Protein AF-A0A5C7HM00-F1 (afdb_monomer)

InterPro domains:
  IPR036890 Histidine kinase/HSP90-like ATPase superfamily [G3DSA:3.30.565.10] (21-217)
  IPR036890 Histidine kinase/HSP90-like ATPase superfamily [SSF55874] (28-200)
  IPR052957 Auxin-regulated embryogenesis mediator [PTHR32387] (2-543)
  IPR058210 Sacsin/Nov domain [PF25794] (41-149)

Foldseek 3Di:
DDALVSLLVVCCCVVQVFPHDADPCLVVLLVLQVVLVVLLVVELDPLVVLVVLVQLPAAADPPDQWEKEKEKECDDQFPPPFRIKIKIATQGQWDDSVNLSLQLDSFDDPCDPVCVVVRPDHTSCSNVNLCVWAQKKWKAAPNATWIFGQAQDPRRGHGRRRIDGDDPGNDPVVVCVSVPVPDDGRRMMMMGRGDHVCPVVVVVSLLQDFLCLCVLRDRNFKYKYWYDYPPNVPIWIKIKGFPDKAWDDQDPVFRKTWIKTWMWIDTDPDIDIKIKIKIKGKDADDPQQDDPSCVVDGIKIKMKIAIDDDGPDRDDADAQEDLSGGALDHFLFNIHMYINFDADSNSNGGPLVHSNVLRVLVCVLVSVLVSLCCVQPVVPPDDNLVNQVSLVRQSLDHGPDVSSVVSSVSNLVVQQQDQRFWFDAPDPDTGGHHLVQEAEEDPLVVVLVVQLVVLPKDQRCLSVQRHTYGHPSNNDPVCPSSSVSNVHYHDALQSVLVSPQVICSQPSHDPVSLVSVVVVCVVCVVPHNVPYCSVVRPSDDDDPPDPDPDDD

pLDDT: mean 84.34, std 12.81, range [39.41, 97.94]

Nearest PDB structures (foldseek):
  5ofb-assembly1_B  TM=5.525E-01  e=9.650E-05  Homo sapiens
  5of9-assembly1_A  TM=4.354E-01  e=2.749E-05  Homo sapiens

Sequence (552 aa):
MATPKEHIEEIRSKKFSIGGEVNPLSEEFHLTVEMLSAELYAKDVHFLMELIQNAEDNEYPSGVNPSLEFVITSRDITGTGAEATLLMFNNEKGFSPSNINSICSVAKSTKKGNRKRGYIGEKGIGFKSVFLITSRPYIFSNGYQIRFDEDPCPHCNLGYVVPEWVEENPKLSEIQQIYGSGSTLPTTTLILPLKADKVNAVKQQLSSVQPEVLLFLTKIKRLSVREHNENPKLNTVSAIAITSETNFVKSNNIDAESSTLHLVAQGDKFDKECSYYMWKQKFPVNEKNKVERRMEVDEWVITLAFPYGELLQRGTTSPGIYAFLPIEMVTSFPFIMQADFLLSSSRETIIFDDKWNKGILDCVPDAFVNALTSLVILTGDAPVSSLPPMFSFLPVTSSHFPELNAVREKINAKLVEEDIIPSESYSKQKFFHKPCEVGRLMPAFWNILEKAKDQGVNLDDLSNHGIYVLSSSFDKPVYDQVLNFLGVGQVSSDWYGRCIQCSDLIMGVSEDVYLELLLFLADNWSSKFSCTDIKNIPLIKYTLMGRWPCAA

Organism: NCBI:txid1000413

Mean predicted aligned error: 10.02 Å

Radius of gyration: 32.54 Å; Cα contacts (8 Å, |Δi|>4): 936; chains: 1; bounding box: 112×44×94 Å

Secondary structure (DSSP, 8-state):
---HHHHHHHHHHHHH-TTSSPPTTHHHHHHHHHHHHHHHHTS---HHHHHHHHHHHS---TT---EEEEEEES--SSSS--S-EEEEEE-SS---HHHHHHHT-SS--TTTT-GGGT----SS-TGGGGGGT-SS-EEEETTEEEE--SSPPTTT---SS--EE-SSSS-HHHHHHHH-TTSPPPSEEEEEEPPGGGHHHHHHHHHT--GGGGGG-SS--EEEEEEE-SSGGG--EEEEEEEEEEEEEEETTTTEEEEEEEEEEE-SS--EEEEEEEEEEEEEPPGGG--GGGTT--EEEEEEEEEESS----SS----EEESEE-S-----SSEEE--PPBPTTSSSB-TT-HHHHHHHHHHHHHHHHHHHHHHHS-TTS-GGGSGGGGGGS--SPPSSHHHHHHHHHHHHHHTTSS-EEBP-SSSS--EE-GGGEEBPPHHHHHHHHHHHHTT---TTTTTTSSEEBPTTT-SGGGHHHHHHTT--BPPHHHHHHHHHHSSTTTSS-HHHHHHHHHHHHHTIIIIITTSGGGGS---------------

Structure (mmCIF, N/CA/C/O backbone):
data_AF-A0A5C7HM00-F1
#
_entry.id   AF-A0A5C7HM00-F1
#
loop_
_atom_site.group_PDB
_atom_site.id
_atom_site.type_symbol
_atom_site.label_atom_id
_atom_site.label_alt_id
_atom_site.label_comp_id
_atom_site.label_asym_id
_atom_site.label_entity_id
_atom_site.label_seq_id
_atom_site.pdbx_PDB_ins_code
_atom_site.Cartn_x
_atom_site.Cartn_y
_atom_site.Cartn_z
_atom_site.occupancy
_atom_site.B_iso_or_equiv
_atom_site.auth_seq_id
_atom_site.auth_comp_id
_atom_site.auth_asym_id
_atom_site.auth_atom_id
_atom_site.pdbx_PDB_model_num
ATOM 1 N N . MET A 1 1 ? -15.488 18.661 36.962 1.00 60.31 1 MET A N 1
ATOM 2 C CA . MET A 1 1 ? -15.891 17.802 35.827 1.00 60.31 1 MET A CA 1
ATOM 3 C C . MET A 1 1 ? -16.296 16.461 36.405 1.00 60.31 1 MET A C 1
ATOM 5 O O . MET A 1 1 ? -15.672 16.075 37.386 1.00 60.31 1 MET A O 1
ATOM 9 N N . ALA A 1 2 ? -17.315 15.802 35.847 1.00 79.19 2 ALA A N 1
ATOM 10 C CA . ALA A 1 2 ? -17.652 14.433 36.235 1.00 79.19 2 ALA A CA 1
ATOM 11 C C . ALA A 1 2 ? -16.434 13.522 36.017 1.00 79.19 2 ALA A C 1
ATOM 13 O O . ALA A 1 2 ? -15.713 13.668 35.024 1.00 79.19 2 ALA A O 1
ATOM 14 N N . THR A 1 3 ? -16.184 12.622 36.958 1.00 94.62 3 THR A N 1
ATOM 15 C CA . THR A 1 3 ? -15.177 11.571 36.813 1.00 94.62 3 THR A CA 1
ATOM 16 C C . THR A 1 3 ? -15.568 10.620 35.672 1.00 94.62 3 THR A C 1
ATOM 18 O O . THR A 1 3 ? -16.751 10.516 35.335 1.00 94.62 3 THR A O 1
ATOM 21 N N . PRO A 1 4 ? -14.612 9.880 35.076 1.00 95.81 4 PRO A N 1
ATOM 22 C CA . PRO A 1 4 ? -14.929 8.874 34.064 1.00 95.81 4 PRO A CA 1
ATOM 23 C C . PRO A 1 4 ? -16.010 7.880 34.515 1.00 95.81 4 PRO A C 1
ATOM 25 O O . PRO A 1 4 ? -16.902 7.567 33.735 1.00 95.81 4 PRO A O 1
ATOM 28 N N . LYS A 1 5 ? -15.989 7.449 35.785 1.00 96.38 5 LYS A N 1
ATOM 29 C CA . LYS A 1 5 ? -16.996 6.542 36.356 1.00 96.38 5 LYS A CA 1
ATOM 30 C C . LYS A 1 5 ? -18.383 7.177 36.428 1.00 96.38 5 LYS A C 1
ATOM 32 O O . LYS A 1 5 ? -19.345 6.581 35.958 1.00 96.38 5 LYS A O 1
ATOM 37 N N . GLU A 1 6 ? -18.481 8.401 36.946 1.00 96.31 6 GLU A N 1
ATOM 38 C CA . GLU A 1 6 ? -19.748 9.147 36.992 1.00 96.31 6 GLU A CA 1
ATOM 39 C C . GLU A 1 6 ? -20.334 9.359 35.593 1.00 96.31 6 GLU A C 1
ATOM 41 O O . GLU A 1 6 ? -21.541 9.244 35.409 1.00 96.31 6 GLU A O 1
ATOM 46 N N . HIS A 1 7 ? -19.488 9.605 34.590 1.00 96.38 7 HIS A N 1
ATOM 47 C CA . HIS A 1 7 ? -19.935 9.725 33.205 1.00 96.38 7 HIS A CA 1
ATOM 48 C C . HIS A 1 7 ? -20.485 8.399 32.646 1.00 96.38 7 HIS A C 1
ATOM 50 O O . HIS A 1 7 ? -21.474 8.408 31.915 1.00 96.38 7 HIS A O 1
ATOM 56 N N . ILE A 1 8 ? -19.900 7.249 33.001 1.00 96.44 8 ILE A N 1
ATOM 57 C CA . ILE A 1 8 ? -20.449 5.937 32.616 1.00 96.44 8 ILE A CA 1
ATOM 58 C C . ILE A 1 8 ? -21.799 5.681 33.287 1.00 96.44 8 ILE A C 1
ATOM 60 O O . ILE A 1 8 ? -22.735 5.259 32.608 1.00 96.44 8 ILE A O 1
ATOM 64 N N . GLU A 1 9 ? -21.940 5.995 34.573 1.00 94.75 9 GLU A N 1
ATOM 65 C CA . GLU A 1 9 ? -23.229 5.889 35.270 1.00 94.75 9 GLU A CA 1
ATOM 66 C C . GLU A 1 9 ? -24.282 6.849 34.695 1.00 94.75 9 GLU A C 1
ATOM 68 O O . GLU A 1 9 ? -25.457 6.496 34.559 1.00 94.75 9 GLU A O 1
ATOM 73 N N . GLU A 1 10 ? -23.873 8.041 34.258 1.00 94.19 10 GLU A N 1
ATOM 74 C CA . GLU A 1 10 ? -24.742 8.968 33.534 1.00 94.19 10 GLU A CA 1
ATOM 75 C C . GLU A 1 10 ? -25.218 8.373 32.200 1.00 94.19 10 GLU A C 1
ATOM 77 O O . GLU A 1 10 ? -26.404 8.453 31.885 1.00 94.19 10 GLU A O 1
ATOM 82 N N . ILE A 1 11 ? -24.336 7.734 31.425 1.00 92.75 11 ILE A N 1
ATOM 83 C CA . ILE A 1 11 ? -24.726 7.055 30.179 1.00 92.75 11 ILE A CA 1
ATOM 84 C C . ILE A 1 11 ? -25.705 5.914 30.477 1.00 92.75 11 ILE A C 1
ATOM 86 O O . ILE A 1 11 ? -26.744 5.811 29.824 1.00 92.75 11 ILE A O 1
ATOM 90 N N . ARG A 1 12 ? -25.402 5.068 31.465 1.00 92.81 12 ARG A N 1
ATOM 91 C CA . ARG A 1 12 ? -26.243 3.922 31.849 1.00 92.81 12 ARG A CA 1
ATOM 92 C C . ARG A 1 12 ? -27.640 4.364 32.281 1.00 92.81 12 ARG A C 1
ATOM 94 O O . ARG A 1 12 ? -28.627 3.806 31.804 1.00 92.81 12 ARG A O 1
ATOM 101 N N . SER A 1 13 ? -27.727 5.403 33.105 1.00 91.44 13 SER A N 1
ATOM 102 C CA . SER A 1 13 ? -29.002 5.945 33.583 1.00 91.44 13 SER A CA 1
ATOM 103 C C . SER A 1 13 ? -29.761 6.724 32.506 1.00 91.44 13 SER A C 1
ATOM 105 O O . SER A 1 13 ? -30.925 6.434 32.254 1.00 91.44 13 SER A O 1
ATOM 107 N N . LYS A 1 14 ? -29.134 7.690 31.823 1.00 89.31 14 LYS A N 1
ATOM 108 C CA . LYS A 1 14 ? -29.840 8.587 30.889 1.00 89.31 14 LYS A CA 1
ATOM 109 C C . LYS A 1 14 ? -30.113 7.969 29.523 1.00 89.31 14 LYS A C 1
ATOM 111 O O . LYS A 1 14 ? -31.125 8.291 28.910 1.00 89.31 14 LYS A O 1
ATOM 116 N N . LYS A 1 15 ? -29.200 7.142 29.005 1.00 86.81 15 LYS A N 1
ATOM 117 C CA . LYS A 1 15 ? -29.313 6.577 27.649 1.00 86.81 15 LYS A CA 1
ATOM 118 C C . LYS A 1 15 ? -30.015 5.226 27.641 1.00 86.81 15 LYS A C 1
ATOM 120 O O . LYS A 1 15 ? -30.790 4.954 26.730 1.00 86.81 15 LYS A O 1
ATOM 125 N N . PHE A 1 16 ? -29.722 4.393 28.636 1.00 87.94 16 PHE A N 1
ATOM 126 C CA . PHE A 1 16 ? -30.216 3.018 28.711 1.00 87.94 16 PHE A CA 1
ATOM 127 C C . PHE A 1 16 ? -31.273 2.811 29.803 1.00 87.94 16 PHE A C 1
ATOM 129 O O . PHE A 1 16 ? -31.735 1.688 29.983 1.00 87.94 16 PHE A O 1
ATOM 136 N N . SER A 1 17 ? -31.666 3.875 30.514 1.00 88.19 17 SER A N 1
ATOM 137 C CA . SER A 1 17 ? -32.671 3.843 31.587 1.00 88.19 17 SER A CA 1
ATOM 138 C C . SER A 1 17 ? -32.377 2.831 32.702 1.00 88.19 17 SER A C 1
ATOM 140 O O . SER A 1 17 ? -33.283 2.364 33.389 1.00 88.19 17 SER A O 1
ATOM 142 N N . ILE A 1 18 ? -31.105 2.481 32.914 1.00 86.31 18 ILE A N 1
ATOM 143 C CA . ILE A 1 18 ? -30.713 1.521 33.949 1.00 86.31 18 ILE A CA 1
ATOM 144 C C . ILE A 1 18 ? -30.862 2.191 35.320 1.00 86.31 18 ILE A C 1
ATOM 146 O O . ILE A 1 18 ? -30.267 3.239 35.571 1.00 86.31 18 ILE A O 1
ATOM 150 N N . GLY A 1 19 ? -31.657 1.581 36.203 1.00 82.06 19 GLY A N 1
ATOM 151 C CA . GLY A 1 19 ? -31.981 2.128 37.528 1.00 82.06 19 GLY A CA 1
ATOM 152 C C . GLY A 1 19 ? -33.137 3.140 37.541 1.00 82.06 19 GLY A C 1
ATOM 153 O O . GLY A 1 19 ? -33.418 3.707 38.593 1.00 82.06 19 GLY A O 1
ATOM 154 N N . GLY A 1 20 ? -33.802 3.361 36.400 1.00 80.81 20 GLY A N 1
ATOM 155 C CA . GLY A 1 20 ? -34.994 4.205 36.266 1.00 80.81 20 GLY A CA 1
ATOM 156 C C . GLY A 1 20 ? -36.198 3.448 35.693 1.00 80.81 20 GLY A C 1
ATOM 157 O O . GLY A 1 20 ? -36.226 2.219 35.685 1.00 80.81 20 GLY A O 1
ATOM 158 N N . GLU A 1 21 ? -37.203 4.185 35.212 1.00 75.38 21 GLU A N 1
ATOM 159 C CA . GLU A 1 21 ? -38.346 3.600 34.497 1.00 75.38 21 GLU A CA 1
ATOM 160 C C . GLU A 1 21 ? -37.921 3.021 33.141 1.00 75.38 21 GLU A C 1
ATOM 162 O O . GLU A 1 21 ? -37.049 3.567 32.460 1.00 75.38 21 GLU A O 1
ATOM 167 N N . VAL A 1 22 ? -38.558 1.917 32.736 1.00 70.81 22 VAL A N 1
ATOM 168 C CA . VAL A 1 22 ? -38.258 1.222 31.476 1.00 70.81 22 VAL A CA 1
ATOM 169 C C . VAL A 1 22 ? -38.437 2.177 30.297 1.00 70.81 22 VAL A C 1
ATOM 171 O O . VAL A 1 22 ? -39.475 2.821 30.155 1.00 70.81 22 VAL A O 1
ATOM 174 N N . ASN A 1 23 ? -37.424 2.257 29.430 1.00 71.62 23 ASN A N 1
ATOM 175 C CA . ASN A 1 23 ? -37.486 3.102 28.244 1.00 71.62 23 ASN A CA 1
ATOM 176 C C . ASN A 1 23 ? -38.593 2.596 27.293 1.00 71.62 23 ASN A C 1
ATOM 178 O O . ASN A 1 23 ? -38.503 1.449 26.841 1.00 71.62 23 ASN A O 1
ATOM 182 N N . PRO A 1 24 ? -39.591 3.423 26.927 1.00 69.69 24 PRO A N 1
ATOM 183 C CA . PRO A 1 24 ? -40.648 3.020 25.997 1.00 69.69 24 PRO A CA 1
ATOM 184 C C . PRO A 1 24 ? -40.133 2.681 24.587 1.00 69.69 24 PRO A C 1
ATOM 186 O O . PRO A 1 24 ? -40.823 1.993 23.849 1.00 69.69 24 PRO A O 1
ATOM 189 N N . LEU A 1 25 ? -38.919 3.111 24.219 1.00 71.25 25 LEU A N 1
ATOM 190 C CA . LEU A 1 25 ? -38.264 2.784 22.942 1.00 71.25 25 LEU A CA 1
ATOM 191 C C . LEU A 1 25 ? -37.343 1.552 23.024 1.00 71.25 25 LEU A C 1
ATOM 193 O O . LEU A 1 25 ? -36.590 1.279 22.090 1.00 71.25 25 LEU A O 1
ATOM 197 N N . SER A 1 26 ? -37.339 0.825 24.144 1.00 71.50 26 SER A N 1
ATOM 198 C CA . SER A 1 26 ? -36.439 -0.319 24.366 1.00 71.50 26 SER A CA 1
ATOM 199 C C . SER A 1 26 ? -36.564 -1.411 23.297 1.00 71.50 26 SER A C 1
ATOM 201 O O . SER A 1 26 ? -35.540 -1.934 22.863 1.00 71.50 26 SER A O 1
ATOM 203 N N . GLU A 1 27 ? -37.776 -1.695 22.809 1.00 70.00 27 GLU A N 1
ATOM 204 C CA . GLU A 1 27 ? -38.007 -2.657 21.720 1.00 70.00 27 GLU A CA 1
ATOM 205 C C . GLU A 1 27 ? -37.373 -2.209 20.392 1.00 70.00 27 GLU A C 1
ATOM 207 O O . GLU A 1 27 ? -36.704 -2.999 19.728 1.00 70.00 27 GLU A O 1
ATOM 212 N N . GLU A 1 28 ? -37.493 -0.930 20.022 1.00 70.12 28 GLU A N 1
ATOM 213 C CA . GLU A 1 28 ? -36.859 -0.393 18.807 1.00 70.12 28 GLU A CA 1
ATOM 214 C C . GLU A 1 28 ? -35.326 -0.428 18.904 1.00 70.12 28 GLU A C 1
ATOM 216 O O . GLU A 1 28 ? -34.632 -0.755 17.933 1.00 70.12 28 GLU A O 1
ATOM 221 N N . PHE A 1 29 ? -34.776 -0.134 20.087 1.00 75.12 29 PHE A N 1
ATOM 222 C CA . PHE A 1 29 ? -33.342 -0.279 20.336 1.00 75.12 29 PHE A CA 1
ATOM 223 C C . PHE A 1 29 ? -32.892 -1.734 20.222 1.00 75.12 29 PHE A C 1
ATOM 225 O O . PHE A 1 29 ? -31.837 -1.985 19.637 1.00 75.12 29 PHE A O 1
ATOM 232 N N . HIS A 1 30 ? -33.685 -2.676 20.733 1.00 75.31 30 HIS A N 1
ATOM 233 C CA . HIS A 1 30 ? -33.389 -4.102 20.653 1.00 75.31 30 HIS A CA 1
ATOM 234 C C . HIS A 1 30 ? -33.327 -4.573 19.197 1.00 75.31 30 HIS A C 1
ATOM 236 O O . HIS A 1 30 ? -32.300 -5.107 18.782 1.00 75.31 30 HIS A O 1
ATOM 242 N N . LEU A 1 31 ? -34.339 -4.243 18.387 1.00 73.31 31 LEU A N 1
ATOM 243 C CA . LEU A 1 31 ? -34.354 -4.544 16.950 1.00 73.31 31 LEU A CA 1
ATOM 244 C C . LEU A 1 31 ? -33.138 -3.950 16.222 1.00 73.31 31 LEU A C 1
ATOM 246 O O . LEU A 1 31 ? -32.520 -4.603 15.383 1.00 73.31 31 LEU A O 1
ATOM 250 N N . THR A 1 32 ? -32.742 -2.721 16.567 1.00 75.50 32 THR A N 1
ATOM 251 C CA . THR A 1 32 ? -31.564 -2.079 15.957 1.00 75.50 32 THR A CA 1
ATOM 252 C C . THR A 1 32 ? -30.268 -2.823 16.311 1.00 75.50 32 THR A C 1
ATOM 254 O O . THR A 1 32 ? -29.367 -2.945 15.479 1.00 75.50 32 THR A O 1
ATOM 257 N N . VAL A 1 33 ? -30.153 -3.325 17.543 1.00 77.56 33 VAL A N 1
ATOM 258 C CA . VAL A 1 33 ? -29.001 -4.117 17.996 1.00 77.56 33 VAL A CA 1
ATOM 259 C C . VAL A 1 33 ? -28.990 -5.514 17.360 1.00 77.56 33 VAL A C 1
ATOM 261 O O . VAL A 1 33 ? -27.921 -5.982 16.970 1.00 77.56 33 VAL A O 1
ATOM 264 N N . GLU A 1 34 ? -30.147 -6.151 17.170 1.00 74.69 34 GLU A N 1
ATOM 265 C CA . GLU A 1 34 ? -30.249 -7.418 16.428 1.00 74.69 34 GLU A CA 1
ATOM 266 C C . GLU A 1 34 ? -29.810 -7.256 14.968 1.00 74.69 34 GLU A C 1
ATOM 268 O O . GLU A 1 34 ? -29.017 -8.053 14.462 1.00 74.69 34 GLU A O 1
ATOM 273 N N . MET A 1 35 ? -30.244 -6.181 14.301 1.00 73.12 35 MET A N 1
ATOM 274 C CA . MET A 1 35 ? -29.795 -5.858 12.943 1.00 73.12 35 MET A CA 1
ATOM 275 C C . MET A 1 35 ? -28.280 -5.630 12.875 1.00 73.12 35 MET A C 1
ATOM 277 O O . MET A 1 35 ? -27.638 -6.068 11.920 1.00 73.12 35 MET A O 1
ATOM 281 N N . LEU A 1 36 ? -27.695 -4.973 13.886 1.00 74.38 36 LEU A N 1
ATOM 282 C CA . LEU A 1 36 ? -26.244 -4.812 13.995 1.00 74.38 36 LEU A CA 1
ATOM 283 C C . LEU A 1 36 ? -25.546 -6.173 14.106 1.00 74.38 36 LEU A C 1
ATOM 285 O O . LEU A 1 36 ? -24.570 -6.402 13.396 1.00 74.38 36 LEU A O 1
ATOM 289 N N . SER A 1 37 ? -26.035 -7.065 14.972 1.00 73.69 37 SER A N 1
ATOM 290 C CA . SER A 1 37 ? -25.479 -8.414 15.126 1.00 73.69 37 SER A CA 1
ATOM 291 C C . SER A 1 37 ? -25.519 -9.178 13.797 1.00 73.69 37 SER A C 1
ATOM 293 O O . SER A 1 37 ? -24.490 -9.675 13.336 1.00 73.69 37 SER A O 1
ATOM 295 N N . ALA A 1 38 ? -26.660 -9.158 13.101 1.00 69.38 38 ALA A N 1
ATOM 296 C CA . ALA A 1 38 ? -26.794 -9.769 11.782 1.00 69.38 38 ALA A CA 1
ATOM 297 C C . ALA A 1 38 ? -25.813 -9.175 10.748 1.00 69.38 38 ALA A C 1
ATOM 299 O O . ALA A 1 38 ? -25.196 -9.925 9.995 1.00 69.38 38 ALA A O 1
ATOM 300 N N . GLU A 1 39 ? -25.610 -7.848 10.722 1.00 67.56 39 GLU A N 1
ATOM 301 C CA . GLU A 1 39 ? -24.648 -7.206 9.808 1.00 67.56 39 GLU A CA 1
ATOM 302 C C . GLU A 1 39 ? -23.185 -7.543 10.153 1.00 67.56 39 GLU A C 1
ATOM 304 O O . GLU A 1 39 ? -22.354 -7.623 9.245 1.00 67.56 39 GLU A O 1
ATOM 309 N N . LEU A 1 40 ? -22.855 -7.733 11.437 1.00 67.62 40 LEU A N 1
ATOM 310 C CA . LEU A 1 40 ? -21.519 -8.150 11.870 1.00 67.62 40 LEU A CA 1
ATOM 311 C C . LEU A 1 40 ? -21.212 -9.569 11.389 1.00 67.62 40 LEU A C 1
ATOM 313 O O . LEU A 1 40 ? -20.177 -9.779 10.764 1.00 67.62 40 LEU A O 1
ATOM 317 N N . TYR A 1 41 ? -22.120 -10.517 11.634 1.00 64.62 41 TYR A N 1
ATOM 318 C CA . TYR A 1 41 ? -21.921 -11.932 11.306 1.00 64.62 41 TYR A CA 1
ATOM 319 C C . TYR A 1 41 ? -22.095 -12.267 9.818 1.00 64.62 41 TYR A C 1
ATOM 321 O O . TYR A 1 41 ? -21.602 -13.296 9.367 1.00 64.62 41 TYR A O 1
ATOM 329 N N . ALA A 1 42 ? -22.761 -11.408 9.040 1.00 53.81 42 ALA A N 1
ATOM 330 C CA . ALA A 1 42 ? -22.909 -11.582 7.594 1.00 53.81 42 ALA A CA 1
ATOM 331 C C . ALA A 1 42 ? -21.684 -11.127 6.778 1.00 53.81 42 ALA A C 1
ATOM 333 O O . ALA A 1 42 ? -21.657 -11.326 5.564 1.00 53.81 42 ALA A O 1
ATOM 334 N N . LYS A 1 43 ? -20.701 -10.471 7.403 1.00 54.94 43 LYS A N 1
ATOM 335 C CA . LYS A 1 43 ? -19.514 -9.958 6.715 1.00 54.94 43 LYS A CA 1
ATOM 336 C C . LYS A 1 43 ? -18.271 -10.741 7.106 1.00 54.94 43 LYS A C 1
ATOM 338 O O . LYS A 1 43 ? -17.988 -10.908 8.290 1.00 54.94 43 LYS A O 1
ATOM 343 N N . ASP A 1 44 ? -17.452 -11.051 6.109 1.00 54.31 44 ASP A N 1
ATOM 344 C CA . ASP A 1 44 ? -16.031 -11.323 6.309 1.00 54.31 44 ASP A CA 1
ATOM 345 C C . ASP A 1 44 ? -15.339 -10.012 6.708 1.00 54.31 44 ASP A C 1
ATOM 347 O O . ASP A 1 44 ? -14.812 -9.263 5.886 1.00 54.31 44 ASP A O 1
ATOM 351 N N . VAL A 1 45 ? -15.441 -9.639 7.987 1.00 56.62 45 VAL A N 1
ATOM 352 C CA . VAL A 1 45 ? -14.796 -8.421 8.488 1.00 56.62 45 VAL A CA 1
ATOM 353 C C . VAL A 1 45 ? -13.386 -8.755 8.948 1.00 56.62 45 VAL A C 1
ATOM 355 O O . VAL A 1 45 ? -13.174 -9.480 9.922 1.00 56.62 45 VAL A O 1
ATOM 358 N N . HIS A 1 46 ? -12.406 -8.128 8.307 1.00 71.94 46 HIS A N 1
ATOM 359 C CA . HIS A 1 46 ? -11.037 -8.065 8.802 1.00 71.94 46 HIS A CA 1
ATOM 360 C C . HIS A 1 46 ? -10.973 -7.174 10.057 1.00 71.94 46 HIS A C 1
ATOM 362 O O . HIS A 1 46 ? -10.643 -5.991 9.968 1.00 71.94 46 HIS A O 1
ATOM 368 N N . PHE A 1 47 ? -11.289 -7.721 11.238 1.00 80.94 47 PHE A N 1
ATOM 369 C CA . PHE A 1 47 ? -11.269 -6.977 12.512 1.00 80.94 47 PHE A CA 1
ATOM 370 C C . PHE A 1 47 ? -9.951 -6.206 12.707 1.00 80.94 47 PHE A C 1
ATOM 372 O O . PHE A 1 47 ? -9.943 -5.076 13.190 1.00 80.94 47 PHE A O 1
ATOM 379 N N . LEU A 1 48 ? -8.829 -6.802 12.287 1.00 85.00 48 LEU A N 1
ATOM 380 C CA . LEU A 1 48 ? -7.497 -6.226 12.422 1.00 85.00 48 LEU A CA 1
ATOM 381 C C . LEU A 1 48 ? -7.360 -4.917 11.640 1.00 85.00 48 LEU A C 1
ATOM 383 O O . LEU A 1 48 ? -6.821 -3.934 12.143 1.00 85.00 48 LEU A O 1
ATOM 387 N N . MET A 1 49 ? -7.908 -4.896 10.430 1.00 81.81 49 MET A N 1
ATOM 388 C CA . MET A 1 49 ? -7.915 -3.736 9.548 1.00 81.81 49 MET A CA 1
ATOM 389 C C . MET A 1 49 ? -8.776 -2.603 10.126 1.00 81.81 49 MET A C 1
ATOM 391 O O . MET A 1 49 ? -8.347 -1.450 10.145 1.00 81.81 49 MET A O 1
ATOM 395 N N . GLU A 1 50 ? -9.937 -2.924 10.701 1.00 82.94 50 GLU A N 1
ATOM 396 C CA . GLU A 1 50 ? -10.777 -1.948 11.415 1.00 82.94 50 GLU A CA 1
ATOM 397 C C . GLU A 1 50 ? -10.064 -1.367 12.651 1.00 82.94 50 GLU A C 1
ATOM 399 O O . GLU A 1 50 ? -10.147 -0.167 12.919 1.00 82.94 50 GLU A O 1
ATOM 404 N N . LEU A 1 51 ? -9.316 -2.184 13.401 1.00 89.12 51 LEU A N 1
ATOM 405 C CA . LEU A 1 51 ? -8.525 -1.715 14.545 1.00 89.12 51 LEU A CA 1
ATOM 406 C C . LEU A 1 51 ? -7.369 -0.796 14.125 1.00 89.12 51 LEU A C 1
ATOM 408 O O . LEU A 1 51 ? -7.153 0.233 14.768 1.00 89.12 51 LEU A O 1
ATOM 412 N N . ILE A 1 52 ? -6.670 -1.121 13.033 1.00 89.00 52 ILE A N 1
ATOM 413 C CA . ILE A 1 52 ? -5.623 -0.263 12.457 1.00 89.00 52 ILE A CA 1
ATOM 414 C C . ILE A 1 52 ? -6.220 1.076 12.006 1.00 89.00 52 ILE A C 1
ATOM 416 O O . ILE A 1 52 ? -5.677 2.125 12.346 1.00 89.00 52 ILE A O 1
ATOM 420 N N . GLN A 1 53 ? -7.366 1.064 11.317 1.00 84.38 53 GLN A N 1
ATOM 421 C CA . GLN A 1 53 ? -8.090 2.286 10.938 1.00 84.38 53 GLN A CA 1
ATOM 422 C C . GLN A 1 53 ? -8.516 3.119 12.147 1.00 84.38 53 GLN A C 1
ATOM 424 O O . GLN A 1 53 ? -8.387 4.341 12.131 1.00 84.38 53 GLN A O 1
ATOM 429 N N . ASN A 1 54 ? -9.008 2.479 13.210 1.00 87.00 54 ASN A N 1
ATOM 430 C CA . ASN A 1 54 ? -9.381 3.194 14.427 1.00 87.00 54 ASN A CA 1
ATOM 431 C C . ASN A 1 54 ? -8.175 3.909 15.046 1.00 87.00 54 ASN A C 1
ATOM 433 O O . ASN A 1 54 ? -8.317 5.061 15.447 1.00 87.00 54 ASN A O 1
ATOM 437 N N . ALA A 1 55 ? -7.007 3.262 15.073 1.00 90.81 55 ALA A N 1
ATOM 438 C CA . ALA A 1 55 ? -5.771 3.894 15.522 1.00 90.81 55 ALA A CA 1
ATOM 439 C C . ALA A 1 55 ? -5.345 5.040 14.586 1.00 90.81 55 ALA A C 1
ATOM 441 O O . ALA A 1 55 ? -5.079 6.142 15.048 1.00 90.81 55 ALA A O 1
ATOM 442 N N . GLU A 1 56 ? -5.363 4.835 13.269 1.00 87.94 56 GLU A N 1
ATOM 443 C CA . GLU A 1 56 ? -5.039 5.880 12.286 1.00 87.94 56 GLU A CA 1
ATOM 444 C C . GLU A 1 56 ? -5.941 7.122 12.413 1.00 87.94 56 GLU A C 1
ATOM 446 O O . GLU A 1 56 ? -5.497 8.266 12.288 1.00 87.94 56 GLU A O 1
ATOM 451 N N . ASP A 1 57 ? -7.215 6.926 12.742 1.00 85.88 57 ASP A N 1
ATOM 452 C CA . ASP A 1 57 ? -8.167 8.012 12.943 1.00 85.88 57 ASP A CA 1
ATOM 453 C C . ASP A 1 57 ? -7.949 8.787 14.260 1.00 85.88 57 ASP A C 1
ATOM 455 O O . ASP A 1 57 ? -8.470 9.901 14.392 1.00 85.88 57 ASP A O 1
ATOM 459 N N . ASN A 1 58 ? -7.186 8.251 15.219 1.00 90.00 58 ASN A N 1
ATOM 460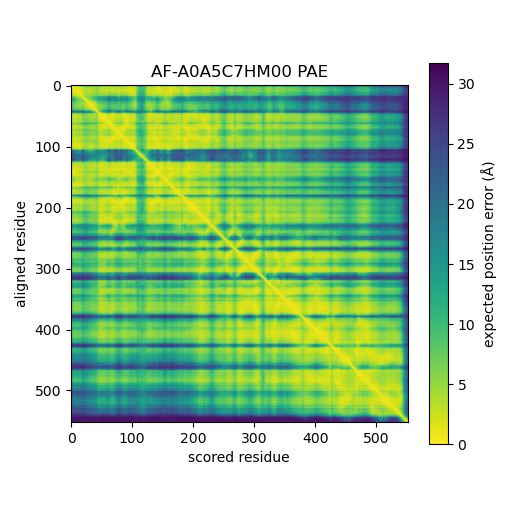 C CA . ASN A 1 58 ? -6.960 8.885 16.519 1.00 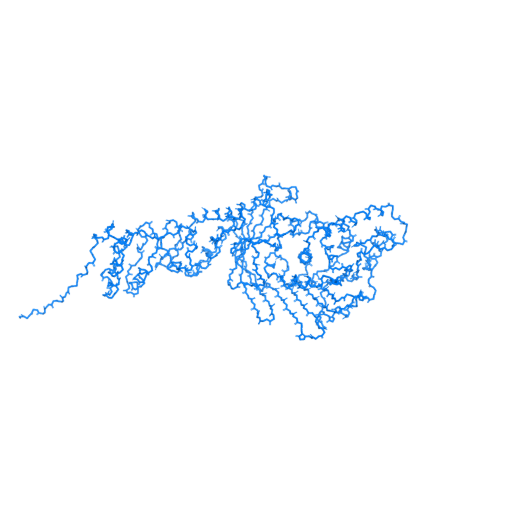90.00 58 ASN A CA 1
ATOM 461 C C . ASN A 1 58 ? -6.114 10.163 16.423 1.00 90.00 58 ASN A C 1
ATOM 463 O O . ASN A 1 58 ? -5.493 10.486 15.403 1.00 90.00 58 ASN A O 1
ATOM 467 N N . GLU A 1 59 ? -6.102 10.926 17.513 1.00 91.69 59 GLU A N 1
ATOM 468 C CA . GLU A 1 59 ? -5.213 12.072 17.672 1.00 91.69 59 GLU A CA 1
ATOM 469 C C . GLU A 1 59 ? -4.003 11.698 18.518 1.00 91.69 59 GLU A C 1
ATOM 471 O O . GLU A 1 59 ? -4.136 11.088 19.574 1.00 91.69 59 GLU A O 1
ATOM 476 N N . TYR A 1 60 ? -2.826 12.154 18.104 1.00 93.94 60 TYR A N 1
ATOM 477 C CA . TYR A 1 60 ? -1.579 11.903 18.818 1.00 93.94 60 TYR A CA 1
ATOM 478 C C . TYR A 1 60 ? -1.048 13.197 19.449 1.00 93.94 60 TYR A C 1
ATOM 480 O O . TYR A 1 60 ? -1.262 14.284 18.898 1.00 93.94 60 TYR A O 1
ATOM 488 N N . PRO A 1 61 ? -0.403 13.126 20.627 1.00 93.50 61 PRO A N 1
ATOM 489 C CA . PRO A 1 61 ? 0.332 14.256 21.188 1.00 93.50 61 PRO A CA 1
ATOM 490 C C . PRO A 1 61 ? 1.417 14.782 20.232 1.00 93.50 61 PRO A C 1
ATOM 492 O O . PRO A 1 61 ? 1.908 14.063 19.367 1.00 93.50 61 PRO A O 1
ATOM 495 N N . SER A 1 62 ? 1.823 16.042 20.394 1.00 92.12 62 SER A N 1
ATOM 496 C CA . SER A 1 62 ? 2.949 16.580 19.618 1.00 92.12 62 SER A CA 1
ATOM 497 C C . SER A 1 62 ? 4.267 15.947 20.077 1.00 92.12 62 SER A C 1
ATOM 499 O O . SER A 1 62 ? 4.482 15.781 21.277 1.00 92.12 62 SER A O 1
ATOM 501 N N . GLY A 1 63 ? 5.151 15.615 19.134 1.00 88.88 63 GLY A N 1
ATOM 502 C CA . GLY A 1 63 ? 6.488 15.085 19.422 1.00 88.88 63 GLY A CA 1
ATOM 503 C C . GLY A 1 63 ? 6.555 13.594 19.772 1.00 88.88 63 GLY A C 1
ATOM 504 O O . GLY A 1 63 ? 7.636 13.118 20.112 1.00 88.88 63 GLY A O 1
ATOM 505 N N . VAL A 1 64 ? 5.448 12.845 19.683 1.00 90.44 64 VAL A N 1
ATOM 506 C CA . VAL A 1 64 ? 5.478 11.374 19.775 1.00 90.44 64 VAL A CA 1
ATOM 507 C C . VAL A 1 64 ? 5.485 10.748 18.384 1.00 90.44 64 VAL A C 1
ATOM 509 O O . VAL A 1 64 ? 4.934 11.319 17.447 1.00 90.44 64 VAL A O 1
ATOM 512 N N . ASN A 1 65 ? 6.050 9.546 18.268 1.00 89.94 65 ASN A N 1
ATOM 513 C CA . ASN A 1 65 ? 5.899 8.708 17.079 1.00 89.94 65 ASN A CA 1
ATOM 514 C C . ASN A 1 65 ? 4.641 7.843 17.243 1.00 89.94 65 ASN A C 1
ATOM 516 O O . ASN A 1 65 ? 4.645 6.965 18.112 1.00 89.94 65 ASN A O 1
ATOM 520 N N . PRO A 1 66 ? 3.565 8.065 16.465 1.00 94.69 66 PRO A N 1
ATOM 521 C CA . PRO A 1 66 ? 2.339 7.286 16.596 1.00 94.69 66 PRO A CA 1
ATOM 522 C C . PRO A 1 66 ? 2.589 5.802 16.318 1.00 94.69 66 PRO A C 1
ATOM 524 O O . PRO A 1 66 ? 3.138 5.432 15.273 1.00 94.69 66 PRO A O 1
ATOM 527 N N . SER A 1 67 ? 2.192 4.953 17.262 1.00 94.12 67 SER A N 1
ATOM 528 C CA . SER A 1 67 ? 2.476 3.522 17.228 1.00 94.12 67 SER A CA 1
ATOM 529 C C . SER A 1 67 ? 1.291 2.684 17.678 1.00 94.12 67 SER A C 1
ATOM 531 O O . SER A 1 67 ? 0.579 3.037 18.624 1.00 94.12 67 SER A O 1
ATOM 533 N N . LEU A 1 68 ? 1.136 1.533 17.037 1.00 95.31 68 LEU A N 1
ATOM 534 C CA . LEU A 1 68 ? 0.140 0.528 17.365 1.00 95.31 68 LEU A CA 1
ATOM 535 C C . LEU A 1 68 ? 0.833 -0.805 17.665 1.00 95.31 68 LEU A C 1
ATOM 537 O O . LEU A 1 68 ? 1.575 -1.316 16.830 1.00 95.31 68 LEU A O 1
ATOM 541 N N . GLU A 1 69 ? 0.596 -1.371 18.846 1.00 95.12 69 GLU A N 1
ATOM 542 C CA . GLU A 1 69 ? 1.126 -2.682 19.232 1.00 95.12 69 GLU A CA 1
ATOM 543 C C . GLU A 1 69 ? -0.014 -3.657 19.527 1.00 95.12 69 GLU A C 1
ATOM 545 O O . GLU A 1 69 ? -0.910 -3.359 20.313 1.00 95.12 69 GLU A O 1
ATOM 550 N N . PHE A 1 70 ? 0.052 -4.840 18.928 1.00 95.38 70 PHE A N 1
ATOM 551 C CA . PHE A 1 70 ? -0.780 -5.989 19.246 1.00 95.38 70 PHE A CA 1
ATOM 552 C C . PHE A 1 70 ? 0.036 -6.989 20.061 1.00 95.38 70 PHE A C 1
ATOM 554 O O . PHE A 1 70 ? 1.124 -7.387 19.648 1.00 95.38 70 PHE A O 1
ATOM 561 N N . VAL A 1 71 ? -0.495 -7.426 21.198 1.00 95.00 71 VAL A N 1
ATOM 562 C CA . VAL A 1 71 ? 0.114 -8.458 22.040 1.00 95.00 71 VAL A CA 1
ATOM 563 C C . VAL A 1 71 ? -0.890 -9.574 22.258 1.00 95.00 71 VAL A C 1
ATOM 565 O O . VAL A 1 71 ? -1.945 -9.343 22.837 1.00 95.00 71 VAL A O 1
ATOM 568 N N . ILE A 1 72 ? -0.566 -10.788 21.826 1.00 93.94 72 ILE A N 1
ATOM 569 C CA . ILE A 1 72 ? -1.372 -11.974 22.120 1.00 93.94 72 ILE A CA 1
ATOM 570 C C . ILE A 1 72 ? -0.719 -12.780 23.241 1.00 93.94 72 ILE A C 1
ATOM 572 O O . ILE A 1 72 ? 0.485 -13.015 23.217 1.00 93.94 72 ILE A O 1
ATOM 576 N N . THR A 1 73 ? -1.501 -13.179 24.240 1.00 93.50 73 THR A N 1
ATOM 577 C CA . THR A 1 73 ? -1.038 -13.951 25.402 1.00 93.50 73 THR A CA 1
ATOM 578 C C . THR A 1 73 ? -1.983 -15.106 25.692 1.00 93.50 73 THR A C 1
ATOM 580 O O . THR A 1 73 ? -3.186 -14.981 25.480 1.00 93.50 73 THR A O 1
ATOM 583 N N . SER A 1 74 ? -1.462 -16.218 26.210 1.00 92.00 74 SER A N 1
ATOM 584 C CA . SER A 1 74 ? -2.276 -17.326 26.734 1.00 92.00 74 SER A CA 1
ATOM 585 C C . SER A 1 74 ? -2.814 -17.069 28.148 1.00 92.00 74 SER A C 1
ATOM 587 O O . SER A 1 74 ? -3.555 -17.883 28.689 1.00 92.00 74 SER A O 1
ATOM 589 N N . ARG A 1 75 ? -2.439 -15.949 28.781 1.00 90.50 75 ARG A N 1
ATOM 590 C CA . ARG A 1 75 ? -2.960 -15.572 30.101 1.00 90.50 75 ARG A CA 1
ATOM 591 C C . ARG A 1 75 ? -4.368 -14.998 29.980 1.00 90.50 75 ARG A C 1
ATOM 593 O O . ARG A 1 75 ? -4.583 -14.028 29.249 1.00 90.50 75 ARG A O 1
ATOM 600 N N . ASP A 1 76 ? -5.292 -15.524 30.774 1.00 91.75 76 ASP A N 1
ATOM 601 C CA . ASP A 1 76 ? -6.596 -14.902 30.988 1.00 91.75 76 ASP A CA 1
ATOM 602 C C . ASP A 1 76 ? -6.519 -13.877 32.123 1.00 91.75 76 ASP A C 1
ATOM 604 O O . ASP A 1 76 ? -6.731 -14.186 33.293 1.00 91.75 76 ASP A O 1
ATOM 608 N N . ILE A 1 77 ? -6.221 -12.632 31.763 1.00 92.12 77 ILE A N 1
ATOM 609 C CA . ILE A 1 77 ? -6.228 -11.510 32.712 1.00 92.12 77 ILE A CA 1
ATOM 610 C C . ILE A 1 77 ? -7.638 -10.985 33.003 1.00 92.12 77 ILE A C 1
ATOM 612 O O . ILE A 1 77 ? -7.819 -10.125 33.855 1.00 92.12 77 ILE A O 1
ATOM 616 N N . THR A 1 78 ? -8.648 -11.454 32.270 1.00 93.38 78 THR A N 1
ATOM 617 C CA . THR A 1 78 ? -10.028 -10.968 32.393 1.00 93.38 78 THR A CA 1
ATOM 618 C C . THR A 1 78 ? -10.880 -11.835 33.318 1.00 93.38 78 THR A C 1
ATOM 620 O O . THR A 1 78 ? -11.935 -11.385 33.764 1.00 93.38 78 THR A O 1
ATOM 623 N N . GLY A 1 79 ? -10.432 -13.060 33.616 1.00 91.62 79 GLY A N 1
ATOM 624 C CA . GLY A 1 79 ? -11.181 -14.049 34.392 1.00 91.62 79 GLY A CA 1
ATOM 625 C C . GLY A 1 79 ? -12.424 -14.565 33.662 1.00 91.62 79 GLY A C 1
ATOM 626 O O . GLY A 1 79 ? -13.404 -14.937 34.305 1.00 91.62 79 GLY A O 1
ATOM 627 N N . THR A 1 80 ? -12.422 -14.531 32.327 1.00 91.31 80 THR A N 1
ATOM 628 C CA . THR A 1 80 ? -13.556 -14.953 31.487 1.00 91.31 80 THR A CA 1
ATOM 629 C C . THR A 1 80 ? -13.485 -16.420 31.057 1.00 91.31 80 THR A C 1
ATOM 631 O O . THR A 1 80 ? -14.451 -16.926 30.492 1.00 91.31 80 THR A O 1
ATOM 634 N N . GLY A 1 81 ? -12.379 -17.113 31.340 1.00 92.81 81 GLY A N 1
ATOM 635 C CA . GLY A 1 81 ? -12.095 -18.471 30.878 1.00 92.81 81 GLY A CA 1
ATOM 636 C C . GLY A 1 81 ? -11.502 -18.532 29.467 1.00 92.81 81 GLY A C 1
ATOM 637 O O . GLY A 1 81 ? -11.514 -19.597 28.856 1.00 92.81 81 GLY A O 1
ATOM 638 N N . ALA A 1 82 ? -11.017 -17.411 28.926 1.00 93.31 82 ALA A N 1
ATOM 639 C CA . ALA A 1 82 ? -10.476 -17.353 27.571 1.00 93.31 82 ALA A CA 1
ATOM 640 C C . ALA A 1 82 ? -9.115 -18.063 27.460 1.00 93.31 82 ALA A C 1
ATOM 642 O O . ALA A 1 82 ? -8.209 -17.819 28.251 1.00 93.31 82 ALA A O 1
ATOM 643 N N . GLU A 1 83 ? -8.938 -18.890 26.427 1.00 93.06 83 GLU A N 1
ATOM 644 C CA . GLU A 1 83 ? -7.667 -19.590 26.159 1.00 93.06 83 GLU A CA 1
ATOM 645 C C . GLU A 1 83 ? -6.539 -18.639 25.729 1.00 93.06 83 GLU A C 1
ATOM 647 O O . GLU A 1 83 ? -5.354 -18.942 25.880 1.00 93.06 83 GLU A O 1
ATOM 652 N N . ALA A 1 84 ? -6.906 -17.488 25.164 1.00 94.38 84 ALA A N 1
ATOM 653 C CA . ALA A 1 84 ? -5.979 -16.437 24.791 1.00 94.38 84 ALA A CA 1
ATOM 654 C C . ALA A 1 84 ? -6.638 -15.059 24.897 1.00 94.38 84 ALA A C 1
ATOM 656 O O . ALA A 1 84 ? -7.827 -14.889 24.625 1.00 94.38 84 ALA A O 1
ATOM 657 N N . THR A 1 85 ? -5.830 -14.057 25.224 1.00 96.38 85 THR A N 1
ATOM 658 C CA . THR A 1 85 ? -6.226 -12.650 25.266 1.00 96.38 85 THR A CA 1
ATOM 659 C C . THR A 1 85 ? -5.402 -11.866 24.252 1.00 96.38 85 THR A C 1
ATOM 661 O O . THR A 1 85 ? -4.172 -11.947 24.249 1.00 96.38 85 THR A O 1
ATOM 664 N N . LEU A 1 86 ? -6.070 -11.085 23.403 1.00 96.69 86 LEU A N 1
ATOM 665 C CA . LEU A 1 86 ? -5.432 -10.099 22.533 1.00 96.69 86 LEU A CA 1
ATOM 666 C C . LEU A 1 86 ? -5.501 -8.720 23.194 1.00 96.69 86 LEU A C 1
ATOM 668 O O . LEU A 1 86 ? -6.579 -8.236 23.530 1.00 96.69 86 LEU A O 1
ATOM 672 N N . LEU A 1 87 ? -4.354 -8.075 23.356 1.00 97.31 87 LEU A N 1
ATOM 673 C CA . LEU A 1 87 ? -4.232 -6.701 23.818 1.00 97.31 87 LEU A CA 1
ATOM 674 C C . LEU A 1 87 ? -3.796 -5.815 22.652 1.00 97.31 87 LEU A C 1
ATOM 676 O O . LEU A 1 87 ? -2.924 -6.190 21.871 1.00 97.31 87 LEU A O 1
ATOM 680 N N . MET A 1 88 ? -4.386 -4.632 22.550 1.00 96.56 88 MET A N 1
ATOM 681 C CA . MET A 1 88 ? -4.005 -3.601 21.590 1.00 96.56 88 MET A CA 1
ATOM 682 C C . MET A 1 88 ? -3.620 -2.345 22.357 1.00 96.56 88 MET A C 1
ATOM 684 O O . MET A 1 88 ? -4.440 -1.791 23.087 1.00 96.56 88 MET A O 1
ATOM 688 N N . PHE A 1 89 ? -2.397 -1.874 22.156 1.00 96.88 89 PHE A N 1
ATOM 689 C CA . PHE A 1 89 ? -1.865 -0.677 22.786 1.00 96.88 89 PHE A CA 1
ATOM 690 C C . PHE A 1 89 ? -1.679 0.429 21.751 1.00 96.88 89 PHE A C 1
ATOM 692 O O . PHE A 1 89 ? -1.044 0.226 20.714 1.00 96.88 89 PHE A O 1
ATOM 699 N N . ASN A 1 90 ? -2.204 1.620 22.040 1.00 96.38 90 ASN A N 1
ATOM 700 C CA . ASN A 1 90 ? -2.042 2.790 21.185 1.00 96.38 90 ASN A CA 1
ATOM 701 C C . ASN A 1 90 ? -1.662 4.024 22.014 1.00 96.38 90 ASN A C 1
ATOM 703 O O . ASN A 1 90 ? -2.303 4.347 23.014 1.00 96.38 90 ASN A O 1
ATOM 707 N N . ASN A 1 91 ? -0.607 4.724 21.592 1.00 96.06 91 ASN A N 1
ATOM 708 C CA . ASN A 1 91 ? -0.041 5.886 22.292 1.00 96.06 91 ASN A CA 1
ATOM 709 C C . ASN A 1 91 ? -0.716 7.217 21.911 1.00 96.06 91 ASN A C 1
ATOM 711 O O . ASN A 1 91 ? -0.084 8.274 21.909 1.00 96.06 91 ASN A O 1
ATOM 715 N N . GLU A 1 92 ? -1.995 7.156 21.551 1.00 95.19 92 GLU A N 1
ATOM 716 C CA . GLU A 1 92 ? -2.808 8.324 21.227 1.00 95.19 92 GLU A CA 1
ATOM 717 C C . GLU A 1 92 ? -3.093 9.207 22.460 1.00 95.19 92 GLU A C 1
ATOM 719 O O . GLU A 1 92 ? -2.676 8.914 23.584 1.00 95.19 92 GLU A O 1
ATOM 724 N N . LYS A 1 93 ? -3.830 10.306 22.266 1.00 94.94 93 LYS A N 1
ATOM 725 C CA . LYS A 1 93 ? -4.303 11.175 23.358 1.00 94.94 93 LYS A CA 1
ATOM 726 C C . LYS A 1 93 ? -5.340 10.500 24.259 1.00 94.94 93 LYS A C 1
ATOM 728 O O . LYS A 1 93 ? -5.564 10.976 25.371 1.00 94.94 93 LYS A O 1
ATOM 733 N N . GLY A 1 94 ? -5.973 9.430 23.787 1.00 93.88 94 GLY A N 1
ATOM 734 C CA . GLY A 1 94 ? -6.954 8.654 24.529 1.00 93.88 94 GLY A CA 1
ATOM 735 C C . GLY A 1 94 ? -8.386 9.150 24.367 1.00 93.88 94 GLY A C 1
ATOM 736 O O . GLY A 1 94 ? -8.663 10.213 23.807 1.00 93.88 94 GLY A O 1
ATOM 737 N N . PHE A 1 95 ? -9.324 8.370 24.896 1.00 93.19 95 PHE A N 1
ATOM 738 C CA . PHE A 1 95 ? -10.747 8.568 24.670 1.00 93.19 95 PHE A CA 1
ATOM 739 C C . PHE A 1 95 ? -11.256 9.800 25.419 1.00 93.19 95 PHE A C 1
ATOM 741 O O . PHE A 1 95 ? -11.086 9.951 26.630 1.00 93.19 95 PHE A O 1
ATOM 748 N N . SER A 1 96 ? -11.942 10.671 24.684 1.00 92.69 96 SER A N 1
ATOM 749 C CA . SER A 1 96 ? -12.738 11.758 25.249 1.00 92.69 96 SER A CA 1
ATOM 750 C C . SER A 1 96 ? -14.138 11.267 25.655 1.00 92.69 96 SER A C 1
ATOM 752 O O . SER A 1 96 ? -14.610 10.242 25.145 1.00 92.69 96 SER A O 1
ATOM 754 N N . PRO A 1 97 ? -14.884 12.029 26.481 1.00 93.00 97 PRO A N 1
ATOM 755 C CA . PRO A 1 97 ? -16.298 11.752 26.739 1.00 93.00 97 PRO A CA 1
ATOM 756 C C . PRO A 1 97 ? -17.129 11.603 25.454 1.00 93.00 97 PRO A C 1
ATOM 758 O O . PRO A 1 97 ? -18.021 10.762 25.381 1.00 93.00 97 PRO A O 1
ATOM 761 N N . SER A 1 98 ? -16.813 12.366 24.402 1.00 89.69 98 SER A N 1
ATOM 762 C CA . SER A 1 98 ? -17.487 12.252 23.103 1.00 89.69 98 SER A CA 1
ATOM 763 C C . SER A 1 98 ? -17.217 10.900 22.427 1.00 89.69 98 SER A C 1
ATOM 765 O O . SER A 1 98 ? -18.141 10.280 21.894 1.00 89.69 98 SER A O 1
ATOM 767 N N . ASN A 1 99 ? -15.983 10.383 22.507 1.00 89.75 99 ASN A N 1
ATOM 768 C CA . ASN A 1 99 ? -15.650 9.053 21.982 1.00 89.75 99 ASN A CA 1
ATOM 769 C C . ASN A 1 99 ? -16.446 7.959 22.706 1.00 89.75 99 ASN A C 1
ATOM 771 O O . ASN A 1 99 ? -17.043 7.109 22.046 1.00 89.75 99 ASN A O 1
ATOM 775 N N . ILE A 1 100 ? -16.532 8.038 24.038 1.00 92.62 100 ILE A N 1
ATOM 776 C CA . ILE A 1 100 ? -17.300 7.099 24.872 1.00 92.62 100 ILE A CA 1
ATOM 777 C C . ILE A 1 100 ? -18.800 7.142 24.529 1.00 92.62 100 ILE A C 1
ATOM 779 O O . ILE A 1 100 ? -19.438 6.109 24.335 1.00 92.62 100 ILE A O 1
ATOM 783 N N . ASN A 1 101 ? -19.377 8.330 24.348 1.00 89.88 101 ASN A N 1
ATOM 784 C CA . ASN A 1 101 ? -20.775 8.453 23.925 1.00 89.88 101 ASN A CA 1
ATOM 785 C C . ASN A 1 101 ? -21.030 7.858 22.527 1.00 89.88 101 ASN A C 1
ATOM 787 O O . ASN A 1 101 ? -22.082 7.258 22.271 1.00 89.88 101 ASN A O 1
ATOM 791 N N . SER A 1 102 ? -20.054 8.004 21.629 1.00 85.94 102 SER A N 1
ATOM 792 C CA . SER A 1 102 ? -20.127 7.506 20.252 1.00 85.94 102 SER A CA 1
ATOM 793 C C . SER A 1 102 ? -20.083 5.983 20.197 1.00 85.94 102 SER A C 1
ATOM 795 O O . SER A 1 102 ? -20.943 5.376 19.567 1.00 85.94 102 SER A O 1
ATOM 797 N N . ILE A 1 103 ? -19.144 5.352 20.909 1.00 87.69 103 ILE A N 1
ATOM 798 C CA . ILE A 1 103 ? -18.992 3.887 20.930 1.00 87.69 103 ILE A CA 1
ATOM 799 C C . ILE A 1 103 ? -20.180 3.177 21.599 1.00 87.69 103 ILE A C 1
ATOM 801 O O . ILE A 1 103 ? -20.490 2.035 21.260 1.00 87.69 103 ILE A O 1
ATOM 805 N N . CYS A 1 104 ? -20.895 3.865 22.495 1.00 88.00 104 CYS A N 1
ATOM 806 C CA . CYS A 1 104 ? -22.134 3.377 23.106 1.00 88.00 104 CYS A CA 1
ATOM 807 C C . CYS A 1 104 ? -23.370 3.588 22.211 1.00 88.00 104 CYS A C 1
ATOM 809 O O . CYS A 1 104 ? -24.500 3.493 22.684 1.00 88.00 104 CYS A O 1
ATOM 811 N N . SER A 1 105 ? -23.212 4.000 20.951 1.00 81.44 105 SER A N 1
ATOM 812 C CA . SER A 1 105 ? -24.315 4.212 20.003 1.00 81.44 105 SER A CA 1
ATOM 813 C C . SER A 1 105 ? -24.342 3.109 18.944 1.00 81.44 105 SER A C 1
ATOM 815 O O . SER A 1 105 ? -23.291 2.641 18.524 1.00 81.44 105 SER A O 1
ATOM 817 N N . VAL A 1 106 ? -25.536 2.721 18.481 1.00 67.38 106 VAL A N 1
ATOM 818 C CA . VAL A 1 106 ? -25.704 1.640 17.487 1.00 67.38 106 VAL A CA 1
ATOM 819 C C . VAL A 1 106 ? -25.388 2.112 16.054 1.00 67.38 106 VAL A C 1
ATOM 821 O O . VAL A 1 106 ? -24.839 1.351 15.269 1.00 67.38 106 VAL A O 1
ATOM 824 N N . ALA A 1 107 ? -25.675 3.381 15.714 1.00 56.81 107 ALA A N 1
ATOM 825 C CA . ALA A 1 107 ? -25.538 3.900 14.338 1.00 56.81 107 ALA A CA 1
ATOM 826 C C . ALA A 1 107 ? -25.088 5.378 14.218 1.00 56.81 107 ALA A C 1
ATOM 828 O O . ALA A 1 107 ? -25.182 5.984 13.148 1.00 56.81 107 ALA A O 1
ATOM 829 N N . LYS A 1 108 ? -24.597 6.003 15.301 1.00 49.91 108 LYS A N 1
ATOM 830 C CA . LYS A 1 108 ? -24.053 7.377 15.266 1.00 49.91 108 LYS A CA 1
ATOM 831 C C . LYS A 1 108 ? -22.524 7.345 15.285 1.00 49.91 108 LYS A C 1
ATOM 833 O O . LYS A 1 108 ? -21.919 7.237 16.344 1.00 49.91 108 LYS A O 1
ATOM 838 N N . SER A 1 109 ? -21.911 7.476 14.108 1.00 50.69 109 SER A N 1
ATOM 839 C CA . SER A 1 109 ? -20.479 7.776 13.985 1.00 50.69 109 SER A CA 1
ATOM 840 C C . SER A 1 109 ? -20.241 9.279 14.126 1.00 50.69 109 SER A C 1
ATOM 842 O O . SER A 1 109 ? -20.845 10.062 13.394 1.00 50.69 109 SER A O 1
ATOM 844 N N . THR A 1 110 ? -19.308 9.691 14.985 1.00 49.47 110 THR A N 1
ATOM 845 C CA . THR A 1 110 ? -18.784 11.073 15.026 1.00 49.47 110 THR A CA 1
ATOM 846 C C . THR A 1 110 ? -17.974 11.455 13.787 1.00 49.47 110 THR A C 1
ATOM 848 O O . THR A 1 110 ? -17.661 12.627 13.596 1.00 49.47 110 THR A O 1
ATOM 851 N N . LYS A 1 111 ? -17.650 10.479 12.929 1.00 52.19 111 LYS A N 1
ATOM 852 C CA . LYS A 1 111 ? -16.819 10.651 11.729 1.00 52.19 111 LYS A CA 1
ATOM 853 C C . LYS A 1 111 ? -17.638 10.810 10.437 1.00 52.19 111 LYS A C 1
ATOM 855 O O . LYS A 1 111 ? -17.070 11.098 9.384 1.00 52.19 111 LYS A O 1
ATOM 860 N N . LYS A 1 112 ? -18.973 10.666 10.494 1.00 48.19 112 LYS A N 1
ATOM 861 C CA . LYS A 1 112 ? -19.863 10.794 9.324 1.00 48.19 112 LYS A CA 1
ATOM 862 C C . LYS A 1 112 ? -19.754 12.206 8.724 1.00 48.19 112 LYS A C 1
ATOM 864 O O . LYS A 1 112 ? -20.031 13.184 9.409 1.00 48.19 112 LYS A O 1
ATOM 869 N N . GLY A 1 113 ? -19.351 12.301 7.453 1.00 47.78 113 GLY A N 1
ATOM 870 C CA . GLY A 1 113 ? -19.224 13.568 6.713 1.00 47.78 113 GLY A CA 1
ATOM 871 C C . GLY A 1 113 ? -17.861 14.274 6.808 1.00 47.78 113 GLY A C 1
ATOM 872 O O . GLY A 1 113 ? -17.686 15.310 6.177 1.00 47.78 113 GLY A O 1
ATOM 873 N N . ASN A 1 114 ? -16.875 13.722 7.531 1.00 51.41 114 ASN A N 1
ATOM 874 C CA . ASN A 1 114 ? -15.550 14.342 7.706 1.00 51.41 114 ASN A CA 1
ATOM 875 C C . ASN A 1 114 ? -14.431 13.696 6.860 1.00 51.41 114 ASN A C 1
ATOM 877 O O . ASN A 1 114 ? -13.262 13.755 7.239 1.00 51.41 114 ASN A O 1
ATOM 881 N N . ARG A 1 115 ? -14.737 13.122 5.685 1.00 52.47 115 ARG A N 1
ATOM 882 C CA . ARG A 1 115 ? -13.708 12.493 4.823 1.00 52.47 115 ARG A CA 1
ATOM 883 C C . ARG A 1 115 ? -12.608 13.451 4.364 1.00 52.47 115 ARG A C 1
ATOM 885 O O . ARG A 1 115 ? -11.470 13.029 4.205 1.00 52.47 115 ARG A O 1
ATOM 892 N N . LYS A 1 116 ? -12.897 14.757 4.268 1.00 46.62 116 LYS A N 1
ATOM 893 C CA . LYS A 1 116 ? -11.889 15.798 3.973 1.00 46.62 116 LYS A CA 1
ATOM 894 C C . LYS A 1 116 ? -10.746 15.862 5.004 1.00 46.62 116 LYS A C 1
ATOM 896 O O . LYS A 1 116 ? -9.709 16.441 4.709 1.00 46.62 116 LYS A O 1
ATOM 901 N N . ARG A 1 117 ? -10.915 15.275 6.199 1.00 46.22 117 ARG A N 1
ATOM 902 C CA . ARG A 1 117 ? -9.871 15.148 7.236 1.00 46.22 117 ARG A CA 1
ATOM 903 C C . ARG A 1 117 ? -9.164 13.783 7.243 1.00 46.22 117 ARG A C 1
ATOM 905 O O . ARG A 1 117 ? -8.407 13.518 8.167 1.00 46.22 117 ARG A O 1
ATOM 912 N N . GLY A 1 118 ? -9.419 12.928 6.249 1.00 45.28 118 GLY A N 1
ATOM 913 C CA . GLY A 1 118 ? -8.800 11.605 6.135 1.00 45.28 118 GLY A CA 1
ATOM 914 C C . GLY A 1 118 ? -9.455 10.506 6.977 1.00 45.28 118 GLY A C 1
ATOM 915 O O . GLY A 1 118 ? -8.872 9.439 7.101 1.00 45.28 118 GLY A O 1
ATOM 916 N N . TYR A 1 119 ? -10.646 10.734 7.549 1.00 46.22 119 TYR A N 1
ATOM 917 C CA . TYR A 1 119 ? -11.353 9.698 8.312 1.00 46.22 119 TYR A CA 1
ATOM 918 C C . TYR A 1 119 ? -11.884 8.589 7.400 1.00 46.22 119 TYR A C 1
ATOM 920 O O . TYR A 1 119 ? -12.662 8.862 6.480 1.00 46.22 119 TYR A O 1
ATOM 928 N N . ILE A 1 120 ? -11.523 7.341 7.705 1.00 50.56 120 ILE A N 1
ATOM 929 C CA . ILE A 1 120 ? -11.860 6.168 6.878 1.00 50.56 120 ILE A CA 1
ATOM 930 C C . ILE A 1 120 ? -13.182 5.510 7.341 1.00 50.56 120 ILE A C 1
ATOM 932 O O . ILE A 1 120 ? -13.922 4.934 6.540 1.00 50.56 120 ILE A O 1
ATOM 936 N N . GLY A 1 121 ? -13.552 5.649 8.621 1.00 51.25 121 GLY A N 1
ATOM 937 C CA . GLY A 1 121 ? -14.734 5.000 9.207 1.00 51.25 121 GLY A CA 1
ATOM 938 C C . GLY A 1 121 ? -16.092 5.638 8.850 1.00 51.25 121 GLY A C 1
ATOM 939 O O . GLY A 1 121 ? -16.506 6.629 9.454 1.00 51.25 121 GLY A O 1
ATOM 940 N N . GLU A 1 122 ? -16.856 5.018 7.940 1.00 47.28 122 GLU A N 1
ATOM 941 C CA . GLU A 1 122 ? -18.143 5.555 7.441 1.00 47.28 122 GLU A CA 1
ATOM 942 C C . GLU A 1 122 ? -19.375 5.235 8.306 1.00 47.28 122 GLU A C 1
ATOM 944 O O . GLU A 1 122 ? -20.328 6.015 8.337 1.00 47.28 122 GLU A O 1
ATOM 949 N N . LYS A 1 123 ? -19.396 4.073 8.975 1.00 52.12 123 LYS A N 1
ATOM 950 C CA . LYS A 1 123 ? -20.652 3.449 9.441 1.00 52.12 123 LYS A CA 1
ATOM 951 C C . LYS A 1 123 ? -20.888 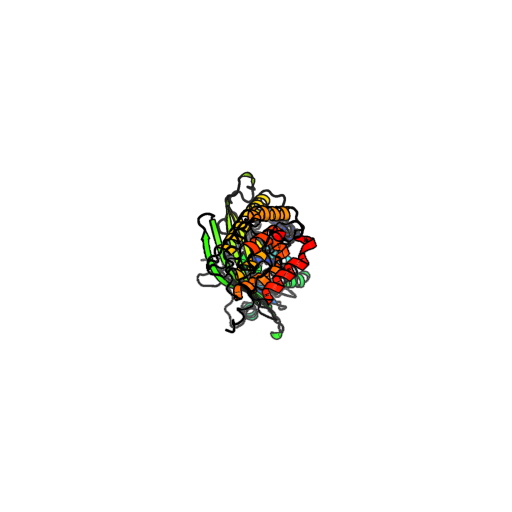3.465 10.955 1.00 52.12 123 LYS A C 1
ATOM 953 O O . LYS A 1 123 ? -21.989 3.167 11.392 1.00 52.12 123 LYS A O 1
ATOM 958 N N . GLY A 1 124 ? -19.884 3.796 11.771 1.00 53.25 124 GLY A N 1
ATOM 959 C CA . GLY A 1 124 ? -20.016 3.751 13.241 1.00 53.25 124 GLY A CA 1
ATOM 960 C C . GLY A 1 124 ? -20.060 2.338 13.839 1.00 53.25 124 GLY A C 1
ATOM 961 O O . GLY A 1 124 ? -20.180 2.199 15.049 1.00 53.25 124 GLY A O 1
ATOM 962 N N . ILE A 1 125 ? -19.898 1.308 13.004 1.00 62.28 125 ILE A N 1
ATOM 963 C CA . ILE A 1 125 ? -19.835 -0.111 13.388 1.00 62.28 125 ILE A CA 1
ATOM 964 C C . ILE A 1 125 ? -18.396 -0.634 13.526 1.00 62.28 125 ILE A C 1
ATOM 966 O O . ILE A 1 125 ? -18.209 -1.764 13.954 1.00 62.28 125 ILE A O 1
ATOM 970 N N . GLY A 1 126 ? -17.379 0.167 13.178 1.00 70.19 126 GLY A N 1
ATOM 971 C CA . GLY A 1 126 ? -15.989 -0.301 13.054 1.00 70.19 126 GLY A CA 1
ATOM 972 C C . GLY A 1 126 ? -15.445 -0.927 14.337 1.00 70.19 126 GLY A C 1
ATOM 973 O O . GLY A 1 126 ? -14.931 -2.040 14.311 1.00 70.19 126 GLY A O 1
ATOM 974 N N . PHE A 1 127 ? -15.670 -0.292 15.495 1.00 81.38 127 PHE A N 1
ATOM 975 C CA . PHE A 1 127 ? -15.327 -0.904 16.785 1.00 81.38 127 PHE A CA 1
ATOM 976 C C . PHE A 1 127 ? -16.105 -2.200 17.046 1.00 81.38 127 PHE A C 1
ATOM 978 O O . PHE A 1 127 ? -15.561 -3.127 17.626 1.00 81.38 127 PHE A O 1
ATOM 985 N N . LYS A 1 128 ? -17.366 -2.300 16.611 1.00 84.88 128 LYS A N 1
ATOM 986 C CA . LYS A 1 128 ? -18.205 -3.478 16.873 1.00 84.88 128 LYS A CA 1
ATOM 987 C C . LYS A 1 128 ? -17.705 -4.734 16.150 1.00 84.88 128 LYS A C 1
ATOM 989 O O . LYS A 1 128 ? -18.051 -5.831 16.566 1.00 84.88 128 LYS A O 1
ATOM 994 N N . SER A 1 129 ? -16.823 -4.598 15.157 1.00 84.56 129 SER A N 1
ATOM 995 C CA . SER A 1 129 ? -16.136 -5.738 14.530 1.00 84.56 129 SER A CA 1
ATOM 996 C C . SER A 1 129 ? -15.328 -6.591 15.516 1.00 84.56 129 SER A C 1
ATOM 998 O O . SER A 1 129 ? -15.158 -7.783 15.274 1.00 84.56 129 SER A O 1
ATOM 1000 N N . VAL A 1 130 ? -14.895 -6.040 16.661 1.00 90.12 130 VAL A N 1
ATOM 1001 C CA . VAL A 1 130 ? -14.194 -6.827 17.692 1.00 90.12 130 VAL A CA 1
ATOM 1002 C C . VAL A 1 130 ? -15.063 -7.953 18.250 1.00 90.12 130 VAL A C 1
ATOM 1004 O O . VAL A 1 130 ? -14.528 -8.972 18.682 1.00 90.12 130 VAL A O 1
ATOM 1007 N N . PHE A 1 131 ? -16.394 -7.826 18.183 1.00 90.88 131 PHE A N 1
ATOM 1008 C CA . PHE A 1 131 ? -17.304 -8.862 18.669 1.00 90.88 131 PHE A CA 1
ATOM 1009 C C . PHE A 1 131 ? -17.261 -10.164 17.853 1.00 90.88 131 PHE A C 1
ATOM 1011 O O . PHE A 1 131 ? -17.695 -11.218 18.317 1.00 90.88 131 PHE A O 1
ATOM 1018 N N . LEU A 1 132 ? -16.658 -10.132 16.661 1.00 88.25 132 LEU A N 1
ATOM 1019 C CA . LEU A 1 132 ? -16.395 -11.335 15.871 1.00 88.25 132 LEU A CA 1
ATOM 1020 C C . LEU A 1 132 ? -15.343 -12.244 16.509 1.00 88.25 132 LEU A C 1
ATOM 1022 O O . LEU A 1 132 ? -15.337 -13.446 16.244 1.00 88.25 132 LEU A O 1
ATOM 1026 N N . ILE A 1 133 ? -14.467 -11.681 17.347 1.00 91.50 133 ILE A N 1
ATOM 1027 C CA . ILE A 1 133 ? -13.358 -12.406 17.976 1.00 91.50 133 ILE A CA 1
ATOM 1028 C C . ILE A 1 133 ? -13.444 -12.456 19.501 1.00 91.50 133 ILE A C 1
ATOM 1030 O O . ILE A 1 133 ? -12.778 -13.291 20.101 1.00 91.50 133 ILE A O 1
ATOM 1034 N N . THR A 1 134 ? -14.259 -11.614 20.136 1.00 94.62 134 THR A N 1
ATOM 1035 C CA . THR A 1 134 ? -14.479 -11.608 21.589 1.00 94.62 134 THR A CA 1
ATOM 1036 C C . THR A 1 134 ? -15.949 -11.373 21.915 1.00 94.62 134 THR A C 1
ATOM 1038 O O . THR A 1 134 ? -16.613 -10.626 21.213 1.00 94.62 134 THR A O 1
ATOM 1041 N N . SER A 1 135 ? -16.476 -11.963 22.984 1.00 94.69 135 SER A N 1
ATOM 1042 C CA . SER A 1 135 ? -17.810 -11.588 23.489 1.00 94.69 135 SER A CA 1
ATOM 1043 C C . SER A 1 135 ? -17.753 -10.425 24.480 1.00 94.69 135 SER A C 1
ATOM 1045 O O . SER A 1 135 ? -18.773 -9.809 24.759 1.00 94.69 135 SER A O 1
ATOM 1047 N N . ARG A 1 136 ? -16.569 -10.092 25.015 1.00 95.44 136 ARG A N 1
ATOM 1048 C CA . ARG A 1 136 ? -16.414 -9.112 26.100 1.00 95.44 136 ARG A CA 1
ATOM 1049 C C . ARG A 1 136 ? -15.203 -8.206 25.881 1.00 95.44 136 ARG A C 1
ATOM 1051 O O . ARG A 1 136 ? -14.172 -8.423 26.510 1.00 95.44 136 ARG A O 1
ATOM 1058 N N . PRO A 1 137 ? -15.272 -7.206 24.988 1.00 96.25 137 PRO A N 1
ATOM 1059 C CA . PRO A 1 137 ? -14.174 -6.268 24.794 1.00 96.25 137 PRO A CA 1
ATOM 1060 C C . PRO A 1 137 ? -14.080 -5.266 25.953 1.00 96.25 137 PRO A C 1
ATOM 1062 O O . PRO A 1 137 ? -15.083 -4.695 26.387 1.00 96.25 137 PRO A O 1
ATOM 1065 N N . TYR A 1 138 ? -12.855 -4.990 26.397 1.00 97.81 138 TYR A N 1
ATOM 1066 C CA . TYR A 1 138 ? -12.542 -4.004 27.430 1.00 97.81 138 TYR A CA 1
ATOM 1067 C C . TYR A 1 138 ? -11.771 -2.823 26.831 1.00 97.81 138 TYR A C 1
ATOM 1069 O O . TYR A 1 138 ? -10.968 -2.993 25.911 1.00 97.81 138 TYR A O 1
ATOM 1077 N N . ILE A 1 139 ? -11.988 -1.630 27.383 1.00 96.94 139 ILE A N 1
ATOM 1078 C CA . ILE A 1 139 ? -11.337 -0.376 27.002 1.00 96.94 139 ILE A CA 1
ATOM 1079 C C . ILE A 1 139 ? -10.811 0.307 28.260 1.00 96.94 139 ILE A C 1
ATOM 1081 O O . ILE A 1 139 ? -11.578 0.669 29.155 1.00 96.94 139 ILE A O 1
ATOM 1085 N N . PHE A 1 140 ? -9.503 0.533 28.281 1.00 97.06 140 PHE A N 1
ATOM 1086 C CA . PHE A 1 140 ? -8.814 1.323 29.290 1.00 97.06 140 PHE A CA 1
ATOM 1087 C C . PHE A 1 140 ? -8.208 2.545 28.608 1.00 97.06 140 PHE A C 1
ATOM 1089 O O . PHE A 1 140 ? -7.347 2.400 27.743 1.00 97.06 140 PHE A O 1
ATOM 1096 N N . SER A 1 141 ? -8.689 3.745 28.939 1.00 96.38 141 SER A N 1
ATOM 1097 C CA . SER A 1 141 ? -8.192 4.982 28.324 1.00 96.38 141 SER A CA 1
ATOM 1098 C C . SER A 1 141 ? -8.566 6.218 29.136 1.00 96.38 141 SER A C 1
ATOM 1100 O O . SER A 1 141 ? -9.719 6.354 29.527 1.00 96.38 141 SER A O 1
ATOM 1102 N N . ASN A 1 142 ? -7.622 7.128 29.402 1.00 93.69 142 ASN A N 1
ATOM 1103 C CA . ASN A 1 142 ? -7.869 8.391 30.129 1.00 93.69 142 ASN A CA 1
ATOM 1104 C C . ASN A 1 142 ? -8.686 8.240 31.433 1.00 93.69 142 ASN A C 1
ATOM 1106 O O . ASN A 1 142 ? -9.562 9.048 31.744 1.00 93.69 142 ASN A O 1
ATOM 1110 N N . GLY A 1 143 ? -8.415 7.181 32.198 1.00 93.38 143 GLY A N 1
ATOM 1111 C CA . GLY A 1 143 ? -9.117 6.880 33.447 1.00 93.38 143 GLY A CA 1
ATOM 1112 C C . GLY A 1 143 ? -10.475 6.190 33.280 1.00 93.38 143 GLY A C 1
ATOM 1113 O O . GLY A 1 143 ? -11.060 5.806 34.285 1.00 93.38 143 GLY A O 1
ATOM 1114 N N . TYR A 1 144 ? -10.975 5.988 32.057 1.00 96.25 144 TYR A N 1
ATOM 1115 C CA . TYR A 1 144 ? -12.047 5.023 31.804 1.00 96.25 144 TYR A CA 1
ATOM 1116 C C . TYR A 1 144 ? -11.498 3.602 31.920 1.00 96.25 144 TYR A C 1
ATOM 1118 O O . TYR A 1 144 ? -10.445 3.304 31.358 1.00 96.25 144 TYR A O 1
ATOM 1126 N N . GLN A 1 145 ? -12.247 2.736 32.598 1.00 96.62 145 GLN A N 1
ATOM 1127 C CA . GLN A 1 145 ? -12.053 1.286 32.639 1.00 96.62 145 GLN A CA 1
ATOM 1128 C C . GLN A 1 145 ? -13.417 0.638 32.422 1.00 96.62 145 GLN A C 1
ATOM 1130 O O . GLN A 1 145 ? -14.216 0.472 33.344 1.00 96.62 145 GLN A O 1
ATOM 1135 N N . ILE A 1 146 ? -13.735 0.376 31.159 1.00 97.00 146 ILE A N 1
ATOM 1136 C CA . ILE A 1 146 ? -15.057 -0.105 30.772 1.00 97.00 146 ILE A CA 1
ATOM 1137 C C . ILE A 1 146 ? -14.970 -1.396 29.988 1.00 97.00 146 ILE A C 1
ATOM 1139 O O . ILE A 1 146 ? -13.978 -1.664 29.316 1.00 97.00 146 ILE A O 1
ATOM 1143 N N . ARG A 1 147 ? -16.047 -2.167 30.029 1.00 96.56 147 ARG A N 1
ATOM 1144 C CA . ARG A 1 147 ? -16.268 -3.303 29.144 1.00 96.56 147 ARG A CA 1
ATOM 1145 C C . ARG A 1 147 ? -17.631 -3.207 28.479 1.00 96.56 147 ARG A C 1
ATOM 1147 O O . ARG A 1 147 ? -18.519 -2.507 28.965 1.00 96.56 147 ARG A O 1
ATOM 1154 N N . PHE A 1 148 ? -17.775 -3.936 27.388 1.00 95.44 148 PHE A N 1
ATOM 1155 C CA . PHE A 1 148 ? -19.060 -4.236 26.773 1.00 95.44 148 PHE A CA 1
ATOM 1156 C C . PHE A 1 148 ? -19.269 -5.748 26.797 1.00 95.44 148 PHE A C 1
ATOM 1158 O O . PHE A 1 148 ? -18.300 -6.499 26.898 1.00 95.44 148 PHE A O 1
ATOM 1165 N N . ASP A 1 149 ? -20.518 -6.177 26.683 1.00 93.25 149 ASP A N 1
ATOM 1166 C CA . ASP A 1 149 ? -20.882 -7.587 26.572 1.00 93.25 149 ASP A CA 1
ATOM 1167 C C . ASP A 1 149 ? -21.707 -7.798 25.301 1.00 93.25 149 ASP A C 1
ATOM 1169 O O . ASP A 1 149 ? -22.489 -6.928 24.916 1.00 93.25 149 ASP A O 1
ATOM 1173 N N . GLU A 1 150 ? -21.477 -8.912 24.619 1.00 91.00 150 GLU A N 1
ATOM 1174 C CA . GLU A 1 150 ? -22.310 -9.401 23.524 1.00 91.00 150 GLU A CA 1
ATOM 1175 C C . GLU A 1 150 ? -23.687 -9.815 24.048 1.00 91.00 150 GLU A C 1
ATOM 1177 O O . GLU A 1 150 ? -24.698 -9.519 23.406 1.00 91.00 150 GLU A O 1
ATOM 1182 N N . ASP A 1 151 ? -23.727 -10.421 25.239 1.00 89.75 151 ASP A N 1
ATOM 1183 C CA . ASP A 1 151 ? -24.971 -10.834 25.869 1.00 89.75 151 ASP A CA 1
ATOM 1184 C C . ASP A 1 151 ? -25.809 -9.612 26.292 1.00 89.75 151 ASP A C 1
ATOM 1186 O O . ASP A 1 151 ? -25.269 -8.599 26.761 1.00 89.75 151 ASP A O 1
ATOM 1190 N N . PRO A 1 152 ? -27.147 -9.677 26.162 1.00 86.81 152 PRO A N 1
ATOM 1191 C CA . PRO A 1 152 ? -28.016 -8.590 26.578 1.00 86.81 152 PRO A CA 1
ATOM 1192 C C . PRO A 1 152 ? -27.865 -8.250 28.063 1.00 86.81 152 PRO A C 1
ATOM 1194 O O . PRO A 1 152 ? -27.953 -9.112 28.938 1.00 86.81 152 PRO A O 1
ATOM 1197 N N . CYS A 1 153 ? -27.720 -6.958 28.367 1.00 85.50 153 CYS A N 1
ATOM 1198 C CA . CYS A 1 153 ? -27.727 -6.482 29.745 1.00 85.50 153 CYS A CA 1
ATOM 1199 C C . CYS A 1 153 ? -29.058 -6.861 30.430 1.00 85.50 153 CYS A C 1
ATOM 1201 O O . CYS A 1 153 ? -30.114 -6.485 29.913 1.00 85.50 153 CYS A O 1
ATOM 1203 N N . PRO A 1 154 ? -29.054 -7.477 31.630 1.00 85.19 154 PRO A N 1
ATOM 1204 C CA . PRO A 1 154 ? -30.281 -7.929 32.300 1.00 85.19 154 PRO A CA 1
ATOM 1205 C C . PRO A 1 154 ? -31.314 -6.830 32.596 1.00 85.19 154 PRO A C 1
ATOM 1207 O O . PRO A 1 154 ? -32.474 -7.128 32.854 1.00 85.19 154 PRO A O 1
ATOM 1210 N N . HIS A 1 155 ? -30.895 -5.561 32.591 1.00 84.06 155 HIS A N 1
ATOM 1211 C CA . HIS A 1 155 ? -31.737 -4.423 32.972 1.00 84.06 155 HIS A CA 1
ATOM 1212 C C . HIS A 1 155 ? -32.435 -3.764 31.780 1.00 84.06 155 HIS A C 1
ATOM 1214 O O . HIS A 1 155 ? -33.517 -3.212 31.941 1.00 84.06 155 HIS A O 1
ATOM 1220 N N . CYS A 1 156 ? -31.809 -3.782 30.600 1.00 83.81 156 CYS A N 1
ATOM 1221 C CA . CYS A 1 156 ? -32.333 -3.111 29.406 1.00 83.81 156 CYS A CA 1
ATOM 1222 C C . CYS A 1 156 ? -32.445 -4.025 28.179 1.00 83.81 156 CYS A C 1
ATOM 1224 O O . CYS A 1 156 ? -32.914 -3.570 27.143 1.00 83.81 156 CYS A O 1
ATOM 1226 N N . ASN A 1 157 ? -32.044 -5.296 28.289 1.00 83.88 157 ASN A N 1
ATOM 1227 C CA . ASN A 1 157 ? -32.060 -6.295 27.219 1.00 83.88 157 ASN A CA 1
ATOM 1228 C C . ASN A 1 157 ? -31.301 -5.856 25.947 1.00 83.88 157 ASN A C 1
ATOM 1230 O O . ASN A 1 157 ? -31.698 -6.165 24.823 1.00 83.88 157 ASN A O 1
ATOM 1234 N N . LEU A 1 158 ? -30.198 -5.118 26.123 1.00 84.69 158 LEU A N 1
ATOM 1235 C CA . LEU A 1 158 ? -29.334 -4.649 25.035 1.00 84.69 158 LEU A CA 1
ATOM 1236 C C . LEU A 1 158 ? -27.906 -5.163 25.221 1.00 84.69 158 LEU A C 1
ATOM 1238 O O . LEU A 1 158 ? -27.314 -4.960 26.282 1.00 84.69 158 LEU A O 1
ATOM 1242 N N . GLY A 1 159 ? -27.363 -5.794 24.181 1.00 87.19 159 GLY A N 1
ATOM 1243 C CA . GLY A 1 159 ? -25.953 -6.180 24.074 1.00 87.19 159 GLY A CA 1
ATOM 1244 C C . GLY A 1 159 ? -25.142 -5.174 23.253 1.00 87.19 159 GLY A C 1
ATOM 1245 O O . GLY A 1 159 ? -25.671 -4.191 22.728 1.00 87.19 159 GLY A O 1
ATOM 1246 N N . TYR A 1 160 ? -23.842 -5.417 23.124 1.00 87.06 160 TYR A N 1
ATOM 1247 C CA . TYR A 1 160 ? -22.840 -4.721 22.306 1.00 87.06 160 TYR A CA 1
ATOM 1248 C C . TYR A 1 160 ? -22.558 -3.245 22.633 1.00 87.06 160 TYR A C 1
ATOM 1250 O O . TYR A 1 160 ? -21.458 -2.755 22.355 1.00 87.06 160 TYR A O 1
ATOM 1258 N N . VAL A 1 161 ? -23.525 -2.486 23.156 1.00 89.00 161 VAL A N 1
ATOM 1259 C CA . VAL A 1 161 ? -23.469 -1.013 23.261 1.00 89.00 161 VAL A CA 1
ATOM 1260 C C . VAL A 1 161 ? -23.556 -0.467 24.678 1.00 89.00 161 VAL A C 1
ATOM 1262 O O . VAL A 1 161 ? -23.289 0.719 24.869 1.00 89.00 161 VAL A O 1
ATOM 1265 N N . VAL A 1 162 ? -23.908 -1.300 25.655 1.00 92.38 162 VAL A N 1
ATOM 1266 C CA . VAL A 1 162 ? -24.048 -0.889 27.053 1.00 92.38 162 VAL A CA 1
ATOM 1267 C C . VAL A 1 162 ? -22.675 -0.946 27.729 1.00 92.38 162 VAL A C 1
ATOM 1269 O O . VAL A 1 162 ? -22.115 -2.036 27.838 1.00 92.38 162 VAL A O 1
ATOM 1272 N N . PRO A 1 163 ? -22.105 0.190 28.172 1.00 95.38 163 PRO A N 1
ATOM 1273 C CA . PRO A 1 163 ? -20.841 0.178 28.888 1.00 95.38 163 PRO A CA 1
ATOM 1274 C C . PRO A 1 163 ? -21.057 -0.269 30.337 1.00 95.38 163 PRO A C 1
ATOM 1276 O O . PRO A 1 163 ? -22.010 0.149 31.004 1.00 95.38 163 PRO A O 1
ATOM 1279 N N . GLU A 1 164 ? -20.131 -1.067 30.848 1.00 95.06 164 GLU A N 1
ATOM 1280 C CA . GLU A 1 164 ? -20.048 -1.457 32.254 1.00 95.06 164 GLU A CA 1
ATOM 1281 C C . GLU A 1 164 ? -18.703 -1.042 32.827 1.00 95.06 164 GLU A C 1
ATOM 1283 O O . GLU A 1 164 ? -17.670 -1.237 32.187 1.00 95.06 164 GLU A O 1
ATOM 1288 N N . TRP A 1 165 ? -18.708 -0.476 34.033 1.00 96.50 165 TRP A N 1
ATOM 1289 C CA . TRP A 1 165 ? -17.473 -0.162 34.738 1.00 96.50 165 TRP A CA 1
ATOM 1290 C C . TRP A 1 165 ? -16.801 -1.441 35.241 1.00 96.50 165 TRP A C 1
ATOM 1292 O O . TRP A 1 165 ? -17.458 -2.337 35.768 1.00 96.50 165 TRP A O 1
ATOM 1302 N N . VAL A 1 166 ? -15.484 -1.522 35.085 1.00 95.12 166 VAL A N 1
ATOM 1303 C CA . VAL A 1 166 ? -14.681 -2.672 35.507 1.00 95.12 166 VAL A CA 1
ATOM 1304 C C . VAL A 1 166 ? -14.098 -2.382 36.885 1.00 95.12 166 VAL A C 1
ATOM 1306 O O . VAL A 1 166 ? -13.320 -1.446 37.020 1.00 95.12 166 VAL A O 1
ATOM 1309 N N . GLU A 1 167 ? -14.467 -3.154 37.909 1.00 90.50 167 GLU A N 1
ATOM 1310 C CA . GLU A 1 167 ? -13.965 -2.952 39.284 1.00 90.50 167 GLU A CA 1
ATOM 1311 C C . GLU A 1 167 ? -12.773 -3.858 39.625 1.00 90.50 167 GLU A C 1
ATOM 1313 O O . GLU A 1 167 ? -11.844 -3.421 40.300 1.00 90.50 167 GLU A O 1
ATOM 1318 N N . GLU A 1 168 ? -12.796 -5.116 39.171 1.00 86.12 168 GLU A N 1
ATOM 1319 C CA . GLU A 1 168 ? -11.851 -6.142 39.632 1.00 86.12 168 GLU A CA 1
ATOM 1320 C C . GLU A 1 168 ? -10.808 -6.531 38.579 1.00 86.12 168 GLU A C 1
ATOM 1322 O O . GLU A 1 168 ? -9.618 -6.301 38.793 1.00 86.12 168 GLU A O 1
ATOM 1327 N N . ASN A 1 169 ? -11.242 -7.121 37.457 1.00 87.56 169 ASN A N 1
ATOM 1328 C CA . ASN A 1 169 ? -10.355 -7.698 36.442 1.00 87.56 169 ASN A CA 1
ATOM 1329 C C . ASN A 1 169 ? -10.671 -7.149 35.040 1.00 87.56 169 ASN A C 1
ATOM 1331 O O . ASN A 1 169 ? -11.852 -7.051 34.685 1.00 87.56 169 ASN A O 1
ATOM 1335 N N . PRO A 1 170 ? -9.656 -6.864 34.205 1.00 90.81 170 PRO A N 1
ATOM 1336 C CA . PRO A 1 170 ? -8.218 -7.012 34.469 1.00 90.81 170 PRO A CA 1
ATOM 1337 C C . PRO A 1 170 ? -7.648 -5.914 35.375 1.00 90.81 170 PRO A C 1
ATOM 1339 O O . PRO A 1 170 ? -8.062 -4.756 35.295 1.00 90.81 170 PRO A O 1
ATOM 1342 N N . LYS A 1 171 ? -6.646 -6.253 36.199 1.00 90.38 171 LYS A N 1
ATOM 1343 C CA . LYS A 1 171 ? -5.931 -5.255 37.009 1.00 90.38 171 LYS A CA 1
ATOM 1344 C C . LYS A 1 171 ? -4.890 -4.525 36.165 1.00 90.38 171 LYS A C 1
ATOM 1346 O O . LYS A 1 171 ? -4.156 -5.140 35.390 1.00 90.38 171 LYS A O 1
ATOM 1351 N N . LEU A 1 172 ? -4.723 -3.219 36.396 1.00 88.94 172 LEU A N 1
ATOM 1352 C CA . LEU A 1 172 ? -3.694 -2.409 35.720 1.00 88.94 172 LEU A CA 1
ATOM 1353 C C . LEU A 1 172 ? -2.278 -2.991 35.865 1.00 88.94 172 LEU A C 1
ATOM 1355 O O . LEU A 1 172 ? -1.484 -2.910 34.932 1.00 88.94 172 LEU A O 1
ATOM 1359 N N . SER A 1 173 ? -1.968 -3.625 37.000 1.00 89.75 173 SER A N 1
ATOM 1360 C CA . SER A 1 173 ? -0.680 -4.290 37.230 1.00 89.75 173 SER A CA 1
ATOM 1361 C C . SER A 1 173 ? -0.429 -5.475 36.293 1.00 89.75 173 SER A C 1
ATOM 1363 O O . SER A 1 173 ? 0.709 -5.702 35.892 1.00 89.75 173 SER A O 1
ATOM 1365 N N . GLU A 1 174 ? -1.469 -6.227 35.929 1.00 90.88 174 GLU A N 1
ATOM 1366 C CA . GLU A 1 174 ? -1.355 -7.380 35.024 1.00 90.88 174 GLU A CA 1
ATOM 1367 C C . GLU A 1 174 ? -1.163 -6.915 33.581 1.00 90.88 174 GLU A C 1
ATOM 1369 O O . GLU A 1 174 ? -0.298 -7.428 32.868 1.00 90.88 174 GLU A O 1
ATOM 1374 N N . ILE A 1 175 ? -1.899 -5.871 33.182 1.00 92.75 175 ILE A N 1
ATOM 1375 C CA . ILE A 1 175 ? -1.728 -5.203 31.886 1.00 92.75 175 ILE A CA 1
ATOM 1376 C C . ILE A 1 175 ? -0.291 -4.667 31.767 1.00 92.75 175 ILE A C 1
ATOM 1378 O O . ILE A 1 175 ? 0.388 -4.907 30.768 1.00 92.75 175 ILE A O 1
ATOM 1382 N N . GLN A 1 176 ? 0.209 -4.010 32.820 1.00 91.38 176 GLN A N 1
ATOM 1383 C CA . GLN A 1 176 ? 1.574 -3.488 32.902 1.00 91.38 176 GLN A CA 1
ATOM 1384 C C . GLN A 1 176 ? 2.638 -4.593 32.804 1.00 91.38 176 GLN A C 1
ATOM 1386 O O . GLN A 1 176 ? 3.671 -4.395 32.162 1.00 91.38 176 GLN A O 1
ATOM 1391 N N . GLN A 1 177 ? 2.398 -5.758 33.412 1.00 89.38 177 GLN A N 1
ATOM 1392 C CA . GLN A 1 177 ? 3.309 -6.902 33.345 1.00 89.38 177 GLN A CA 1
ATOM 1393 C C . GLN A 1 177 ? 3.392 -7.491 31.930 1.00 89.38 177 GLN A C 1
ATOM 1395 O O . GLN A 1 177 ? 4.485 -7.837 31.480 1.00 89.38 177 GLN A O 1
ATOM 1400 N N . ILE A 1 178 ? 2.260 -7.596 31.225 1.00 89.69 178 ILE A N 1
ATOM 1401 C CA . ILE A 1 178 ? 2.216 -8.086 29.838 1.00 89.69 178 ILE A CA 1
ATOM 1402 C C . ILE A 1 178 ? 2.913 -7.102 28.897 1.00 89.69 178 ILE A C 1
ATOM 1404 O O . ILE A 1 178 ? 3.717 -7.511 28.051 1.00 89.69 178 ILE A O 1
ATOM 1408 N N . TYR A 1 179 ? 2.632 -5.806 29.059 1.00 89.00 179 TYR A N 1
ATOM 1409 C CA . TYR A 1 179 ? 3.250 -4.768 28.245 1.00 89.00 179 TYR A CA 1
ATOM 1410 C C . TYR A 1 179 ? 4.769 -4.735 28.454 1.00 89.00 179 TYR A C 1
ATOM 1412 O O . TYR A 1 179 ? 5.523 -4.868 27.492 1.00 89.00 179 TYR A O 1
ATOM 1420 N N . GLY A 1 180 ? 5.207 -4.670 29.712 1.00 85.50 180 GLY A N 1
ATOM 1421 C CA . GLY A 1 180 ? 6.607 -4.705 30.120 1.00 85.50 180 GLY A CA 1
ATOM 1422 C C . GLY A 1 180 ? 6.821 -3.896 31.397 1.00 85.50 180 GLY A C 1
ATOM 1423 O O . GLY A 1 180 ? 6.521 -2.705 31.442 1.00 85.50 180 GLY A O 1
ATOM 1424 N N . SER A 1 181 ? 7.373 -4.520 32.442 1.00 67.44 181 SER A N 1
ATOM 1425 C CA . SER A 1 181 ? 7.449 -3.955 33.803 1.00 67.44 181 SER A CA 1
ATOM 1426 C C . SER A 1 181 ? 8.283 -2.669 33.960 1.00 67.44 181 SER A C 1
ATOM 1428 O O . SER A 1 181 ? 8.289 -2.091 35.042 1.00 67.44 181 SER A O 1
ATOM 1430 N N . GLY A 1 182 ? 8.991 -2.222 32.917 1.00 67.19 182 GLY A N 1
ATOM 1431 C CA . GLY A 1 182 ? 9.808 -1.000 32.911 1.00 67.19 182 GLY A CA 1
ATOM 1432 C C . GLY A 1 182 ? 9.301 0.112 31.986 1.00 67.19 182 GLY A C 1
ATOM 1433 O O . GLY A 1 182 ? 9.995 1.110 31.812 1.00 67.19 182 GLY A O 1
ATOM 1434 N N . SER A 1 183 ? 8.131 -0.052 31.364 1.00 77.06 183 SER A N 1
ATOM 1435 C CA . SER A 1 183 ? 7.618 0.871 30.344 1.00 77.06 183 SER A CA 1
ATOM 1436 C C . SER A 1 183 ? 6.292 1.478 30.774 1.00 77.06 183 SER A C 1
ATOM 1438 O O . SER A 1 183 ? 5.422 0.768 31.253 1.00 77.06 183 SER A O 1
ATOM 1440 N N . THR A 1 184 ? 6.084 2.777 30.581 1.00 85.00 184 THR A N 1
ATOM 1441 C CA . THR A 1 184 ? 4.769 3.385 30.831 1.00 85.00 184 THR A CA 1
ATOM 1442 C C . THR A 1 184 ? 3.739 2.819 29.854 1.00 85.00 184 THR A C 1
ATOM 1444 O O . THR A 1 184 ? 4.002 2.779 28.650 1.00 85.00 184 THR A O 1
ATOM 1447 N N . LEU A 1 185 ? 2.582 2.383 30.363 1.00 89.00 185 LEU A N 1
ATOM 1448 C CA . LEU A 1 185 ? 1.482 1.924 29.517 1.00 89.00 185 LEU A CA 1
ATOM 1449 C C . LEU A 1 185 ? 1.047 3.022 28.534 1.00 89.00 185 LEU A C 1
ATOM 1451 O O . LEU A 1 185 ? 0.906 4.180 28.939 1.00 89.00 185 LEU A O 1
ATOM 1455 N N . PRO A 1 186 ? 0.797 2.676 27.261 1.00 92.19 186 PRO A N 1
ATOM 1456 C CA . PRO A 1 186 ? 0.180 3.592 26.316 1.00 92.19 186 PRO A CA 1
ATOM 1457 C C . PRO A 1 186 ? -1.206 4.027 26.791 1.00 92.19 186 PRO A C 1
ATOM 1459 O O . PRO A 1 186 ? -1.906 3.282 27.480 1.00 92.19 186 PRO A O 1
ATOM 1462 N N . THR A 1 187 ? -1.602 5.241 26.407 1.00 94.44 187 THR A N 1
ATOM 1463 C CA . THR A 1 187 ? -2.817 5.898 26.904 1.00 94.44 187 THR A CA 1
ATOM 1464 C C . THR A 1 187 ? -4.077 5.066 26.696 1.00 94.44 187 THR A C 1
ATOM 1466 O O . THR A 1 187 ? -4.931 5.046 27.577 1.00 94.44 187 THR A O 1
ATOM 1469 N N . THR A 1 188 ? -4.197 4.390 25.549 1.00 96.69 188 THR A N 1
ATOM 1470 C CA . THR A 1 188 ? -5.341 3.534 25.222 1.00 96.69 188 THR A CA 1
ATOM 1471 C C . THR A 1 188 ? -4.898 2.078 25.136 1.00 96.69 188 THR A C 1
ATOM 1473 O O . THR A 1 188 ? -3.996 1.738 24.368 1.00 96.69 188 THR A O 1
ATOM 1476 N N . THR A 1 189 ? -5.581 1.215 25.888 1.00 97.44 189 THR A N 1
ATOM 1477 C CA . THR A 1 189 ? -5.457 -0.243 25.819 1.00 97.44 189 THR A CA 1
ATOM 1478 C C . THR A 1 189 ? -6.827 -0.867 25.551 1.00 97.44 189 THR A C 1
ATOM 1480 O O . THR A 1 189 ? -7.764 -0.660 26.324 1.00 97.44 189 THR A O 1
ATOM 1483 N N . LEU A 1 190 ? -6.945 -1.648 24.475 1.00 97.25 190 LEU A N 1
ATOM 1484 C CA . LEU A 1 190 ? -8.075 -2.560 24.271 1.00 97.25 190 LEU A CA 1
ATOM 1485 C C . LEU A 1 190 ? -7.667 -3.966 24.698 1.00 97.25 190 LEU A C 1
ATOM 1487 O O . LEU A 1 190 ? -6.558 -4.400 24.394 1.00 97.25 190 LEU A O 1
ATOM 1491 N N . ILE A 1 191 ? -8.560 -4.677 25.382 1.00 97.75 191 ILE A N 1
ATOM 1492 C CA . ILE A 1 191 ? -8.314 -6.045 25.856 1.00 97.75 191 ILE A CA 1
ATOM 1493 C C . ILE A 1 191 ? -9.469 -6.913 25.381 1.00 97.75 191 ILE A C 1
ATOM 1495 O O . ILE A 1 191 ? -10.632 -6.632 25.670 1.00 97.75 191 ILE A O 1
ATOM 1499 N N . LEU A 1 192 ? -9.135 -7.939 24.609 1.00 97.31 192 LEU A N 1
ATOM 1500 C CA . LEU A 1 192 ? -10.070 -8.768 23.865 1.00 97.31 192 LEU A CA 1
ATOM 1501 C C . LEU A 1 192 ? -9.833 -10.237 24.262 1.00 97.31 192 LEU A C 1
ATOM 1503 O O . LEU A 1 192 ? -8.968 -10.892 23.672 1.00 97.31 192 LEU A O 1
ATOM 1507 N N . PRO A 1 193 ? -10.544 -10.764 25.277 1.00 97.19 193 PRO A N 1
ATOM 1508 C CA . PRO A 1 193 ? -10.532 -12.194 25.576 1.00 97.19 193 PRO A CA 1
ATOM 1509 C C . PRO A 1 193 ? -11.138 -12.953 24.394 1.00 97.19 193 PRO A C 1
ATOM 1511 O O . PRO A 1 193 ? -12.291 -12.715 24.025 1.00 97.19 193 PRO A O 1
ATOM 1514 N N . LEU A 1 194 ? -10.349 -13.804 23.744 1.00 95.69 194 LEU A N 1
ATOM 1515 C CA . LEU A 1 194 ? -10.727 -14.391 22.464 1.00 95.69 194 LEU A CA 1
ATOM 1516 C C . LEU A 1 194 ? -11.723 -15.541 22.639 1.00 95.69 194 LEU A C 1
ATOM 1518 O O . LEU A 1 194 ? -11.598 -16.363 23.546 1.00 95.69 194 LEU A O 1
ATOM 1522 N N . LYS A 1 195 ? -12.677 -15.636 21.710 1.00 94.56 195 LYS A N 1
ATOM 1523 C CA . LYS A 1 195 ? -13.497 -16.835 21.502 1.00 94.56 195 LYS A CA 1
ATOM 1524 C C . LYS A 1 195 ? -12.573 -18.002 21.123 1.00 94.56 195 LYS A C 1
ATOM 1526 O O . LYS A 1 195 ? -11.680 -17.828 20.290 1.00 94.56 195 LYS A O 1
ATOM 1531 N N . ALA A 1 196 ? -12.782 -19.180 21.715 1.00 92.50 196 ALA A N 1
ATOM 1532 C CA . ALA A 1 196 ? -11.880 -20.330 21.563 1.00 92.50 196 ALA A CA 1
ATOM 1533 C C . ALA A 1 196 ? -11.668 -20.736 20.089 1.00 92.50 196 ALA A C 1
ATOM 1535 O O . ALA A 1 196 ? -10.542 -20.968 19.655 1.00 92.50 196 ALA A O 1
ATOM 1536 N N . ASP A 1 197 ? -12.726 -20.709 19.271 1.00 91.31 197 ASP A N 1
ATOM 1537 C CA . ASP A 1 197 ? -12.664 -21.031 17.838 1.00 91.31 197 ASP A CA 1
ATOM 1538 C C . ASP A 1 197 ? -11.932 -19.970 16.992 1.00 91.31 197 ASP A C 1
ATOM 1540 O O . ASP A 1 197 ? -11.583 -20.228 15.839 1.00 91.31 197 ASP A O 1
ATOM 1544 N N . LYS A 1 198 ? -11.673 -18.776 17.543 1.00 91.25 198 LYS A N 1
ATOM 1545 C CA . LYS A 1 198 ? -11.061 -17.645 16.826 1.00 91.25 198 LYS A CA 1
ATOM 1546 C C . LYS A 1 198 ? -9.574 -17.463 17.097 1.00 91.25 198 LYS A C 1
ATOM 1548 O O . LYS A 1 198 ? -8.925 -16.745 16.339 1.00 91.25 198 LYS A O 1
ATOM 1553 N N . VAL A 1 199 ? -9.005 -18.118 18.111 1.00 90.88 199 VAL A N 1
ATOM 1554 C CA . VAL A 1 199 ? -7.597 -17.929 18.516 1.00 90.88 199 VAL A CA 1
ATOM 1555 C C . VAL A 1 199 ? -6.631 -18.145 17.346 1.00 90.88 199 VAL A C 1
ATOM 1557 O O . VAL A 1 199 ? -5.796 -17.285 17.060 1.00 90.88 199 VAL A O 1
ATOM 1560 N N . ASN A 1 200 ? -6.772 -19.260 16.623 1.00 89.25 200 ASN A N 1
ATOM 1561 C CA . ASN A 1 200 ? -5.894 -19.586 15.494 1.00 89.25 200 ASN A CA 1
ATOM 1562 C C . ASN A 1 200 ? -6.066 -18.609 14.322 1.00 89.25 200 ASN A C 1
ATOM 1564 O O . ASN A 1 200 ? -5.073 -18.168 13.746 1.00 89.25 200 ASN A O 1
ATOM 1568 N N . ALA A 1 201 ? -7.307 -18.221 14.014 1.00 88.25 201 ALA A N 1
ATOM 1569 C CA . ALA A 1 201 ? -7.597 -17.254 12.957 1.00 88.25 201 ALA A CA 1
ATOM 1570 C C . ALA A 1 201 ? -6.980 -15.878 13.266 1.00 88.25 201 ALA A C 1
ATOM 1572 O O . ALA A 1 201 ? -6.357 -15.269 12.399 1.00 88.25 201 ALA A O 1
ATOM 1573 N N . VAL A 1 202 ? -7.075 -15.417 14.520 1.00 89.56 202 VAL A N 1
ATOM 1574 C CA . VAL A 1 202 ? -6.448 -14.169 14.984 1.00 89.56 202 VAL A CA 1
ATOM 1575 C C . VAL A 1 202 ? -4.923 -14.240 14.864 1.00 89.56 202 VAL A C 1
ATOM 1577 O O . VAL A 1 202 ? -4.317 -13.320 14.316 1.00 89.56 202 VAL A O 1
ATOM 1580 N N . LYS A 1 203 ? -4.289 -15.335 15.311 1.00 88.69 203 LYS A N 1
ATOM 1581 C CA . LYS A 1 203 ? -2.832 -15.531 15.170 1.00 88.69 203 LYS A CA 1
ATOM 1582 C C . LYS A 1 203 ? -2.381 -15.514 13.710 1.00 88.69 203 LYS A C 1
ATOM 1584 O O . LYS A 1 203 ? -1.362 -14.898 13.390 1.00 88.69 203 LYS A O 1
ATOM 1589 N N . GLN A 1 204 ? -3.141 -16.163 12.829 1.00 84.94 204 GLN A N 1
ATOM 1590 C CA . GLN A 1 204 ? -2.868 -16.185 11.395 1.00 84.94 204 GLN A CA 1
ATOM 1591 C C . GLN A 1 204 ? -2.970 -14.781 10.788 1.00 84.94 204 GLN A C 1
ATOM 1593 O O . GLN A 1 204 ? -2.034 -14.359 10.115 1.00 84.94 204 GLN A O 1
ATOM 1598 N N . GLN A 1 205 ? -4.042 -14.034 11.081 1.00 84.75 205 GLN A N 1
ATOM 1599 C CA . GLN A 1 205 ? -4.215 -12.663 10.583 1.00 84.75 205 GLN A CA 1
ATOM 1600 C C . GLN A 1 205 ? -3.127 -11.705 11.083 1.00 84.75 205 GLN A C 1
ATOM 1602 O O . GLN A 1 205 ? -2.620 -10.890 10.317 1.00 84.75 205 GLN A O 1
ATOM 1607 N N . LEU A 1 206 ? -2.729 -11.813 12.355 1.00 86.88 206 LEU A N 1
ATOM 1608 C CA . LEU A 1 206 ? -1.640 -11.011 12.921 1.00 86.88 206 LEU A CA 1
ATOM 1609 C C . LEU A 1 206 ? -0.288 -11.317 12.257 1.00 86.88 206 LEU A C 1
ATOM 1611 O O . LEU A 1 206 ? 0.533 -10.421 12.072 1.00 86.88 206 LEU A O 1
ATOM 1615 N N . SER A 1 207 ? -0.071 -12.574 11.870 1.00 83.19 207 SER A N 1
ATOM 1616 C CA . SER A 1 207 ? 1.150 -13.024 11.193 1.00 83.19 207 SER A CA 1
ATOM 1617 C C . SER A 1 207 ? 1.173 -12.663 9.702 1.00 83.19 207 SER A C 1
ATOM 1619 O O . SER A 1 207 ? 2.250 -12.547 9.119 1.00 83.19 207 SER A O 1
ATOM 1621 N N . SER A 1 208 ? 0.005 -12.466 9.081 1.00 78.88 208 SER A N 1
ATOM 1622 C CA . SER A 1 208 ? -0.144 -12.095 7.668 1.00 78.88 208 SER A CA 1
ATOM 1623 C C . SER A 1 208 ? -0.191 -10.583 7.426 1.00 78.88 208 SER A C 1
ATOM 1625 O O . SER A 1 208 ? -0.458 -10.161 6.301 1.00 78.88 208 SER A O 1
ATOM 1627 N N . VAL A 1 209 ? 0.031 -9.753 8.453 1.00 79.75 209 VAL A N 1
ATOM 1628 C CA . VAL A 1 209 ? 0.093 -8.296 8.282 1.00 79.75 209 VAL A CA 1
ATOM 1629 C C . VAL A 1 209 ? 1.265 -7.941 7.384 1.00 79.75 209 VAL A C 1
ATOM 1631 O O . VAL A 1 209 ? 2.432 -8.176 7.710 1.00 79.75 209 VAL A O 1
ATOM 1634 N N . GLN A 1 210 ? 0.935 -7.330 6.258 1.00 78.75 210 GLN A N 1
ATOM 1635 C CA . GLN A 1 210 ? 1.923 -6.898 5.291 1.00 78.75 210 GLN A CA 1
ATOM 1636 C C . GLN A 1 210 ? 2.561 -5.580 5.723 1.00 78.75 210 GLN A C 1
ATOM 1638 O O . GLN A 1 210 ? 1.833 -4.660 6.112 1.00 78.75 210 GLN A O 1
ATOM 1643 N N . PRO A 1 211 ? 3.896 -5.460 5.633 1.00 83.88 211 PRO A N 1
ATOM 1644 C CA . PRO A 1 211 ? 4.609 -4.227 5.943 1.00 83.88 211 PRO A CA 1
ATOM 1645 C C . PRO A 1 211 ? 4.031 -2.990 5.246 1.00 83.88 211 PRO A C 1
ATOM 1647 O O . PRO A 1 211 ? 3.912 -1.922 5.850 1.00 83.88 211 PRO A O 1
ATOM 1650 N N . GLU A 1 212 ? 3.621 -3.155 3.992 1.00 86.94 212 GLU A N 1
ATOM 1651 C CA . GLU A 1 212 ? 3.182 -2.100 3.084 1.00 86.94 212 GLU A CA 1
ATOM 1652 C C . GLU A 1 212 ? 1.890 -1.408 3.542 1.00 86.94 212 GLU A C 1
ATOM 1654 O O . GLU A 1 212 ? 1.570 -0.329 3.046 1.00 86.94 212 GLU A O 1
ATOM 1659 N N . VAL A 1 213 ? 1.176 -1.957 4.538 1.00 85.81 213 VAL A N 1
ATOM 1660 C CA . VAL A 1 213 ? 0.044 -1.268 5.179 1.00 85.81 213 VAL A CA 1
ATOM 1661 C C . VAL A 1 213 ? 0.432 0.127 5.666 1.00 85.81 213 VAL A C 1
ATOM 1663 O O . VAL A 1 213 ? -0.358 1.050 5.506 1.00 85.81 213 VAL A O 1
ATOM 1666 N N . LEU A 1 214 ? 1.655 0.312 6.183 1.00 88.88 214 LEU A N 1
ATOM 1667 C CA . LEU A 1 214 ? 2.111 1.608 6.693 1.00 88.88 214 LEU A CA 1
ATOM 1668 C C . LEU A 1 214 ? 2.319 2.660 5.595 1.00 88.88 214 LEU A C 1
ATOM 1670 O O . LEU A 1 214 ? 2.261 3.845 5.908 1.00 88.88 214 LEU A O 1
ATOM 1674 N N . LEU A 1 215 ? 2.530 2.267 4.331 1.00 88.50 215 LEU A N 1
ATOM 1675 C CA . LEU A 1 215 ? 2.816 3.211 3.236 1.00 88.50 215 LEU A CA 1
ATOM 1676 C C . LEU A 1 215 ? 1.667 4.194 2.986 1.00 88.50 215 LEU A C 1
ATOM 1678 O O . LEU A 1 215 ? 1.889 5.298 2.494 1.00 88.50 215 LEU A O 1
ATOM 1682 N N . PHE A 1 216 ? 0.442 3.785 3.319 1.00 87.50 216 PHE A N 1
ATOM 1683 C CA . PHE A 1 216 ? -0.775 4.549 3.050 1.00 87.50 216 PHE A CA 1
ATOM 1684 C C . PHE A 1 216 ? -1.458 5.062 4.322 1.00 87.50 216 PHE A C 1
ATOM 1686 O O . PHE A 1 216 ? -2.510 5.701 4.237 1.00 87.50 216 PHE A O 1
ATOM 1693 N N . LEU A 1 217 ? -0.857 4.819 5.491 1.00 87.38 217 LEU A N 1
ATOM 1694 C CA . LEU A 1 217 ? -1.264 5.443 6.746 1.00 87.38 217 LEU A CA 1
ATOM 1695 C C . LEU A 1 217 ? -0.557 6.792 6.893 1.00 87.38 217 LEU A C 1
ATOM 1697 O O . LEU A 1 217 ? 0.637 6.935 6.634 1.00 87.38 217 LEU A O 1
ATOM 1701 N N . THR A 1 218 ? -1.300 7.809 7.311 1.00 83.25 218 THR A N 1
ATOM 1702 C CA . THR A 1 218 ? -0.788 9.176 7.440 1.00 83.25 218 THR A CA 1
ATOM 1703 C C . THR A 1 218 ? -0.213 9.459 8.824 1.00 83.25 218 THR A C 1
ATOM 1705 O O . THR A 1 218 ? 0.739 10.236 8.936 1.00 83.25 218 THR A O 1
ATOM 1708 N N . LYS A 1 219 ? -0.751 8.830 9.878 1.00 89.12 219 LYS A N 1
ATOM 1709 C CA . LYS A 1 219 ? -0.347 9.068 11.268 1.00 89.12 219 LYS A CA 1
ATOM 1710 C C . LYS A 1 219 ? 0.479 7.926 11.830 1.00 89.12 219 LYS A C 1
ATOM 1712 O O . LYS A 1 219 ? 1.558 8.194 12.351 1.00 89.12 219 LYS A O 1
ATOM 1717 N N . ILE A 1 220 ? 0.000 6.684 11.755 1.00 91.56 220 ILE A N 1
ATOM 1718 C CA . ILE A 1 220 ? 0.716 5.528 12.312 1.00 91.56 220 ILE A CA 1
ATOM 1719 C C . ILE A 1 220 ? 2.035 5.326 11.564 1.00 91.56 220 ILE A C 1
ATOM 1721 O O . ILE A 1 220 ? 2.049 5.091 10.360 1.00 91.56 220 ILE A O 1
ATOM 1725 N N . LYS A 1 221 ? 3.152 5.379 12.297 1.00 90.69 221 LYS A N 1
ATOM 1726 C CA . LYS A 1 221 ? 4.502 5.168 11.742 1.00 90.69 221 LYS A CA 1
ATOM 1727 C C . LYS A 1 221 ? 5.132 3.847 12.178 1.00 90.69 221 LYS A C 1
ATOM 1729 O O . LYS A 1 221 ? 6.130 3.424 11.598 1.00 90.69 221 LYS A O 1
ATOM 1734 N N . ARG A 1 222 ? 4.558 3.185 13.187 1.00 92.50 222 ARG A N 1
ATOM 1735 C CA . ARG A 1 222 ? 5.028 1.893 13.698 1.00 92.50 222 ARG A CA 1
ATOM 1736 C C . ARG A 1 222 ? 3.864 0.970 14.030 1.00 92.50 222 ARG A C 1
ATOM 1738 O O . ARG A 1 222 ? 2.941 1.365 14.740 1.00 92.50 222 ARG A O 1
ATOM 1745 N N . LEU A 1 223 ? 3.970 -0.270 13.576 1.00 92.25 223 LEU A N 1
ATOM 1746 C CA . LEU A 1 223 ? 3.048 -1.356 13.866 1.00 92.25 223 LEU A CA 1
ATOM 1747 C C . LEU A 1 223 ? 3.842 -2.559 14.371 1.00 92.25 223 LEU A C 1
ATOM 1749 O O . LEU A 1 223 ? 4.780 -2.996 13.713 1.00 92.25 223 LEU A O 1
ATOM 1753 N N . SER A 1 224 ? 3.492 -3.113 15.525 1.00 91.62 224 SER A N 1
ATOM 1754 C CA . SER A 1 224 ? 4.142 -4.325 16.033 1.00 91.62 224 SER A CA 1
ATOM 1755 C C . SER A 1 224 ? 3.143 -5.354 16.522 1.00 91.62 224 SER A C 1
ATOM 1757 O O . SER A 1 224 ? 2.086 -5.023 17.042 1.00 91.62 224 SER A O 1
ATOM 1759 N N . VAL A 1 225 ? 3.512 -6.615 16.361 1.00 90.81 225 VAL A N 1
ATOM 1760 C CA . VAL A 1 225 ? 2.793 -7.796 16.812 1.00 90.81 225 VAL A CA 1
ATOM 1761 C C . VAL A 1 225 ? 3.757 -8.599 17.671 1.00 90.81 225 VAL A C 1
ATOM 1763 O O . VAL A 1 225 ? 4.864 -8.913 17.234 1.00 90.81 225 VAL A O 1
ATOM 1766 N N . ARG A 1 226 ? 3.343 -8.932 18.887 1.00 89.94 226 ARG A N 1
ATOM 1767 C CA . ARG A 1 226 ? 4.134 -9.711 19.834 1.00 89.94 226 ARG A CA 1
ATOM 1768 C C . ARG A 1 226 ? 3.316 -10.864 20.392 1.00 89.94 226 ARG A C 1
ATOM 1770 O O . ARG A 1 226 ? 2.177 -10.678 20.813 1.00 89.94 226 ARG A O 1
ATOM 1777 N N . GLU A 1 227 ? 3.920 -12.041 20.456 1.00 89.06 227 GLU A N 1
ATOM 1778 C CA . GLU A 1 227 ? 3.393 -13.149 21.244 1.00 89.06 227 GLU A CA 1
ATOM 1779 C C . GLU A 1 227 ? 4.055 -13.137 22.625 1.00 89.06 227 GLU A C 1
ATOM 1781 O O . GLU A 1 227 ? 5.281 -13.127 22.749 1.00 89.06 227 GLU A O 1
ATOM 1786 N N . HIS A 1 228 ? 3.238 -13.082 23.673 1.00 86.06 228 HIS A N 1
ATOM 1787 C CA . HIS A 1 228 ? 3.670 -13.112 25.062 1.00 86.06 228 HIS A CA 1
ATOM 1788 C C . HIS A 1 228 ? 3.346 -14.477 25.668 1.00 86.06 228 HIS A C 1
ATOM 1790 O O . HIS A 1 228 ? 2.192 -14.809 25.931 1.00 86.06 228 HIS A O 1
ATOM 1796 N N . ASN A 1 229 ? 4.393 -15.247 25.922 1.00 83.12 229 ASN A N 1
ATOM 1797 C CA . ASN A 1 229 ? 4.362 -16.553 26.552 1.00 83.12 229 ASN A CA 1
ATOM 1798 C C . ASN A 1 229 ? 4.932 -16.470 27.973 1.00 83.12 229 ASN A C 1
ATOM 1800 O O . ASN A 1 229 ? 5.761 -15.613 28.287 1.00 83.12 229 ASN A O 1
ATOM 1804 N N . GLU A 1 230 ? 4.537 -17.408 28.838 1.00 76.69 230 GLU A N 1
ATOM 1805 C CA . GLU A 1 230 ? 5.095 -17.504 30.196 1.00 76.69 230 GLU A CA 1
ATOM 1806 C C . GLU A 1 230 ? 6.608 -17.704 30.193 1.00 76.69 230 GLU A C 1
ATOM 1808 O O . GLU A 1 230 ? 7.303 -17.175 31.058 1.00 76.69 230 GLU A O 1
ATOM 1813 N N . ASN A 1 231 ? 7.112 -18.454 29.210 1.00 77.25 231 ASN A N 1
ATOM 1814 C CA . ASN A 1 231 ? 8.531 -18.552 28.932 1.00 77.25 231 ASN A CA 1
ATOM 1815 C C . ASN A 1 231 ? 8.932 -17.422 27.971 1.00 77.25 231 ASN A C 1
ATOM 1817 O O . ASN A 1 231 ? 8.621 -17.519 26.780 1.00 77.25 231 ASN A O 1
ATOM 1821 N N . PRO A 1 232 ? 9.696 -16.407 28.424 1.00 76.06 232 PRO A N 1
ATOM 1822 C CA . PRO A 1 232 ? 10.073 -15.276 27.580 1.00 76.06 232 PRO A CA 1
ATOM 1823 C C . PRO A 1 232 ? 10.887 -15.673 26.344 1.00 76.06 232 PRO A C 1
ATOM 1825 O O . PRO A 1 232 ? 10.924 -14.924 25.375 1.00 76.06 232 PRO A O 1
ATOM 1828 N N . LYS A 1 233 ? 11.528 -16.853 26.354 1.00 73.81 233 LYS A N 1
ATOM 1829 C CA . LYS A 1 233 ? 12.291 -17.383 25.210 1.00 73.81 233 LYS A CA 1
ATOM 1830 C C . LYS A 1 233 ? 11.412 -17.816 24.036 1.00 73.81 233 LYS A C 1
ATOM 1832 O O . LYS A 1 233 ? 11.936 -18.019 22.950 1.00 73.81 233 LYS A O 1
ATOM 1837 N N . LEU A 1 234 ? 10.115 -18.015 24.271 1.00 75.38 234 LEU A N 1
ATOM 1838 C CA . LEU A 1 234 ? 9.135 -18.359 23.241 1.00 75.38 234 LEU A CA 1
ATOM 1839 C C . LEU A 1 234 ? 8.410 -17.119 22.710 1.00 75.38 234 LEU A C 1
ATOM 1841 O O . LEU A 1 234 ? 7.525 -17.250 21.872 1.00 75.38 234 LEU A O 1
ATOM 1845 N N . ASN A 1 235 ? 8.730 -15.924 23.214 1.00 79.62 235 ASN A N 1
ATOM 1846 C CA . ASN A 1 235 ? 8.129 -14.701 22.704 1.00 79.62 235 ASN A CA 1
ATOM 1847 C C . ASN A 1 235 ? 8.650 -14.435 21.298 1.00 79.62 235 ASN A C 1
ATOM 1849 O O . ASN A 1 235 ? 9.860 -14.378 21.083 1.00 79.62 235 ASN A O 1
ATOM 1853 N N . THR A 1 236 ? 7.728 -14.221 20.371 1.00 80.56 236 THR A N 1
ATOM 1854 C CA . THR A 1 236 ? 8.034 -13.757 19.021 1.00 80.56 236 THR A CA 1
ATOM 1855 C C . THR A 1 236 ? 7.662 -12.287 18.926 1.00 80.56 236 THR A C 1
ATOM 1857 O O . THR A 1 236 ? 6.680 -11.834 19.526 1.00 80.56 236 THR A O 1
ATOM 1860 N N . VAL A 1 237 ? 8.475 -11.511 18.214 1.00 81.25 237 VAL A N 1
ATOM 1861 C CA . VAL A 1 237 ? 8.190 -10.099 17.956 1.00 81.25 237 VAL A CA 1
ATOM 1862 C C . VAL A 1 237 ? 8.356 -9.848 16.477 1.00 81.25 237 VAL A C 1
ATOM 1864 O O . VAL A 1 237 ? 9.409 -10.071 15.888 1.00 81.25 237 VAL A O 1
ATOM 1867 N N . SER A 1 238 ? 7.292 -9.338 15.885 1.00 82.75 238 SER A N 1
ATOM 1868 C CA . SER A 1 238 ? 7.264 -8.903 14.509 1.00 82.75 238 SER A CA 1
ATOM 1869 C C . SER A 1 238 ? 6.928 -7.415 14.520 1.00 82.75 238 SER A C 1
ATOM 1871 O O . SER A 1 238 ? 5.870 -7.019 15.003 1.00 82.75 238 SER A O 1
ATOM 1873 N N . ALA A 1 239 ? 7.835 -6.571 14.043 1.00 82.75 239 ALA A N 1
ATOM 1874 C CA . ALA A 1 239 ? 7.622 -5.129 14.007 1.00 82.75 239 ALA A CA 1
ATOM 1875 C C . ALA A 1 239 ? 7.830 -4.594 12.596 1.00 82.75 239 ALA A C 1
ATOM 1877 O O . ALA A 1 239 ? 8.702 -5.053 11.867 1.00 82.75 239 ALA A O 1
ATOM 1878 N N . ILE A 1 240 ? 7.014 -3.622 12.225 1.00 84.56 240 ILE A N 1
ATOM 1879 C CA . ILE A 1 240 ? 7.074 -2.887 10.973 1.00 84.56 240 ILE A CA 1
ATOM 1880 C C . ILE A 1 240 ? 7.160 -1.410 11.355 1.00 84.56 240 ILE A C 1
ATOM 1882 O O . ILE A 1 240 ? 6.376 -0.926 12.179 1.00 84.56 240 ILE A O 1
ATOM 1886 N N . ALA A 1 241 ? 8.115 -0.685 10.789 1.00 83.94 241 ALA A N 1
ATOM 1887 C CA . ALA A 1 241 ? 8.271 0.737 11.055 1.00 83.94 241 ALA A CA 1
ATOM 1888 C C . ALA A 1 241 ? 8.746 1.490 9.816 1.00 83.94 241 ALA A C 1
ATOM 1890 O O . ALA A 1 241 ? 9.588 0.996 9.067 1.00 83.94 241 ALA A O 1
ATOM 1891 N N . ILE A 1 242 ? 8.237 2.710 9.654 1.00 83.38 242 ILE A N 1
ATOM 1892 C CA . ILE A 1 242 ? 8.822 3.700 8.751 1.00 83.38 242 ILE A CA 1
ATOM 1893 C C . ILE A 1 242 ? 10.011 4.324 9.487 1.00 83.38 242 ILE A C 1
ATOM 1895 O O . ILE A 1 242 ? 9.831 4.964 10.525 1.00 83.38 242 ILE A O 1
ATOM 1899 N N . THR A 1 243 ? 11.226 4.104 8.985 1.00 83.00 243 THR A N 1
ATOM 1900 C CA . THR A 1 243 ? 12.467 4.595 9.610 1.00 83.00 243 THR A CA 1
ATOM 1901 C C . THR A 1 243 ? 12.850 5.982 9.120 1.00 83.00 243 THR A C 1
ATOM 1903 O O . THR A 1 243 ? 13.391 6.778 9.889 1.00 83.00 243 THR A O 1
ATOM 1906 N N . SER A 1 244 ? 12.546 6.293 7.862 1.00 79.81 244 SER A N 1
ATOM 1907 C CA . SER A 1 244 ? 12.744 7.618 7.289 1.00 79.81 244 SER A CA 1
ATOM 1908 C C . SER A 1 244 ? 11.745 7.902 6.166 1.00 79.81 244 SER A C 1
ATOM 1910 O O . SER A 1 244 ? 11.227 7.002 5.503 1.00 79.81 244 SER A O 1
ATOM 1912 N N . GLU A 1 245 ? 11.461 9.188 5.984 1.00 81.88 245 GLU A N 1
ATOM 1913 C CA . GLU A 1 245 ? 10.579 9.726 4.953 1.00 81.88 245 GLU A CA 1
ATOM 1914 C C . GLU A 1 245 ? 11.261 10.964 4.372 1.00 81.88 245 GLU A C 1
ATOM 1916 O O . GLU A 1 245 ? 11.512 11.937 5.086 1.00 81.88 245 GLU A O 1
ATOM 1921 N N . THR A 1 246 ? 11.600 10.912 3.084 1.00 78.38 246 THR A N 1
ATOM 1922 C CA . THR A 1 246 ? 12.224 12.032 2.371 1.00 78.38 246 THR A CA 1
ATOM 1923 C C . THR A 1 246 ? 11.253 12.547 1.321 1.00 78.38 246 THR A C 1
ATOM 1925 O O . THR A 1 246 ? 10.888 11.821 0.402 1.00 78.38 246 THR A O 1
ATOM 1928 N N . ASN A 1 247 ? 10.825 13.801 1.451 1.00 78.81 247 ASN A N 1
ATOM 1929 C CA . ASN A 1 247 ? 9.932 14.451 0.492 1.00 78.81 247 ASN A CA 1
ATOM 1930 C C . ASN A 1 247 ? 10.766 15.185 -0.560 1.00 78.81 247 ASN A C 1
ATOM 1932 O O . ASN A 1 247 ? 11.583 16.030 -0.198 1.00 78.81 247 ASN A O 1
ATOM 1936 N N . PHE A 1 248 ? 10.567 14.871 -1.841 1.00 61.41 248 PHE A N 1
ATOM 1937 C CA . PHE A 1 248 ? 11.437 15.371 -2.910 1.00 61.41 248 PHE A CA 1
ATOM 1938 C C . PHE A 1 248 ? 10.836 16.556 -3.665 1.00 61.41 248 PHE A C 1
ATOM 1940 O O . PHE A 1 248 ? 11.513 17.568 -3.822 1.00 61.41 248 PHE A O 1
ATOM 1947 N N . VAL A 1 249 ? 9.585 16.469 -4.136 1.00 64.50 249 VAL A N 1
ATOM 1948 C CA . VAL A 1 249 ? 9.021 17.487 -5.042 1.00 64.50 249 VAL A CA 1
ATOM 1949 C C . VAL A 1 249 ? 7.505 17.619 -4.876 1.00 64.50 249 VAL A C 1
ATOM 1951 O O . VAL A 1 249 ? 6.785 16.623 -4.859 1.00 64.50 249 VAL A O 1
ATOM 1954 N N . LYS A 1 250 ? 7.024 18.868 -4.809 1.00 66.19 250 LYS A N 1
ATOM 1955 C CA . LYS A 1 250 ? 5.646 19.259 -5.148 1.00 66.19 250 LYS A CA 1
ATOM 1956 C C . LYS A 1 250 ? 5.662 19.834 -6.557 1.00 66.19 250 LYS A C 1
ATOM 1958 O O . LYS A 1 250 ? 6.226 20.906 -6.769 1.00 66.19 250 LYS A O 1
ATOM 1963 N N . SER A 1 251 ? 5.076 19.130 -7.518 1.00 62.03 251 SER A N 1
ATOM 1964 C CA . SER A 1 251 ? 4.900 19.668 -8.864 1.00 62.03 251 SER A CA 1
ATOM 1965 C C . SER A 1 251 ? 3.594 20.450 -8.914 1.00 62.03 251 SER A C 1
ATOM 1967 O O . SER A 1 251 ? 2.515 19.871 -9.037 1.00 62.03 251 SER A O 1
ATOM 1969 N N . ASN A 1 252 ? 3.692 21.778 -8.817 1.00 60.62 252 ASN A N 1
ATOM 1970 C CA . ASN A 1 252 ? 2.525 22.669 -8.829 1.00 60.62 252 ASN A CA 1
ATOM 1971 C C . ASN A 1 252 ? 1.755 22.636 -10.162 1.00 60.62 252 ASN A C 1
ATOM 1973 O O . ASN A 1 252 ? 0.605 23.052 -10.204 1.00 60.62 252 ASN A O 1
ATOM 1977 N N . ASN A 1 253 ? 2.374 22.166 -11.251 1.00 64.94 253 ASN A N 1
ATOM 1978 C CA . ASN A 1 253 ? 1.739 22.138 -12.571 1.00 64.94 253 ASN A CA 1
ATOM 1979 C C . ASN A 1 253 ? 0.742 20.980 -12.738 1.00 64.94 253 ASN A C 1
ATOM 1981 O O . ASN A 1 253 ? -0.120 21.056 -13.607 1.00 64.94 253 ASN A O 1
ATOM 1985 N N . ILE A 1 254 ? 0.875 19.909 -11.946 1.00 75.06 254 ILE A N 1
ATOM 1986 C CA . ILE A 1 254 ? 0.078 18.675 -12.085 1.00 75.06 254 ILE A CA 1
ATOM 1987 C C . ILE A 1 254 ? -0.491 18.169 -10.749 1.00 75.06 254 ILE A C 1
ATOM 1989 O O . ILE A 1 254 ? -0.895 17.012 -10.665 1.00 75.06 254 ILE A O 1
ATOM 1993 N N . ASP A 1 255 ? -0.492 19.013 -9.708 1.00 83.94 255 ASP A N 1
ATOM 1994 C CA . ASP A 1 255 ? -0.951 18.691 -8.346 1.00 83.94 255 ASP A CA 1
ATOM 1995 C C . ASP A 1 255 ? -0.464 17.316 -7.851 1.00 83.94 255 ASP A C 1
ATOM 1997 O O . ASP A 1 255 ? -1.237 16.472 -7.377 1.00 83.94 255 ASP A O 1
ATOM 2001 N N . ALA A 1 256 ? 0.848 17.094 -7.988 1.00 88.38 256 ALA A N 1
ATOM 2002 C CA . ALA A 1 256 ? 1.509 15.848 -7.617 1.00 88.38 256 ALA A CA 1
ATOM 2003 C C . ALA A 1 256 ? 2.626 16.055 -6.586 1.00 88.38 256 ALA A C 1
ATOM 2005 O O . ALA A 1 256 ? 3.324 17.073 -6.578 1.00 88.38 256 ALA A O 1
ATOM 2006 N N . GLU A 1 257 ? 2.803 15.057 -5.726 1.00 89.94 257 GLU A N 1
ATOM 2007 C CA . GLU A 1 257 ? 3.799 15.001 -4.660 1.00 89.94 257 GLU A CA 1
ATOM 2008 C C . GLU A 1 257 ? 4.576 13.686 -4.760 1.00 89.94 257 GLU A C 1
ATOM 2010 O O . GLU A 1 257 ? 3.973 12.624 -4.932 1.00 89.94 257 GLU A O 1
ATOM 2015 N N . SER A 1 258 ? 5.902 13.743 -4.615 1.00 89.00 258 SER A N 1
ATOM 2016 C CA . SER A 1 258 ? 6.745 12.544 -4.567 1.00 89.00 258 SER A CA 1
ATOM 2017 C C . SER A 1 258 ? 7.574 12.462 -3.290 1.00 89.00 258 SER A C 1
ATOM 2019 O O . SER A 1 258 ? 8.194 13.452 -2.878 1.00 89.00 258 SER A O 1
ATOM 2021 N N . SER A 1 259 ? 7.664 11.267 -2.714 1.00 89.19 259 SER A N 1
ATOM 2022 C CA . SER A 1 259 ? 8.485 10.981 -1.535 1.00 89.19 259 SER A CA 1
ATOM 2023 C C . SER A 1 259 ? 9.143 9.605 -1.629 1.00 89.19 259 SER A C 1
ATOM 2025 O O . SER A 1 259 ? 8.708 8.759 -2.402 1.00 89.19 259 SER A O 1
ATOM 2027 N N . THR A 1 260 ? 10.196 9.373 -0.848 1.00 87.69 260 THR A N 1
ATOM 2028 C CA . THR A 1 260 ? 10.752 8.030 -0.630 1.00 87.69 260 THR A CA 1
ATOM 2029 C C . THR A 1 260 ? 10.560 7.652 0.826 1.00 87.69 260 THR A C 1
ATOM 2031 O O . THR A 1 260 ? 10.944 8.408 1.724 1.00 87.69 260 THR A O 1
ATOM 2034 N N . LEU A 1 261 ? 9.972 6.481 1.049 1.00 88.06 261 LEU A N 1
ATOM 2035 C CA . LEU A 1 261 ? 9.765 5.893 2.367 1.00 88.06 261 LEU A CA 1
ATOM 2036 C C . LEU A 1 261 ? 10.699 4.704 2.557 1.00 88.06 261 LEU A C 1
ATOM 2038 O O . LEU A 1 261 ? 10.778 3.839 1.690 1.00 88.06 261 LEU A O 1
ATOM 2042 N N . HIS A 1 262 ? 11.362 4.640 3.707 1.00 87.62 262 HIS A N 1
ATOM 2043 C CA . HIS A 1 262 ? 12.154 3.483 4.111 1.00 87.62 262 HIS A CA 1
ATOM 2044 C C . HIS A 1 262 ? 11.371 2.675 5.133 1.00 87.62 262 HIS A C 1
ATOM 2046 O O . HIS A 1 262 ? 11.021 3.170 6.209 1.00 87.62 262 HIS A O 1
ATOM 2052 N N . LEU A 1 263 ? 11.066 1.434 4.770 1.00 87.75 263 LEU A N 1
ATOM 2053 C CA . LEU A 1 263 ? 10.258 0.534 5.568 1.00 87.75 263 LEU A CA 1
ATOM 2054 C C . LEU A 1 263 ? 11.132 -0.617 6.061 1.00 87.75 263 LEU A C 1
ATOM 2056 O O . LEU A 1 263 ? 11.753 -1.319 5.265 1.00 87.75 263 LEU A O 1
ATOM 2060 N N . VAL A 1 264 ? 11.151 -0.826 7.375 1.00 86.06 264 VAL A N 1
ATOM 2061 C CA . VAL A 1 264 ? 11.871 -1.935 8.006 1.00 86.06 264 VAL A CA 1
ATOM 2062 C C . VAL A 1 264 ? 10.868 -2.904 8.608 1.00 86.06 264 VAL A C 1
ATOM 2064 O O . VAL A 1 264 ? 9.987 -2.507 9.374 1.00 86.06 264 VAL A O 1
ATOM 2067 N N . ALA A 1 265 ? 11.024 -4.183 8.280 1.00 83.31 265 ALA A N 1
ATOM 2068 C CA . ALA A 1 265 ? 10.287 -5.285 8.875 1.00 83.31 265 ALA A CA 1
ATOM 2069 C C . ALA A 1 265 ? 11.243 -6.155 9.703 1.00 83.31 265 ALA A C 1
ATOM 2071 O O . ALA A 1 265 ? 12.037 -6.921 9.158 1.00 83.31 265 ALA A O 1
ATOM 2072 N N . GLN A 1 266 ? 11.124 -6.063 11.025 1.00 79.50 266 GLN A N 1
ATOM 2073 C CA . GLN A 1 266 ? 11.878 -6.854 11.996 1.00 79.50 266 GLN A CA 1
ATOM 2074 C C . GLN A 1 266 ? 11.145 -8.156 12.301 1.00 79.50 266 GLN A C 1
ATOM 2076 O O . GLN A 1 266 ? 9.951 -8.137 12.626 1.00 79.50 266 GLN A O 1
ATOM 2081 N N . GLY A 1 267 ? 11.838 -9.286 12.191 1.00 68.81 267 GLY A N 1
ATOM 2082 C CA . GLY A 1 267 ? 11.311 -10.606 12.542 1.00 68.81 267 GLY A CA 1
ATOM 2083 C C . GLY A 1 267 ? 12.394 -11.533 13.088 1.00 68.81 267 GLY A C 1
ATOM 2084 O O . GLY A 1 267 ? 13.571 -11.194 13.071 1.00 68.81 267 GLY A O 1
ATOM 2085 N N . ASP A 1 268 ? 12.000 -12.731 13.528 1.00 56.00 268 ASP A N 1
ATOM 2086 C CA . ASP A 1 268 ? 12.847 -13.638 14.326 1.00 56.00 268 ASP A CA 1
ATOM 2087 C C . ASP A 1 268 ? 14.163 -14.090 13.663 1.00 56.00 268 ASP A C 1
ATOM 2089 O O . ASP A 1 268 ? 15.050 -14.597 14.348 1.00 56.00 268 ASP A O 1
ATOM 2093 N N . LYS A 1 269 ? 14.292 -13.970 12.333 1.00 55.97 269 LYS A N 1
ATOM 2094 C CA . LYS A 1 269 ? 15.464 -14.464 11.589 1.00 55.97 269 LYS A CA 1
ATOM 2095 C C . LYS A 1 269 ? 16.378 -13.348 11.087 1.00 55.97 269 LYS A C 1
ATOM 2097 O O . LYS A 1 269 ? 17.579 -13.469 11.282 1.00 55.97 269 LYS A O 1
ATOM 2102 N N . PHE A 1 270 ? 15.833 -12.300 10.463 1.00 57.94 270 PHE A N 1
ATOM 2103 C CA . PHE A 1 270 ? 16.586 -11.151 9.944 1.00 57.94 270 PHE A CA 1
ATOM 2104 C C . PHE A 1 270 ? 15.675 -9.929 9.793 1.00 57.94 270 PHE A C 1
ATOM 2106 O O . PHE A 1 270 ? 14.502 -10.073 9.433 1.00 57.94 270 PHE A O 1
ATOM 2113 N N . ASP A 1 271 ? 16.244 -8.743 10.004 1.00 71.81 271 ASP A N 1
ATOM 2114 C CA . ASP A 1 271 ? 15.617 -7.480 9.628 1.00 71.81 271 ASP A CA 1
ATOM 2115 C C . ASP A 1 271 ? 15.705 -7.326 8.109 1.00 71.81 271 ASP A C 1
ATOM 2117 O O . ASP A 1 271 ? 16.774 -7.490 7.516 1.00 71.81 271 ASP A O 1
ATOM 2121 N N . LYS A 1 272 ? 14.570 -7.038 7.474 1.00 79.31 272 LYS A N 1
ATOM 2122 C CA . LYS A 1 272 ? 14.514 -6.690 6.055 1.00 79.31 272 LYS A CA 1
ATOM 2123 C C . LYS A 1 272 ? 14.158 -5.218 5.915 1.00 79.31 272 LYS A C 1
ATOM 2125 O O . LYS A 1 272 ? 13.290 -4.727 6.638 1.00 79.31 272 LYS A O 1
ATOM 2130 N N . GLU A 1 273 ? 14.786 -4.546 4.962 1.00 83.50 273 GLU A N 1
ATOM 2131 C CA . GLU A 1 273 ? 14.495 -3.160 4.608 1.00 83.50 273 GLU A CA 1
ATOM 2132 C C . GLU A 1 273 ? 14.137 -3.070 3.125 1.00 83.50 273 GLU A C 1
ATOM 2134 O O . GLU A 1 273 ? 14.775 -3.704 2.287 1.00 83.50 273 GLU A O 1
ATOM 2139 N N . CYS A 1 274 ? 13.115 -2.279 2.810 1.00 85.88 274 CYS A N 1
ATOM 2140 C CA . CYS A 1 274 ? 12.752 -1.941 1.442 1.00 85.88 274 CYS A CA 1
ATOM 2141 C C . CYS A 1 274 ? 12.431 -0.452 1.369 1.00 85.88 274 CYS A C 1
ATOM 2143 O O . CYS A 1 274 ? 11.786 0.107 2.262 1.00 85.88 274 CYS A O 1
ATOM 2145 N N . SER A 1 275 ? 12.908 0.190 0.308 1.00 88.31 275 SER A N 1
ATOM 2146 C CA . SER A 1 275 ? 12.589 1.584 0.023 1.00 88.31 275 SER A CA 1
ATOM 2147 C C . SER A 1 275 ? 11.416 1.635 -0.943 1.00 88.31 275 SER A C 1
ATOM 2149 O O . SER A 1 275 ? 11.322 0.810 -1.842 1.00 88.31 275 SER A O 1
ATOM 2151 N N . TYR A 1 276 ? 10.534 2.611 -0.799 1.00 90.25 276 TYR A N 1
ATOM 2152 C CA . TYR A 1 276 ? 9.389 2.800 -1.681 1.00 90.25 276 TYR A CA 1
ATOM 2153 C C . TYR A 1 276 ? 9.422 4.209 -2.238 1.00 90.25 276 TYR A C 1
ATOM 2155 O O . TYR A 1 276 ? 9.364 5.168 -1.469 1.00 90.25 276 TYR A O 1
ATOM 2163 N N . TYR A 1 277 ? 9.490 4.340 -3.561 1.00 89.81 277 TYR A N 1
ATOM 2164 C CA . TYR A 1 277 ? 9.201 5.615 -4.201 1.00 89.81 277 TYR A CA 1
ATOM 2165 C C . TYR A 1 277 ? 7.688 5.787 -4.292 1.00 89.81 277 TYR A C 1
ATOM 2167 O O . TYR A 1 277 ? 6.991 4.974 -4.895 1.00 89.81 277 TYR A O 1
ATOM 2175 N N . MET A 1 278 ? 7.187 6.841 -3.670 1.00 92.25 278 MET A N 1
ATOM 2176 C CA . MET A 1 278 ? 5.777 7.174 -3.578 1.00 92.25 278 MET A CA 1
ATOM 2177 C C . MET A 1 278 ? 5.470 8.314 -4.541 1.00 92.25 278 MET A C 1
ATOM 2179 O O . MET A 1 278 ? 6.128 9.355 -4.512 1.00 92.25 278 MET A O 1
ATOM 2183 N N . TRP A 1 279 ? 4.429 8.145 -5.347 1.00 93.62 279 TRP A N 1
ATOM 2184 C CA . TRP A 1 279 ? 3.879 9.180 -6.212 1.00 93.62 279 TRP A CA 1
ATOM 2185 C C . TRP A 1 279 ? 2.412 9.398 -5.886 1.00 93.62 279 TRP A C 1
ATOM 2187 O O . TRP A 1 279 ? 1.598 8.502 -6.081 1.00 93.62 279 TRP A O 1
ATOM 2197 N N . LYS A 1 280 ? 2.059 10.585 -5.405 1.00 94.44 280 LYS A N 1
ATOM 2198 C CA . LYS A 1 280 ? 0.692 10.949 -5.043 1.00 94.44 280 LYS A CA 1
ATOM 2199 C C . LYS A 1 280 ? 0.203 12.051 -5.965 1.00 94.44 280 LYS A C 1
ATOM 2201 O O . LYS A 1 280 ? 0.771 13.135 -5.964 1.00 94.44 280 LYS A O 1
ATOM 2206 N N . GLN A 1 281 ? -0.873 11.803 -6.700 1.00 94.75 281 GLN A N 1
ATOM 2207 C CA . GLN A 1 281 ? -1.423 12.757 -7.656 1.00 94.75 281 GLN A CA 1
ATOM 2208 C C . GLN A 1 281 ? -2.924 12.942 -7.468 1.00 94.75 281 GLN A C 1
ATOM 2210 O O . GLN A 1 281 ? -3.663 11.991 -7.190 1.00 94.75 281 GLN A O 1
ATOM 2215 N N . LYS A 1 282 ? -3.365 14.191 -7.611 1.00 94.94 282 LYS A N 1
ATOM 2216 C CA . LYS A 1 282 ? -4.772 14.570 -7.555 1.00 94.94 282 LYS A CA 1
ATOM 2217 C C . LYS A 1 282 ? -5.374 14.681 -8.948 1.00 94.94 282 LYS A C 1
ATOM 2219 O O . LYS A 1 282 ? -4.742 15.192 -9.866 1.00 94.94 282 LYS A O 1
ATOM 2224 N N . PHE A 1 283 ? -6.625 14.255 -9.076 1.00 94.69 283 PHE A N 1
ATOM 2225 C CA . PHE A 1 283 ? -7.407 14.367 -10.302 1.00 94.69 283 PHE A CA 1
ATOM 2226 C C . PHE A 1 283 ? -8.804 14.902 -9.987 1.00 94.69 283 PHE A C 1
ATOM 2228 O O . PHE A 1 283 ? -9.417 14.435 -9.027 1.00 94.69 283 PHE A O 1
ATOM 2235 N N . PRO A 1 284 ? -9.349 15.839 -10.777 1.00 95.00 284 PRO A N 1
ATOM 2236 C CA . PRO A 1 284 ? -10.714 16.306 -10.579 1.00 95.00 284 PRO A CA 1
ATOM 2237 C C . PRO A 1 284 ? -11.721 15.183 -10.857 1.00 95.00 284 PRO A C 1
ATOM 2239 O O . PRO A 1 284 ? -11.612 14.452 -11.844 1.00 95.00 284 PRO A O 1
ATOM 2242 N N . VAL A 1 285 ? -12.733 15.064 -9.998 1.00 94.69 285 VAL A N 1
ATOM 2243 C 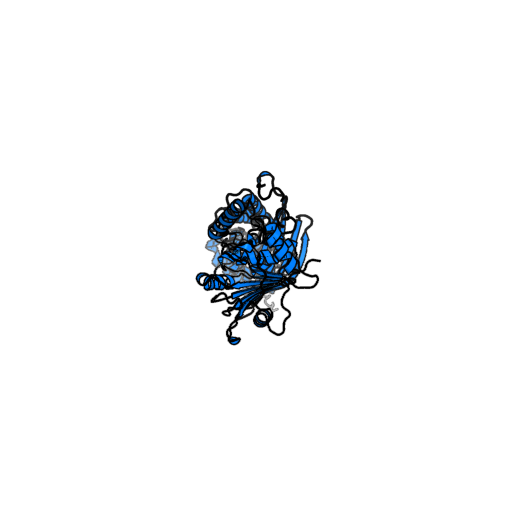CA . VAL A 1 285 ? -13.813 14.088 -10.167 1.00 94.69 285 VAL A CA 1
ATOM 2244 C C . VAL A 1 285 ? -14.747 14.559 -11.276 1.00 94.69 285 VAL A C 1
ATOM 2246 O O . VAL A 1 285 ? -15.426 15.578 -11.155 1.00 94.69 285 VAL A O 1
ATOM 2249 N N . ASN A 1 286 ? -14.842 13.779 -12.350 1.00 92.81 286 ASN A N 1
ATOM 2250 C CA . ASN A 1 286 ? -15.815 14.044 -13.406 1.00 92.81 286 ASN A CA 1
ATOM 2251 C C . ASN A 1 286 ? -17.251 13.839 -12.892 1.00 92.81 286 ASN A C 1
ATOM 2253 O O . ASN A 1 286 ? -17.556 12.815 -12.278 1.00 92.81 286 ASN A O 1
ATOM 2257 N N . GLU A 1 287 ? -18.171 14.737 -13.254 1.00 91.81 287 GLU A N 1
ATOM 2258 C CA . GLU A 1 287 ? -19.588 14.669 -12.849 1.00 91.81 287 GLU A CA 1
ATOM 2259 C C . GLU A 1 287 ? -20.252 13.324 -13.196 1.00 91.81 287 GLU A C 1
ATOM 2261 O O . GLU A 1 287 ? -21.002 12.761 -12.398 1.00 91.81 287 GLU A O 1
ATOM 2266 N N . LYS A 1 288 ? -19.903 12.726 -14.346 1.00 93.69 288 LYS A N 1
ATOM 2267 C CA . LYS A 1 288 ? -20.410 11.401 -14.753 1.00 93.69 288 LYS A CA 1
ATOM 2268 C C . LYS A 1 288 ? -20.025 10.279 -13.779 1.00 93.69 288 LYS A C 1
ATOM 2270 O O . LYS A 1 288 ? -20.734 9.279 -13.701 1.00 93.69 288 LYS A O 1
ATOM 2275 N N . ASN A 1 289 ? -18.922 10.432 -13.045 1.00 94.56 289 ASN A N 1
ATOM 2276 C CA . ASN A 1 289 ? -18.368 9.427 -12.143 1.00 94.56 289 ASN A CA 1
ATOM 2277 C C . ASN A 1 289 ? -18.779 9.650 -10.670 1.00 94.56 289 ASN A C 1
ATOM 2279 O O . ASN A 1 289 ? -18.506 8.784 -9.842 1.00 94.56 289 ASN A O 1
ATOM 2283 N N . LYS A 1 290 ? -19.478 10.748 -10.327 1.00 92.31 290 LYS A N 1
ATOM 2284 C CA . LYS A 1 290 ? -19.961 11.006 -8.955 1.00 92.31 290 LYS A CA 1
ATOM 2285 C C . LYS A 1 290 ? -21.009 9.988 -8.509 1.00 92.31 290 LYS A C 1
ATOM 2287 O O . LYS A 1 290 ? -21.958 9.697 -9.238 1.00 92.31 290 LYS A O 1
ATOM 2292 N N . VAL A 1 291 ? -20.870 9.472 -7.292 1.00 89.31 291 VAL A N 1
ATOM 2293 C CA . VAL A 1 291 ? -21.787 8.498 -6.672 1.00 89.31 291 VAL A CA 1
ATOM 2294 C C . VAL A 1 291 ? -22.357 9.062 -5.375 1.00 89.31 291 VAL A C 1
ATOM 2296 O O . VAL A 1 291 ? -21.679 9.812 -4.678 1.00 89.31 291 VAL A O 1
ATOM 2299 N N . GLU A 1 292 ? -23.580 8.665 -5.013 1.00 83.62 292 GLU A N 1
ATOM 2300 C CA . GLU A 1 292 ? -24.307 9.195 -3.844 1.00 83.62 292 GLU A CA 1
ATOM 2301 C C . GLU A 1 292 ? -23.478 9.137 -2.548 1.00 83.62 292 GLU A C 1
ATOM 2303 O O . GLU A 1 292 ? -23.454 10.079 -1.760 1.00 83.62 292 GLU A O 1
ATOM 2308 N N . ARG A 1 293 ? -22.706 8.058 -2.367 1.00 76.81 293 ARG A N 1
ATOM 2309 C CA . ARG A 1 293 ? -21.851 7.834 -1.189 1.00 76.81 293 ARG A CA 1
ATOM 2310 C C . ARG A 1 293 ? -20.601 8.727 -1.121 1.00 76.81 293 ARG A C 1
ATOM 2312 O O . ARG A 1 293 ? -19.873 8.616 -0.129 1.00 76.81 293 ARG A O 1
ATOM 2319 N N . ARG A 1 294 ? -20.308 9.512 -2.166 1.00 82.75 294 ARG A N 1
ATOM 2320 C CA . ARG A 1 294 ? -19.086 10.322 -2.363 1.00 82.75 294 ARG A CA 1
ATOM 2321 C C . ARG A 1 294 ? -19.377 11.705 -2.967 1.00 82.75 294 ARG A C 1
ATOM 2323 O O . ARG A 1 294 ? -18.488 12.312 -3.553 1.00 82.75 294 ARG A O 1
ATOM 2330 N N . MET A 1 295 ? -20.608 12.205 -2.865 1.00 83.12 295 MET A N 1
ATOM 2331 C CA . MET A 1 295 ? -21.007 13.473 -3.500 1.00 83.12 295 MET A CA 1
ATOM 2332 C C . MET A 1 295 ? -20.191 14.685 -3.032 1.00 83.12 295 MET A C 1
ATOM 2334 O O . MET A 1 295 ? -20.117 15.680 -3.743 1.00 83.12 295 MET A O 1
ATOM 2338 N N . GLU A 1 296 ? -19.596 14.608 -1.843 1.00 83.75 296 GLU A N 1
ATOM 2339 C CA . GLU A 1 296 ? -18.776 15.654 -1.235 1.00 83.75 296 GLU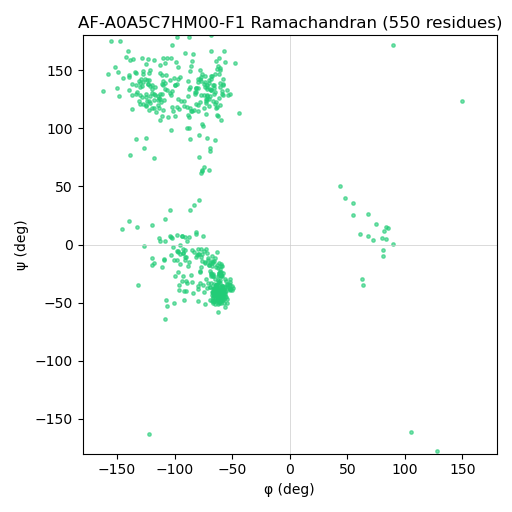 A CA 1
ATOM 2340 C C . GLU A 1 296 ? -17.299 15.649 -1.667 1.00 83.75 296 GLU A C 1
ATOM 2342 O O . GLU A 1 296 ? -16.527 16.502 -1.212 1.00 83.75 296 GLU A O 1
ATOM 2347 N N . VAL A 1 297 ? -16.893 14.656 -2.466 1.00 86.81 297 VAL A N 1
ATOM 2348 C CA . VAL A 1 297 ? -15.515 14.465 -2.923 1.00 86.81 297 VAL A CA 1
ATOM 2349 C C . VAL A 1 297 ? -15.383 14.977 -4.354 1.00 86.81 297 VAL A C 1
ATOM 2351 O O . VAL A 1 297 ? -15.965 14.419 -5.283 1.00 86.81 297 VAL A O 1
ATOM 2354 N N . ASP A 1 298 ? -14.588 16.032 -4.514 1.00 90.81 298 ASP A N 1
ATOM 2355 C CA . ASP A 1 298 ? -14.364 16.702 -5.801 1.00 90.81 298 ASP A CA 1
ATOM 2356 C C . ASP A 1 298 ? -13.011 16.340 -6.441 1.00 90.81 298 ASP A C 1
ATOM 2358 O O . ASP A 1 298 ? -12.774 16.659 -7.604 1.00 90.81 298 ASP A O 1
ATOM 2362 N N . GLU A 1 299 ? -12.137 15.638 -5.711 1.00 93.31 299 GLU A N 1
ATOM 2363 C CA . GLU A 1 299 ? -10.818 15.198 -6.181 1.00 93.31 299 GLU A CA 1
ATOM 2364 C C . GLU A 1 299 ? -10.584 13.715 -5.849 1.00 93.31 299 GLU A C 1
ATOM 2366 O O . GLU A 1 299 ? -10.748 13.295 -4.700 1.00 93.31 299 GLU A O 1
ATOM 2371 N N . TRP A 1 300 ? -10.145 12.927 -6.831 1.00 94.44 300 TRP A N 1
ATOM 2372 C CA . TRP A 1 300 ? -9.525 11.627 -6.599 1.00 94.44 300 TRP A CA 1
ATOM 2373 C C . TRP A 1 300 ? -8.058 11.819 -6.246 1.00 94.44 300 TRP A C 1
ATOM 2375 O O . TRP A 1 300 ? -7.337 12.551 -6.919 1.00 94.44 300 TRP A O 1
ATOM 2385 N N . VAL A 1 301 ? -7.602 11.119 -5.213 1.00 94.12 301 VAL A N 1
ATOM 2386 C CA . VAL A 1 301 ? -6.187 11.048 -4.851 1.00 94.12 301 VAL A CA 1
ATOM 2387 C C . VAL A 1 301 ? -5.708 9.641 -5.165 1.00 94.12 301 VAL A C 1
ATOM 2389 O O . VAL A 1 301 ? -6.197 8.683 -4.563 1.00 94.12 301 VAL A O 1
ATOM 2392 N N . ILE A 1 302 ? -4.781 9.529 -6.112 1.00 95.94 302 ILE A N 1
ATOM 2393 C CA . ILE A 1 302 ? -4.159 8.266 -6.509 1.00 95.94 302 ILE A CA 1
ATOM 2394 C C . ILE A 1 302 ? -2.721 8.283 -6.014 1.00 95.94 302 ILE A C 1
ATOM 2396 O O . ILE A 1 302 ? -1.962 9.193 -6.345 1.00 95.94 302 ILE A O 1
ATOM 2400 N N . THR A 1 303 ? -2.352 7.271 -5.236 1.00 95.06 303 THR A N 1
ATOM 2401 C CA . THR A 1 303 ? -0.983 7.068 -4.764 1.00 95.06 303 THR A CA 1
ATOM 2402 C C . THR A 1 303 ? -0.422 5.791 -5.377 1.00 95.06 303 THR A C 1
ATOM 2404 O O . THR A 1 303 ? -1.014 4.726 -5.232 1.00 95.06 303 THR A O 1
ATOM 2407 N N . LEU A 1 304 ? 0.718 5.879 -6.052 1.00 94.94 304 LEU A N 1
ATOM 2408 C CA . LEU A 1 304 ? 1.472 4.740 -6.564 1.00 94.94 304 LEU A CA 1
ATOM 2409 C C . LEU A 1 304 ? 2.721 4.550 -5.705 1.00 94.94 304 LEU A C 1
ATOM 2411 O O . LEU A 1 304 ? 3.416 5.523 -5.421 1.00 94.94 304 LEU A O 1
ATOM 2415 N N . ALA A 1 305 ? 3.003 3.319 -5.292 1.00 92.69 305 ALA A N 1
ATOM 2416 C CA . ALA A 1 305 ? 4.217 2.970 -4.565 1.00 92.69 305 ALA A CA 1
ATOM 2417 C C . ALA A 1 305 ? 5.046 1.975 -5.378 1.00 92.69 305 ALA A C 1
ATOM 2419 O O . ALA A 1 305 ? 4.569 0.900 -5.752 1.00 92.69 305 ALA A O 1
ATOM 2420 N N . PHE A 1 306 ? 6.296 2.342 -5.628 1.00 90.88 306 PHE A N 1
ATOM 2421 C CA . PHE A 1 306 ? 7.247 1.585 -6.426 1.00 90.88 306 PHE A CA 1
ATOM 2422 C C . PHE A 1 306 ? 8.345 1.030 -5.511 1.00 90.88 306 PHE A C 1
ATOM 2424 O O . PHE A 1 306 ? 9.120 1.816 -4.955 1.00 90.88 306 PHE A O 1
ATOM 2431 N N . PRO A 1 307 ? 8.400 -0.294 -5.296 1.00 88.50 307 PRO A N 1
ATOM 2432 C CA . PRO A 1 307 ? 9.382 -0.903 -4.407 1.00 88.50 307 PRO A CA 1
ATOM 2433 C C . PRO A 1 307 ? 10.788 -0.865 -5.012 1.00 88.50 307 PRO A C 1
ATOM 2435 O O . PRO A 1 307 ? 11.023 -1.348 -6.113 1.00 88.50 307 PRO A O 1
ATOM 2438 N N . TYR A 1 308 ? 11.752 -0.350 -4.267 1.00 78.12 308 TYR A N 1
ATOM 2439 C CA . TYR A 1 308 ? 13.157 -0.282 -4.634 1.00 78.12 308 TYR A CA 1
ATOM 2440 C C . TYR A 1 308 ? 13.996 -1.090 -3.633 1.00 78.12 308 TYR A C 1
ATOM 2442 O O . TYR A 1 308 ? 14.051 -0.775 -2.441 1.00 78.12 308 TYR A O 1
ATOM 2450 N N . GLY A 1 309 ? 14.659 -2.140 -4.127 1.00 72.12 309 GLY A N 1
ATOM 2451 C CA . GLY A 1 309 ? 15.439 -3.087 -3.323 1.00 72.12 309 GLY A CA 1
ATOM 2452 C C . GLY A 1 309 ? 14.746 -4.440 -3.140 1.00 72.12 309 GLY A C 1
ATOM 2453 O O . GLY A 1 309 ? 13.856 -4.808 -3.907 1.00 72.12 309 GLY A O 1
ATOM 2454 N N . GLU A 1 310 ? 15.172 -5.211 -2.138 1.00 67.94 310 GLU A N 1
ATOM 2455 C CA . GLU A 1 310 ? 14.552 -6.503 -1.835 1.00 67.94 310 GLU A CA 1
ATOM 2456 C C . GLU A 1 310 ? 13.165 -6.308 -1.210 1.00 67.94 310 GLU A C 1
ATOM 2458 O O . GLU A 1 310 ? 13.011 -5.629 -0.196 1.00 67.94 310 GLU A O 1
ATOM 2463 N N . LEU A 1 311 ? 12.143 -6.928 -1.804 1.00 66.38 311 LEU A N 1
ATOM 2464 C CA . LEU A 1 311 ? 10.779 -6.878 -1.281 1.00 66.38 311 LEU A CA 1
ATOM 2465 C C . LEU A 1 311 ? 10.697 -7.485 0.126 1.00 66.38 311 LEU A C 1
ATOM 2467 O O . LEU A 1 311 ? 11.232 -8.569 0.398 1.00 66.38 311 LEU A O 1
ATOM 2471 N N . LEU A 1 312 ? 9.924 -6.837 1.002 1.00 60.38 312 LEU A N 1
ATOM 2472 C CA . LEU A 1 312 ? 9.630 -7.317 2.354 1.00 60.38 312 LEU A CA 1
ATOM 2473 C C . LEU A 1 312 ? 8.603 -8.457 2.312 1.00 60.38 312 LEU A C 1
ATOM 2475 O O . LEU A 1 312 ? 7.493 -8.344 2.819 1.00 60.38 312 LEU A O 1
ATOM 2479 N N . GLN A 1 313 ? 8.950 -9.587 1.697 1.00 58.72 313 GLN A N 1
ATOM 2480 C CA . GLN A 1 313 ? 8.025 -10.714 1.599 1.00 58.72 313 GLN A CA 1
ATOM 2481 C C . GLN A 1 313 ? 7.674 -11.260 2.995 1.00 58.72 313 GLN A C 1
ATOM 2483 O O . GLN A 1 313 ? 8.513 -11.874 3.665 1.00 58.72 313 GLN A O 1
ATOM 2488 N N . ARG A 1 314 ? 6.413 -11.055 3.399 1.00 54.12 314 ARG A N 1
ATOM 2489 C CA . ARG A 1 314 ? 5.697 -11.752 4.478 1.00 54.12 314 ARG A CA 1
ATOM 2490 C C . ARG A 1 314 ? 4.387 -12.309 3.913 1.00 54.12 314 ARG A C 1
ATOM 2492 O O . ARG A 1 314 ? 3.349 -11.667 3.999 1.00 54.12 314 ARG A O 1
ATOM 2499 N N . GLY A 1 315 ? 4.446 -13.482 3.282 1.00 49.41 315 GLY A N 1
ATOM 2500 C CA . GLY A 1 315 ? 3.280 -14.141 2.676 1.00 49.41 315 GLY A CA 1
ATOM 2501 C C . GLY A 1 315 ? 3.496 -14.553 1.218 1.00 49.41 315 GLY A C 1
ATOM 2502 O O . GLY A 1 315 ? 4.587 -14.399 0.677 1.00 49.41 315 GLY A O 1
ATOM 2503 N N . THR A 1 316 ? 2.455 -15.115 0.599 1.00 39.53 316 THR A N 1
ATOM 2504 C CA . THR A 1 316 ? 2.500 -15.720 -0.746 1.00 39.53 316 THR A CA 1
ATOM 2505 C C . THR A 1 316 ? 2.168 -14.757 -1.889 1.00 39.53 316 THR A C 1
ATOM 2507 O O . THR A 1 316 ? 2.429 -15.091 -3.041 1.00 39.53 316 THR A O 1
ATOM 2510 N N . THR A 1 317 ? 1.611 -13.574 -1.607 1.00 51.31 317 THR A N 1
ATOM 2511 C CA . THR A 1 317 ? 1.151 -12.613 -2.626 1.00 51.31 317 THR A CA 1
ATOM 2512 C C . THR A 1 317 ? 1.305 -11.172 -2.138 1.00 51.31 317 THR A C 1
ATOM 2514 O O . THR A 1 317 ? 0.798 -10.839 -1.068 1.00 51.31 317 THR A O 1
ATOM 2517 N N . SER A 1 318 ? 1.950 -10.306 -2.924 1.00 54.97 318 SER A N 1
ATOM 2518 C CA . SER A 1 318 ? 1.929 -8.853 -2.707 1.00 54.97 318 SER A CA 1
ATOM 2519 C C . SER A 1 318 ? 0.645 -8.281 -3.330 1.00 54.97 318 SER A C 1
ATOM 2521 O O . SER A 1 318 ? 0.465 -8.414 -4.543 1.00 54.97 318 SER A O 1
ATOM 2523 N N . PRO A 1 319 ? -0.284 -7.702 -2.553 1.00 59.38 319 PRO A N 1
ATOM 2524 C CA . PRO A 1 319 ? -1.483 -7.086 -3.090 1.00 59.38 319 PRO A CA 1
ATOM 2525 C C . PRO A 1 319 ? -1.094 -5.822 -3.840 1.00 59.38 319 PRO A C 1
ATOM 2527 O O . PRO A 1 319 ? -0.295 -5.007 -3.380 1.00 59.38 319 PRO A O 1
ATOM 2530 N N . GLY A 1 320 ? -1.667 -5.676 -5.028 1.00 78.00 320 GLY A N 1
ATOM 2531 C CA . GLY A 1 320 ? -1.358 -4.550 -5.902 1.00 78.00 320 GLY A CA 1
ATOM 2532 C C . GLY A 1 320 ? -2.271 -3.348 -5.697 1.00 78.00 320 GLY A C 1
ATOM 2533 O O . GLY A 1 320 ? -1.991 -2.293 -6.256 1.00 78.00 320 GLY A O 1
ATOM 2534 N N . ILE A 1 321 ? -3.367 -3.486 -4.938 1.00 87.94 321 ILE A N 1
ATOM 2535 C CA . ILE A 1 321 ? -4.357 -2.420 -4.729 1.00 87.94 321 ILE A CA 1
ATOM 2536 C C . ILE A 1 321 ? -4.640 -2.227 -3.238 1.00 87.94 321 ILE A C 1
ATOM 2538 O O . ILE A 1 321 ? -4.701 -3.177 -2.461 1.00 87.94 321 ILE A O 1
ATOM 2542 N N . TYR A 1 322 ? -4.819 -0.969 -2.850 1.00 87.69 322 TYR A N 1
ATOM 2543 C CA . TYR A 1 322 ? -5.181 -0.523 -1.517 1.00 87.69 322 TYR A CA 1
ATOM 2544 C C . TYR A 1 322 ? -6.358 0.447 -1.610 1.00 87.69 322 TYR A C 1
ATOM 2546 O O . TYR A 1 322 ? -6.397 1.350 -2.448 1.00 87.69 322 TYR A O 1
ATOM 2554 N N . ALA A 1 323 ? -7.293 0.304 -0.679 1.00 84.56 323 ALA A N 1
ATOM 2555 C CA . ALA A 1 323 ? -8.323 1.297 -0.401 1.00 84.56 323 ALA A CA 1
ATOM 2556 C C . ALA A 1 323 ? -8.142 1.767 1.040 1.00 84.56 323 ALA A C 1
ATOM 2558 O O . ALA A 1 323 ? -8.846 1.322 1.951 1.00 84.56 323 ALA A O 1
ATOM 2559 N N . PHE A 1 324 ? -7.099 2.582 1.238 1.00 75.81 324 PHE A N 1
ATOM 2560 C CA . PHE A 1 324 ? -6.460 2.923 2.522 1.00 75.81 324 PHE A CA 1
ATOM 2561 C C . PHE A 1 324 ? -5.798 1.735 3.238 1.00 75.81 324 PHE A C 1
ATOM 2563 O O . PHE A 1 324 ? -4.747 1.889 3.846 1.00 75.81 324 PHE A O 1
ATOM 2570 N N . LEU A 1 325 ? -6.380 0.546 3.122 1.00 76.12 325 LEU A N 1
ATOM 2571 C CA . LEU A 1 325 ? -5.866 -0.727 3.612 1.00 76.12 325 LEU A CA 1
ATOM 2572 C C . LEU A 1 325 ? -5.738 -1.736 2.464 1.00 76.12 325 LEU A C 1
ATOM 2574 O O . LEU A 1 325 ? -6.398 -1.548 1.433 1.00 76.12 325 LEU A O 1
ATOM 2578 N N . PRO A 1 326 ? -4.910 -2.786 2.630 1.00 76.62 326 PRO A N 1
ATOM 2579 C CA . PRO A 1 326 ? -4.731 -3.808 1.604 1.00 76.62 326 PRO A CA 1
ATOM 2580 C C . PRO A 1 326 ? -6.048 -4.530 1.308 1.00 76.62 326 PRO A C 1
ATOM 2582 O O . PRO A 1 326 ? -6.862 -4.739 2.211 1.00 76.62 326 PRO A O 1
ATOM 2585 N N . ILE A 1 327 ? -6.230 -4.926 0.049 1.00 80.19 327 ILE A N 1
ATOM 2586 C CA . ILE A 1 327 ? -7.299 -5.839 -0.381 1.00 80.19 327 ILE A CA 1
ATOM 2587 C C . ILE A 1 327 ? -6.690 -7.162 -0.854 1.00 80.19 327 ILE A C 1
ATOM 2589 O O . ILE A 1 327 ? -5.546 -7.190 -1.310 1.00 80.19 327 ILE A O 1
ATOM 2593 N N . GLU A 1 328 ? -7.446 -8.255 -0.792 1.00 75.69 328 GLU A N 1
ATOM 2594 C CA . GLU A 1 328 ? -6.989 -9.606 -1.168 1.00 75.69 328 GLU A CA 1
ATOM 2595 C C . GLU A 1 328 ? -6.980 -9.842 -2.693 1.00 75.69 328 GLU A C 1
ATOM 2597 O O . GLU A 1 328 ? -7.313 -10.913 -3.195 1.00 75.69 328 GLU A O 1
ATOM 2602 N N . MET A 1 329 ? -6.586 -8.822 -3.458 1.00 80.31 329 MET A N 1
ATOM 2603 C CA . MET A 1 329 ? -6.598 -8.837 -4.916 1.00 80.31 329 MET A CA 1
ATOM 2604 C C . MET A 1 329 ? -5.179 -8.837 -5.483 1.00 80.31 329 MET A C 1
ATOM 2606 O O . MET A 1 329 ? -4.389 -7.913 -5.264 1.00 80.31 329 MET A O 1
ATOM 2610 N N . VAL A 1 330 ? -4.874 -9.853 -6.289 1.00 81.81 330 VAL A N 1
ATOM 2611 C CA . VAL A 1 330 ? -3.604 -9.959 -7.018 1.00 81.81 330 VAL A CA 1
ATOM 2612 C C . VAL A 1 330 ? -3.758 -9.330 -8.400 1.00 81.81 330 VAL A C 1
ATOM 2614 O O . VAL A 1 330 ? -4.574 -9.775 -9.205 1.00 81.81 330 VAL A O 1
ATOM 2617 N N . THR A 1 331 ? -2.978 -8.288 -8.688 1.00 83.06 331 THR A N 1
ATOM 2618 C CA . THR A 1 331 ? -3.111 -7.513 -9.935 1.00 83.06 331 THR A CA 1
ATOM 2619 C C . THR A 1 331 ? -2.151 -7.926 -11.043 1.00 83.06 331 THR A C 1
ATOM 2621 O O . THR A 1 331 ? -2.453 -7.665 -12.205 1.00 83.06 331 THR A O 1
ATOM 2624 N N . SER A 1 332 ? -1.018 -8.547 -10.698 1.00 86.69 332 SER A N 1
ATOM 2625 C CA . SER A 1 332 ? 0.162 -8.726 -11.567 1.00 86.69 332 SER A CA 1
ATOM 2626 C C . SER A 1 332 ? 0.923 -7.433 -11.901 1.00 86.69 332 SER A C 1
ATOM 2628 O O . SER A 1 332 ? 1.846 -7.468 -12.714 1.00 86.69 332 SER A O 1
ATOM 2630 N N . PHE A 1 333 ? 0.577 -6.298 -11.285 1.00 89.56 333 PHE A N 1
ATOM 2631 C CA . PHE A 1 333 ? 1.358 -5.069 -11.426 1.00 89.56 333 PHE A CA 1
ATOM 2632 C C . PHE A 1 333 ? 2.592 -5.111 -10.512 1.00 89.56 333 PHE A C 1
ATOM 2634 O O . PHE A 1 333 ? 2.479 -5.547 -9.367 1.00 89.56 333 PHE A O 1
ATOM 2641 N N . PRO A 1 334 ? 3.760 -4.633 -10.976 1.00 88.69 334 PRO A N 1
ATOM 2642 C CA . PRO A 1 334 ? 4.991 -4.583 -10.177 1.00 88.69 334 PRO A CA 1
ATOM 2643 C C . PRO A 1 334 ? 5.050 -3.364 -9.234 1.00 88.69 334 PRO A C 1
ATOM 2645 O O . PRO A 1 334 ? 6.100 -3.051 -8.679 1.00 88.69 334 PRO A O 1
ATOM 2648 N N . PHE A 1 335 ? 3.936 -2.652 -9.075 1.00 91.00 335 PHE A N 1
ATOM 2649 C CA . PHE A 1 335 ? 3.777 -1.492 -8.206 1.00 91.00 335 PHE A CA 1
ATOM 2650 C C . PHE A 1 335 ? 2.452 -1.598 -7.453 1.00 91.00 335 PHE A C 1
ATOM 2652 O O . PHE A 1 335 ? 1.531 -2.306 -7.871 1.00 91.00 335 PHE A O 1
ATOM 2659 N N . ILE A 1 336 ? 2.356 -0.867 -6.349 1.00 91.94 336 ILE A N 1
ATOM 2660 C CA . ILE A 1 336 ? 1.166 -0.827 -5.504 1.00 91.94 336 ILE A CA 1
ATOM 2661 C C . ILE A 1 336 ? 0.372 0.432 -5.835 1.00 91.94 336 ILE A C 1
ATOM 2663 O O . ILE A 1 336 ? 0.938 1.511 -5.989 1.00 91.94 336 ILE A O 1
ATOM 2667 N N . MET A 1 337 ? -0.944 0.304 -5.920 1.00 92.75 337 MET A N 1
ATOM 2668 C CA . MET A 1 337 ? -1.866 1.397 -6.190 1.00 92.75 337 MET A CA 1
ATOM 2669 C C . MET A 1 337 ? -2.796 1.606 -5.005 1.00 92.75 337 MET A C 1
ATOM 2671 O O . MET A 1 337 ? -3.479 0.685 -4.578 1.00 92.75 337 MET A O 1
ATOM 2675 N N . GLN A 1 338 ? -2.905 2.834 -4.526 1.00 93.38 338 GLN A N 1
ATOM 2676 C CA . GLN A 1 338 ? -3.879 3.231 -3.525 1.00 93.38 338 GLN A CA 1
ATOM 2677 C C . GLN A 1 338 ? -4.791 4.325 -4.073 1.00 93.38 338 GLN A C 1
ATOM 2679 O O . GLN A 1 338 ? -4.323 5.313 -4.634 1.00 93.38 338 GLN A O 1
ATOM 2684 N N . ALA A 1 339 ? -6.097 4.167 -3.863 1.00 93.56 339 ALA A N 1
ATOM 2685 C CA . ALA A 1 339 ? -7.092 5.219 -4.068 1.00 93.56 339 ALA A CA 1
ATOM 2686 C C . ALA A 1 339 ? -8.335 4.958 -3.196 1.00 93.56 339 ALA A C 1
ATOM 2688 O O . ALA A 1 339 ? -8.432 3.924 -2.537 1.00 93.56 339 ALA A O 1
ATOM 2689 N N . ASP A 1 340 ? -9.308 5.872 -3.181 1.00 90.69 340 ASP A N 1
ATOM 2690 C CA . ASP A 1 340 ? -10.601 5.676 -2.494 1.00 90.69 340 ASP A CA 1
ATOM 2691 C C . ASP A 1 340 ? -11.530 4.756 -3.309 1.00 90.69 340 ASP A C 1
ATOM 2693 O O . ASP A 1 340 ? -12.582 5.177 -3.780 1.00 90.69 340 ASP A O 1
ATOM 2697 N N . PHE A 1 341 ? -11.122 3.506 -3.543 1.00 91.38 341 PHE A N 1
ATOM 2698 C CA . PHE A 1 341 ? -11.929 2.538 -4.288 1.00 91.38 341 PHE A CA 1
ATOM 2699 C C . PHE A 1 341 ? -13.164 2.082 -3.501 1.00 91.38 341 PHE A C 1
ATOM 2701 O O . PHE A 1 341 ? -13.108 1.802 -2.302 1.00 91.38 341 PHE A O 1
ATOM 2708 N N . LEU A 1 342 ? -14.280 1.907 -4.210 1.00 88.69 342 LEU A N 1
ATOM 2709 C CA . LEU A 1 342 ? -15.439 1.180 -3.704 1.00 88.69 342 LEU A CA 1
ATOM 2710 C C . LEU A 1 342 ? -15.180 -0.326 -3.782 1.00 88.69 342 LEU A C 1
ATOM 2712 O O . LEU A 1 342 ? -14.910 -0.872 -4.852 1.00 88.69 342 LEU A O 1
ATOM 2716 N N . LEU A 1 343 ? -15.278 -0.993 -2.638 1.00 85.44 343 LEU A N 1
ATOM 2717 C CA . LEU A 1 343 ? -15.001 -2.421 -2.503 1.00 85.44 343 LEU A CA 1
ATOM 2718 C C . LEU A 1 343 ? -16.280 -3.258 -2.516 1.00 85.44 343 LEU A C 1
ATOM 2720 O O . LEU A 1 343 ? -17.356 -2.761 -2.166 1.00 85.44 343 LEU A O 1
ATOM 2724 N N . SER A 1 344 ? -16.138 -4.540 -2.864 1.00 81.56 344 SER A N 1
ATOM 2725 C CA . SER A 1 344 ? -17.166 -5.558 -2.631 1.00 81.56 344 SER A CA 1
ATOM 2726 C C . SER A 1 344 ? -17.530 -5.648 -1.139 1.00 81.56 344 SER A C 1
ATOM 2728 O O . SER A 1 344 ? -16.823 -5.138 -0.265 1.00 81.56 344 SER A O 1
ATOM 2730 N N . SER A 1 345 ? -18.632 -6.331 -0.815 1.00 68.06 345 SER A N 1
ATOM 2731 C CA . SER A 1 345 ? -19.010 -6.581 0.583 1.00 68.06 345 SER A CA 1
ATOM 2732 C C . SER A 1 345 ? -17.961 -7.387 1.355 1.00 68.06 345 SER A C 1
ATOM 2734 O O . SER A 1 345 ? -17.789 -7.121 2.542 1.00 68.06 345 SER A O 1
ATOM 2736 N N . SER A 1 346 ? -17.255 -8.312 0.686 1.00 66.38 346 SER A N 1
ATOM 2737 C CA . SER A 1 346 ? -16.144 -9.093 1.256 1.00 66.38 346 SER A CA 1
ATOM 2738 C C . SER A 1 346 ? -14.844 -8.295 1.383 1.00 66.38 346 SER A C 1
ATOM 2740 O O . SER A 1 346 ? -13.938 -8.716 2.084 1.00 66.38 346 SER A O 1
ATOM 2742 N N . ARG A 1 347 ? -14.736 -7.128 0.727 1.00 71.25 347 ARG A N 1
ATOM 2743 C CA . ARG A 1 347 ? -13.510 -6.311 0.628 1.00 71.25 347 ARG A CA 1
ATOM 2744 C C . ARG A 1 347 ? -12.315 -6.995 -0.048 1.00 71.25 347 ARG A C 1
ATOM 2746 O O . ARG A 1 347 ? -11.238 -6.405 -0.087 1.00 71.25 347 ARG A O 1
ATOM 2753 N N . GLU A 1 348 ? -12.507 -8.168 -0.639 1.00 76.88 348 GLU A N 1
ATOM 2754 C CA . GLU A 1 348 ? -11.460 -8.894 -1.366 1.00 76.88 348 GLU A CA 1
ATOM 2755 C C . GLU A 1 348 ? -11.126 -8.228 -2.707 1.00 76.88 348 GLU A C 1
ATOM 2757 O O . GLU A 1 348 ? -9.995 -8.306 -3.175 1.00 76.88 348 GLU A O 1
ATOM 2762 N N . THR A 1 349 ? -12.098 -7.551 -3.332 1.00 83.69 349 THR A N 1
ATOM 2763 C CA . THR A 1 349 ? -11.954 -6.948 -4.666 1.00 83.69 349 THR A CA 1
ATOM 2764 C C . THR A 1 349 ? -12.600 -5.565 -4.751 1.00 83.69 349 THR A C 1
ATOM 2766 O O . THR A 1 349 ? -13.484 -5.204 -3.964 1.00 83.69 349 THR A O 1
ATOM 2769 N N . ILE A 1 350 ? -12.162 -4.769 -5.731 1.00 89.62 350 ILE A N 1
ATOM 2770 C CA . ILE A 1 350 ? -12.852 -3.533 -6.116 1.00 89.62 350 ILE A CA 1
ATOM 2771 C C . ILE A 1 350 ? -14.083 -3.857 -6.970 1.00 89.62 350 ILE A C 1
ATOM 2773 O O . ILE A 1 350 ? -14.099 -4.828 -7.725 1.00 89.62 350 ILE A O 1
ATOM 2777 N N . ILE A 1 351 ? -15.112 -3.013 -6.902 1.00 90.44 351 ILE A N 1
ATOM 2778 C CA . ILE A 1 351 ? -16.277 -3.135 -7.787 1.00 90.44 351 ILE A CA 1
ATOM 2779 C C . ILE A 1 351 ? -15.906 -2.545 -9.150 1.00 90.44 351 ILE A C 1
ATOM 2781 O O . ILE A 1 351 ? -16.003 -1.334 -9.347 1.00 90.44 351 ILE A O 1
ATOM 2785 N N . PHE A 1 352 ? -15.458 -3.382 -10.082 1.00 89.38 352 PHE A N 1
ATOM 2786 C CA . PHE A 1 352 ? -15.018 -2.936 -11.409 1.00 89.38 352 PHE A CA 1
ATOM 2787 C C . PHE A 1 352 ? -16.098 -2.210 -12.200 1.00 89.38 352 PHE A C 1
ATOM 2789 O O . PHE A 1 352 ? -15.800 -1.251 -12.906 1.00 89.38 352 PHE A O 1
ATOM 2796 N N . ASP A 1 353 ? -17.355 -2.632 -12.060 1.00 89.62 353 ASP A N 1
ATOM 2797 C CA . ASP A 1 353 ? -18.444 -2.055 -12.839 1.00 89.62 353 ASP A CA 1
ATOM 2798 C C . ASP A 1 353 ? -18.927 -0.690 -12.360 1.00 89.62 353 ASP A C 1
ATOM 2800 O O . ASP A 1 353 ? -19.650 -0.001 -13.089 1.00 89.62 353 ASP A O 1
ATOM 2804 N N . ASP A 1 354 ? -18.478 -0.267 -11.182 1.00 93.44 354 ASP A N 1
ATOM 2805 C CA . ASP A 1 354 ? -18.868 0.998 -10.597 1.00 93.44 354 ASP A CA 1
ATOM 2806 C C . ASP A 1 354 ? -18.203 2.190 -11.308 1.00 93.44 354 ASP A C 1
ATOM 2808 O O . ASP A 1 354 ? -17.005 2.211 -11.608 1.00 93.44 354 ASP A O 1
ATOM 2812 N N . LYS A 1 355 ? -19.002 3.227 -11.573 1.00 95.31 355 LYS A N 1
ATOM 2813 C CA . LYS A 1 355 ? -18.556 4.425 -12.289 1.00 95.31 355 LYS A CA 1
ATOM 2814 C C . LYS A 1 355 ? -17.491 5.225 -11.532 1.00 95.31 355 LYS A C 1
ATOM 2816 O O . LYS A 1 355 ? -16.665 5.852 -12.186 1.00 95.31 355 LYS A O 1
ATOM 2821 N N . TRP A 1 356 ? -17.477 5.215 -10.202 1.00 95.19 356 TRP A N 1
ATOM 2822 C CA . TRP A 1 356 ? -16.438 5.855 -9.393 1.00 95.19 356 TRP A CA 1
ATOM 2823 C C . TRP A 1 356 ? -15.087 5.173 -9.617 1.00 95.19 356 TRP A C 1
ATOM 2825 O O . TRP A 1 356 ? -14.118 5.827 -9.997 1.00 95.19 356 TRP A O 1
ATOM 2835 N N . ASN A 1 357 ? -15.051 3.844 -9.488 1.00 95.31 357 ASN A N 1
ATOM 2836 C CA . ASN A 1 357 ? -13.835 3.053 -9.684 1.00 95.31 357 ASN A CA 1
ATOM 2837 C C . ASN A 1 357 ? -13.324 3.117 -11.124 1.00 95.31 357 ASN A C 1
ATOM 2839 O O . ASN A 1 357 ? -12.123 3.273 -11.325 1.00 95.31 357 ASN A O 1
ATOM 2843 N N . LYS A 1 358 ? -14.219 3.066 -12.122 1.00 95.88 358 LYS A N 1
ATOM 2844 C CA . LYS A 1 358 ? -13.855 3.279 -13.535 1.00 95.88 358 LYS A CA 1
ATOM 2845 C C . LYS A 1 358 ? -13.171 4.634 -13.739 1.00 95.88 358 LYS A C 1
ATOM 2847 O O . LYS A 1 358 ? -12.151 4.697 -14.413 1.00 95.88 358 LYS A O 1
ATOM 2852 N N . GLY A 1 359 ? -13.686 5.692 -13.103 1.00 96.31 359 GLY A N 1
ATOM 2853 C CA . GLY A 1 359 ? -13.074 7.024 -13.133 1.00 96.31 359 GLY A CA 1
ATOM 2854 C C . GLY A 1 359 ? -11.663 7.047 -12.542 1.00 96.31 359 GLY A C 1
ATOM 2855 O O . GLY A 1 359 ? -10.755 7.578 -13.170 1.00 96.31 359 GLY A O 1
ATOM 2856 N N . ILE A 1 360 ? -11.459 6.405 -11.387 1.00 96.81 360 ILE A N 1
ATOM 2857 C CA . ILE A 1 360 ? -10.128 6.274 -10.776 1.00 96.81 360 ILE A CA 1
ATOM 2858 C C . ILE A 1 360 ? -9.173 5.509 -11.704 1.00 96.81 360 ILE A C 1
ATOM 2860 O O . ILE A 1 360 ? -8.073 5.987 -11.975 1.00 96.81 360 ILE A O 1
ATOM 2864 N N . LEU A 1 361 ? -9.584 4.341 -12.212 1.00 96.50 361 LEU A N 1
ATOM 2865 C CA . LEU A 1 361 ? -8.758 3.505 -13.093 1.00 96.50 361 LEU A CA 1
ATOM 2866 C C . LEU A 1 361 ? -8.399 4.214 -14.407 1.00 96.50 361 LEU A C 1
ATOM 2868 O O . LEU A 1 361 ? -7.309 4.000 -14.930 1.00 96.50 361 LEU A O 1
ATOM 2872 N N . ASP A 1 362 ? -9.273 5.083 -14.919 1.00 96.62 362 ASP A N 1
ATOM 2873 C CA . ASP A 1 362 ? -8.997 5.900 -16.103 1.00 96.62 362 ASP A CA 1
ATOM 2874 C C . ASP A 1 362 ? -7.880 6.935 -15.872 1.00 96.62 362 ASP A C 1
ATOM 2876 O O . ASP A 1 362 ? -7.193 7.284 -16.829 1.00 96.62 362 ASP A O 1
ATOM 2880 N N . CYS A 1 363 ? -7.664 7.385 -14.630 1.00 97.25 363 CYS A N 1
ATOM 2881 C CA . CYS A 1 363 ? -6.600 8.328 -14.257 1.00 97.25 363 CYS A CA 1
ATOM 2882 C C . CYS A 1 363 ? -5.263 7.647 -13.906 1.00 97.25 363 CYS A C 1
ATOM 2884 O O . CYS A 1 363 ? -4.217 8.297 -13.913 1.00 97.25 363 CYS A O 1
ATOM 2886 N N . VAL A 1 364 ? -5.268 6.344 -13.604 1.00 97.00 364 VAL A N 1
ATOM 2887 C CA . VAL A 1 364 ? -4.051 5.591 -13.246 1.00 97.00 364 VAL A CA 1
ATOM 2888 C C . VAL A 1 364 ? -2.956 5.675 -14.318 1.00 97.00 364 VAL A C 1
ATOM 2890 O O . VAL A 1 364 ? -1.806 5.886 -13.933 1.00 97.00 364 VAL A O 1
ATOM 2893 N N . PRO A 1 365 ? -3.242 5.536 -15.632 1.00 97.62 365 PRO A N 1
ATOM 2894 C CA . PRO A 1 365 ? -2.207 5.637 -16.654 1.00 97.62 365 PRO A CA 1
ATOM 2895 C C . PRO A 1 365 ? -1.460 6.970 -16.635 1.00 97.62 365 PRO A C 1
ATOM 2897 O O . PRO A 1 365 ? -0.238 6.975 -16.742 1.00 97.62 365 PRO A O 1
ATOM 2900 N N . ASP A 1 366 ? -2.171 8.085 -16.445 1.00 96.44 366 ASP A N 1
ATOM 2901 C CA . ASP A 1 366 ? -1.553 9.409 -16.334 1.00 96.44 366 ASP A CA 1
ATOM 2902 C C . ASP A 1 366 ? -0.686 9.515 -15.077 1.00 96.44 366 ASP A C 1
ATOM 2904 O O . ASP A 1 366 ? 0.454 9.971 -15.148 1.00 96.44 366 ASP A O 1
ATOM 2908 N N . ALA A 1 367 ? -1.187 9.034 -13.933 1.00 96.56 367 ALA A N 1
ATOM 2909 C CA . ALA A 1 367 ? -0.414 9.004 -12.693 1.00 96.56 367 ALA A CA 1
ATOM 2910 C C . ALA A 1 367 ? 0.874 8.182 -12.836 1.00 96.56 367 ALA A C 1
ATOM 2912 O O . ALA A 1 367 ? 1.933 8.609 -12.382 1.00 96.56 367 ALA A O 1
ATOM 2913 N N . PHE A 1 368 ? 0.791 7.023 -13.492 1.00 96.19 368 PHE A N 1
ATOM 2914 C CA . PHE A 1 368 ? 1.926 6.132 -13.703 1.00 96.19 368 PHE A CA 1
ATOM 2915 C C . PHE A 1 368 ? 2.980 6.756 -14.618 1.00 96.19 368 PHE A C 1
ATOM 2917 O O . PHE A 1 368 ? 4.160 6.746 -14.275 1.00 96.19 368 PHE A O 1
ATOM 2924 N N . VAL A 1 369 ? 2.567 7.311 -15.762 1.00 94.69 369 VAL A N 1
ATOM 2925 C CA . VAL A 1 369 ? 3.488 7.945 -16.717 1.00 94.69 369 VAL A CA 1
ATOM 2926 C C . VAL A 1 369 ? 4.203 9.114 -16.052 1.00 94.69 369 VAL A C 1
ATOM 2928 O O . VAL A 1 369 ? 5.427 9.154 -16.064 1.00 94.69 369 VAL A O 1
ATOM 2931 N N . ASN A 1 370 ? 3.470 9.997 -15.368 1.00 93.31 370 ASN A N 1
ATOM 2932 C CA . ASN A 1 370 ? 4.077 11.119 -14.651 1.00 93.31 370 ASN A CA 1
ATOM 2933 C C . ASN A 1 370 ? 5.069 10.650 -13.573 1.00 93.31 370 ASN A C 1
ATOM 2935 O O . ASN A 1 370 ? 6.150 11.227 -13.444 1.00 93.31 370 ASN A O 1
ATOM 2939 N N . ALA A 1 371 ? 4.730 9.591 -12.829 1.00 92.62 371 ALA A N 1
ATOM 2940 C CA . ALA A 1 371 ? 5.609 9.011 -11.819 1.00 92.62 371 ALA A CA 1
ATOM 2941 C C . ALA A 1 371 ? 6.897 8.443 -12.426 1.00 92.62 371 ALA A C 1
ATOM 2943 O O . ALA A 1 371 ? 7.987 8.727 -11.929 1.00 92.62 371 ALA A O 1
ATOM 2944 N N . LEU A 1 372 ? 6.785 7.661 -13.505 1.00 91.25 372 LEU A N 1
ATOM 2945 C CA . LEU A 1 372 ? 7.934 7.049 -14.168 1.00 91.25 372 LEU A CA 1
ATOM 2946 C C . LEU A 1 372 ? 8.816 8.107 -14.837 1.00 91.25 372 LEU A C 1
ATOM 2948 O O . LEU A 1 372 ? 10.032 8.074 -14.677 1.00 91.25 372 LEU A O 1
ATOM 2952 N N . THR A 1 373 ? 8.220 9.078 -15.527 1.00 89.19 373 THR A N 1
ATOM 2953 C CA . THR A 1 373 ? 8.939 10.205 -16.131 1.00 89.19 373 THR A CA 1
ATOM 2954 C C . THR A 1 373 ? 9.679 11.005 -15.062 1.00 89.19 373 THR A C 1
ATOM 2956 O O . THR A 1 373 ? 10.857 11.309 -15.225 1.00 89.19 373 THR A O 1
ATOM 2959 N N . SER A 1 374 ? 9.041 11.276 -13.920 1.00 86.62 374 SER A N 1
ATOM 2960 C CA . SER A 1 374 ? 9.694 11.895 -12.762 1.00 86.62 374 SER A CA 1
ATOM 2961 C C . SER A 1 374 ? 10.877 11.055 -12.262 1.00 86.62 374 SER A C 1
ATOM 2963 O O . SER A 1 374 ? 11.976 11.581 -12.097 1.00 86.62 374 SER A O 1
ATOM 2965 N N . LEU A 1 375 ? 10.695 9.742 -12.094 1.00 83.62 375 LEU A N 1
ATOM 2966 C CA . LEU A 1 375 ? 11.752 8.823 -11.661 1.00 83.62 375 LEU A CA 1
ATOM 2967 C C . LEU A 1 375 ? 12.946 8.767 -12.615 1.00 83.62 375 LEU A C 1
ATOM 2969 O O . LEU A 1 375 ? 14.077 8.711 -12.150 1.00 83.62 375 LEU A O 1
ATOM 2973 N N . VAL A 1 376 ? 12.701 8.749 -13.925 1.00 81.19 376 VAL A N 1
ATOM 2974 C CA . VAL A 1 376 ? 13.739 8.559 -14.948 1.00 81.19 376 VAL A CA 1
ATOM 2975 C C . VAL A 1 376 ? 14.440 9.878 -15.290 1.00 81.19 376 VAL A C 1
ATOM 2977 O O . VAL A 1 376 ? 15.666 9.914 -15.421 1.00 81.19 376 VAL A O 1
ATOM 2980 N N . ILE A 1 377 ? 13.682 10.972 -15.410 1.00 72.69 377 ILE A N 1
ATOM 2981 C CA . ILE A 1 377 ? 14.188 12.267 -15.886 1.00 72.69 377 ILE A CA 1
ATOM 2982 C C . ILE A 1 377 ? 14.706 13.137 -14.733 1.00 72.69 377 ILE A C 1
ATOM 2984 O O . ILE A 1 377 ? 15.748 13.778 -14.879 1.00 72.69 377 ILE A O 1
ATOM 2988 N N . LEU A 1 378 ? 14.036 13.164 -13.570 1.00 63.78 378 LEU A N 1
ATOM 2989 C CA . LEU A 1 378 ? 14.421 14.053 -12.458 1.00 63.78 378 LEU A CA 1
ATOM 2990 C C . LEU A 1 378 ? 15.540 13.493 -11.571 1.00 63.78 378 LEU A C 1
ATOM 2992 O O . LEU A 1 378 ? 16.084 14.233 -10.749 1.00 63.78 378 LEU A O 1
ATOM 2996 N N . THR A 1 379 ? 15.979 12.245 -11.769 1.00 63.34 379 THR A N 1
ATOM 2997 C CA . THR A 1 379 ? 17.288 11.767 -11.285 1.00 63.34 379 THR A CA 1
ATOM 2998 C C . THR A 1 379 ? 18.424 12.415 -12.092 1.00 63.34 379 THR A C 1
ATOM 3000 O O . THR A 1 379 ? 19.153 11.754 -12.835 1.00 63.34 379 THR A O 1
ATOM 3003 N N . GLY A 1 380 ? 18.552 13.742 -11.985 1.00 55.38 380 GLY A N 1
ATOM 3004 C CA . GLY A 1 380 ? 19.410 14.585 -12.824 1.00 55.38 380 GLY A CA 1
ATOM 3005 C C . GLY A 1 380 ? 20.890 14.195 -12.787 1.00 55.38 380 GLY A C 1
ATOM 3006 O O . GLY A 1 380 ? 21.516 14.113 -13.843 1.00 55.38 380 GLY A O 1
ATOM 3007 N N . ASP A 1 381 ? 21.410 13.802 -11.621 1.00 62.09 381 ASP A N 1
ATOM 3008 C CA . ASP A 1 381 ? 22.844 13.526 -11.425 1.00 62.09 381 ASP A CA 1
ATOM 3009 C C . ASP A 1 381 ? 23.234 12.039 -11.517 1.00 62.09 381 ASP A C 1
ATOM 3011 O O . ASP A 1 381 ? 24.415 11.709 -11.625 1.00 62.09 381 ASP A O 1
ATOM 3015 N N . ALA A 1 382 ? 22.267 11.115 -11.490 1.00 70.06 382 ALA A N 1
ATOM 3016 C CA . ALA A 1 382 ? 22.561 9.679 -11.479 1.00 70.06 382 ALA A CA 1
ATOM 3017 C C . ALA A 1 382 ? 23.047 9.198 -12.861 1.00 70.06 382 ALA A C 1
ATOM 3019 O O . ALA A 1 382 ? 22.497 9.633 -13.867 1.00 70.06 382 ALA A O 1
ATOM 3020 N N . PRO A 1 383 ? 24.043 8.309 -12.991 1.00 76.31 383 PRO A N 1
ATOM 3021 C CA . PRO A 1 383 ? 24.496 7.852 -14.307 1.00 76.31 383 PRO A CA 1
ATOM 3022 C C . PRO A 1 383 ? 23.379 7.100 -15.050 1.00 76.31 383 PRO A C 1
ATOM 3024 O O . PRO A 1 383 ? 22.549 6.449 -14.417 1.00 76.31 383 PRO A O 1
ATOM 3027 N N . VAL A 1 384 ? 23.380 7.128 -16.390 1.00 79.94 384 VAL A N 1
ATOM 3028 C CA . VAL A 1 384 ? 22.384 6.409 -17.221 1.00 79.94 384 VAL A CA 1
ATOM 3029 C C . VAL A 1 384 ? 22.296 4.926 -16.846 1.00 79.94 384 VAL A C 1
ATOM 3031 O O . VAL A 1 384 ? 21.209 4.363 -16.813 1.00 79.94 384 VAL A O 1
ATOM 3034 N N . SER A 1 385 ? 23.416 4.321 -16.441 1.00 79.44 385 SER A N 1
ATOM 3035 C CA . SER A 1 385 ? 23.490 2.930 -15.985 1.00 79.44 385 SER A CA 1
ATOM 3036 C C . SER A 1 385 ? 22.662 2.596 -14.742 1.00 79.44 385 SER A C 1
ATOM 3038 O O . SER A 1 385 ? 22.425 1.418 -14.479 1.00 79.44 385 SER A O 1
ATOM 3040 N N . SER A 1 386 ? 22.209 3.601 -13.990 1.00 81.94 386 SER A N 1
ATOM 3041 C CA . SER A 1 386 ? 21.342 3.431 -12.817 1.00 81.94 386 SER A CA 1
ATOM 3042 C C . SER A 1 386 ? 19.842 3.475 -13.136 1.00 81.94 386 SER A C 1
ATOM 3044 O O . SER A 1 386 ? 19.035 3.128 -12.278 1.00 81.94 386 SER A O 1
ATOM 3046 N N . LEU A 1 387 ? 19.461 3.866 -14.358 1.00 85.00 387 LEU A N 1
ATOM 3047 C CA . LEU A 1 387 ? 18.064 4.033 -14.775 1.00 85.00 387 LEU A CA 1
ATOM 3048 C C . LEU A 1 387 ? 17.332 2.724 -15.134 1.00 85.00 387 LEU A C 1
ATOM 3050 O O . LEU A 1 387 ? 16.157 2.618 -14.780 1.00 85.00 387 LEU A O 1
ATOM 3054 N N . PRO A 1 388 ? 17.952 1.714 -15.790 1.00 87.38 388 PRO A N 1
ATOM 3055 C CA . PRO A 1 388 ? 17.247 0.512 -16.246 1.00 87.38 388 PRO A CA 1
ATOM 3056 C C . PRO A 1 388 ? 16.405 -0.217 -15.181 1.00 87.38 388 PRO A C 1
ATOM 3058 O O . PRO A 1 388 ? 15.288 -0.626 -15.507 1.00 87.38 388 PRO A O 1
ATOM 3061 N N . PRO A 1 389 ? 16.836 -0.330 -13.905 1.00 87.19 389 PRO A N 1
ATOM 3062 C CA . PRO A 1 389 ? 16.003 -0.916 -12.855 1.00 87.19 389 PRO A CA 1
ATOM 3063 C C . PRO A 1 389 ? 14.639 -0.234 -12.670 1.00 87.19 389 PRO A C 1
ATOM 3065 O O . PRO A 1 389 ? 13.678 -0.915 -12.326 1.00 87.19 389 PRO A O 1
ATOM 3068 N N . MET A 1 390 ? 14.507 1.068 -12.952 1.00 87.12 390 MET A N 1
ATOM 3069 C CA . MET A 1 390 ? 13.231 1.792 -12.825 1.00 87.12 390 MET A CA 1
ATOM 3070 C C . MET A 1 390 ? 12.182 1.302 -13.831 1.00 87.12 390 MET A C 1
ATOM 3072 O O . MET A 1 390 ? 10.985 1.334 -13.559 1.00 87.12 390 MET A O 1
ATOM 3076 N N . PHE A 1 391 ? 12.610 0.766 -14.976 1.00 90.06 391 PHE A N 1
ATOM 3077 C CA . PHE A 1 391 ? 11.698 0.201 -15.970 1.00 90.06 391 PHE A CA 1
ATOM 3078 C C . PHE A 1 391 ? 11.161 -1.183 -15.577 1.00 90.06 391 PHE A C 1
ATOM 3080 O O . PHE A 1 391 ? 10.228 -1.679 -16.208 1.00 90.06 391 PHE A O 1
ATOM 3087 N N . SER A 1 392 ? 11.679 -1.800 -14.507 1.00 88.44 392 SER A N 1
ATOM 3088 C CA . SER A 1 392 ? 11.083 -3.022 -13.944 1.00 88.44 392 SER A CA 1
ATOM 3089 C C . SER A 1 392 ? 9.687 -2.785 -13.349 1.00 88.44 392 SER A C 1
ATOM 3091 O O . SER A 1 392 ? 8.931 -3.734 -13.158 1.00 88.44 392 SER A O 1
ATOM 3093 N N . PHE A 1 393 ? 9.304 -1.519 -13.139 1.00 90.75 393 PHE A N 1
ATOM 309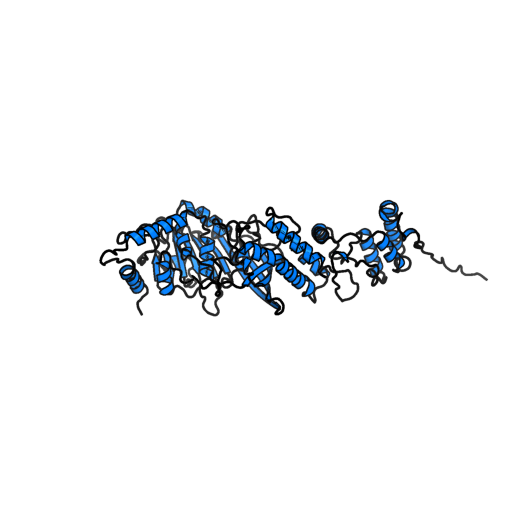4 C CA . PHE A 1 393 ? 7.961 -1.122 -12.721 1.00 90.75 393 PHE A CA 1
ATOM 3095 C C . PHE A 1 393 ? 6.918 -1.150 -13.843 1.00 90.75 393 PHE A C 1
ATOM 3097 O O . PHE A 1 393 ? 5.737 -0.910 -13.583 1.00 90.75 393 PHE A O 1
ATOM 3104 N N . LEU A 1 394 ? 7.305 -1.439 -15.089 1.00 92.62 394 LEU A N 1
ATOM 3105 C CA . LEU A 1 394 ? 6.332 -1.569 -16.167 1.00 92.62 394 LEU A CA 1
ATOM 3106 C C . LEU A 1 394 ? 5.461 -2.819 -15.975 1.00 92.62 394 LEU A C 1
ATOM 3108 O O . LEU A 1 394 ? 5.994 -3.910 -15.757 1.00 92.62 394 LEU A O 1
ATOM 3112 N N . PRO A 1 395 ? 4.127 -2.710 -16.120 1.00 93.00 395 PRO A N 1
ATOM 3113 C CA . PRO A 1 395 ? 3.218 -3.847 -16.010 1.00 93.00 395 PRO A CA 1
ATOM 3114 C C . PRO A 1 395 ? 3.295 -4.743 -17.259 1.00 93.00 395 PRO A C 1
ATOM 3116 O O . PRO A 1 395 ? 2.351 -4.836 -18.037 1.00 93.00 395 PRO A O 1
ATOM 3119 N N . VAL A 1 396 ? 4.429 -5.412 -17.485 1.00 92.56 396 VAL A N 1
ATOM 3120 C CA . VAL A 1 396 ? 4.651 -6.261 -18.671 1.00 92.56 396 VAL A CA 1
ATOM 3121 C C . VAL A 1 396 ? 3.733 -7.487 -18.679 1.00 92.56 396 VAL A C 1
ATOM 3123 O O . VAL A 1 396 ? 3.239 -7.883 -19.738 1.00 92.56 396 VAL A O 1
ATOM 3126 N N . THR A 1 397 ? 3.439 -8.027 -17.495 1.00 90.69 397 THR A N 1
ATOM 3127 C CA . THR A 1 397 ? 2.600 -9.211 -17.280 1.00 90.69 397 THR A CA 1
ATOM 3128 C C . THR A 1 397 ? 1.116 -8.855 -17.319 1.00 90.69 397 THR A C 1
ATOM 3130 O O . THR A 1 397 ? 0.677 -7.892 -16.692 1.00 90.69 397 THR A O 1
ATOM 3133 N N . SER A 1 398 ? 0.319 -9.656 -18.027 1.00 91.00 398 SER A N 1
ATOM 3134 C CA . SER A 1 398 ? -1.138 -9.511 -18.043 1.00 91.00 398 SER A CA 1
ATOM 3135 C C . SER A 1 398 ? -1.764 -9.872 -16.695 1.00 91.00 398 SER A C 1
ATOM 3137 O O . SER A 1 398 ? -1.349 -10.819 -16.023 1.00 91.00 398 SER A O 1
ATOM 3139 N N . SER A 1 399 ? -2.826 -9.161 -16.343 1.00 90.38 399 SER A N 1
ATOM 3140 C CA . SER A 1 399 ? -3.682 -9.472 -15.206 1.00 90.38 399 SER A CA 1
ATOM 3141 C C . SER A 1 399 ? -4.757 -10.496 -15.576 1.00 90.38 399 SER A C 1
ATOM 3143 O O . SER A 1 399 ? -5.159 -10.602 -16.738 1.00 90.38 399 SER A O 1
ATOM 3145 N N . HIS A 1 400 ? -5.292 -11.198 -14.576 1.00 89.75 400 HIS A N 1
ATOM 3146 C CA . HIS A 1 400 ? -6.515 -11.995 -14.730 1.00 89.75 400 HIS A CA 1
ATOM 3147 C C . HIS A 1 400 ? -7.768 -11.123 -14.917 1.00 89.75 400 HIS A C 1
ATOM 3149 O O . HIS A 1 400 ? -8.794 -11.621 -15.374 1.00 89.75 400 HIS A O 1
ATOM 3155 N N . PHE A 1 401 ? -7.678 -9.827 -14.596 1.00 90.75 401 PHE A N 1
ATOM 3156 C CA . PHE A 1 401 ? -8.775 -8.869 -14.703 1.00 90.75 401 PHE A CA 1
ATOM 3157 C C . PHE A 1 401 ? -8.681 -8.061 -16.012 1.00 90.75 401 PHE A C 1
ATOM 3159 O O . PHE A 1 401 ? -7.698 -7.333 -16.206 1.00 90.75 401 PHE A O 1
ATOM 3166 N N . PRO A 1 402 ? -9.680 -8.146 -16.914 1.00 93.75 402 PRO A N 1
ATOM 3167 C CA . PRO A 1 402 ? -9.694 -7.402 -18.177 1.00 93.75 402 PRO A CA 1
ATOM 3168 C C . PRO A 1 402 ? -9.555 -5.884 -18.009 1.00 93.75 402 PRO A C 1
ATOM 3170 O O . PRO A 1 402 ? -8.876 -5.232 -18.798 1.00 93.75 402 PRO A O 1
ATOM 3173 N N . GLU A 1 403 ? -10.145 -5.318 -16.960 1.00 94.25 403 GLU A N 1
ATOM 3174 C CA . GLU A 1 403 ? -10.107 -3.888 -16.657 1.00 94.25 403 GLU A CA 1
ATOM 3175 C C . GLU A 1 403 ? -8.689 -3.424 -16.312 1.00 94.25 403 GLU A C 1
ATOM 3177 O O . GLU A 1 403 ? -8.260 -2.357 -16.750 1.00 94.25 403 GLU A O 1
ATOM 3182 N N . LEU A 1 404 ? -7.922 -4.244 -15.585 1.00 93.88 404 LEU A N 1
ATOM 3183 C CA . LEU A 1 404 ? -6.515 -3.956 -15.299 1.00 93.88 404 LEU A CA 1
ATOM 3184 C C . LEU A 1 404 ? -5.640 -4.114 -16.546 1.00 93.88 404 LEU A C 1
ATOM 3186 O O . LEU A 1 404 ? -4.700 -3.343 -16.732 1.00 93.88 404 LEU A O 1
ATOM 3190 N N . ASN A 1 405 ? -5.976 -5.044 -17.444 1.00 95.44 405 ASN A N 1
ATOM 3191 C CA . ASN A 1 405 ? -5.319 -5.117 -18.750 1.00 95.44 405 ASN A CA 1
ATOM 3192 C C . ASN A 1 405 ? -5.595 -3.859 -19.586 1.00 95.44 405 ASN A C 1
ATOM 3194 O O . ASN A 1 405 ? -4.675 -3.343 -20.209 1.00 95.44 405 ASN A O 1
ATOM 3198 N N . ALA A 1 406 ? -6.806 -3.298 -19.537 1.00 96.38 406 ALA A N 1
ATOM 3199 C CA . ALA A 1 406 ? -7.099 -2.027 -20.201 1.00 96.38 406 ALA A CA 1
ATOM 3200 C C . ALA A 1 406 ? -6.261 -0.866 -19.631 1.00 96.38 406 ALA A C 1
ATOM 3202 O O . ALA A 1 406 ? -5.778 -0.030 -20.393 1.00 96.38 406 ALA A O 1
ATOM 3203 N N . VAL A 1 407 ? -6.035 -0.827 -18.311 1.00 96.50 407 VAL A N 1
ATOM 3204 C CA . VAL A 1 407 ? -5.112 0.138 -17.682 1.00 96.50 407 VAL A CA 1
ATOM 3205 C C . VAL A 1 407 ? -3.679 -0.071 -18.178 1.00 96.50 407 VAL A C 1
ATOM 3207 O O . VAL A 1 407 ? -3.031 0.892 -18.578 1.00 96.50 407 VAL A O 1
ATOM 3210 N N . ARG A 1 408 ? -3.199 -1.320 -18.218 1.00 95.94 408 ARG A N 1
ATOM 3211 C CA . ARG A 1 408 ? -1.873 -1.690 -18.742 1.00 95.94 408 ARG A CA 1
ATOM 3212 C C . ARG A 1 408 ? -1.671 -1.242 -20.195 1.00 95.94 408 ARG A C 1
ATOM 3214 O O . ARG A 1 408 ? -0.642 -0.649 -20.501 1.00 95.94 408 ARG A O 1
ATOM 3221 N N . GLU A 1 409 ? -2.640 -1.492 -21.072 1.00 97.31 409 GLU A N 1
ATOM 3222 C CA . GLU A 1 409 ? -2.585 -1.071 -22.481 1.00 97.31 409 GLU A CA 1
ATOM 3223 C C . GLU A 1 409 ? -2.593 0.462 -22.613 1.00 97.31 409 GLU A C 1
ATOM 3225 O O . GLU A 1 409 ? -1.837 1.024 -23.401 1.00 97.31 409 GLU A O 1
ATOM 3230 N N . LYS A 1 410 ? -3.380 1.175 -21.793 1.00 97.94 410 LYS A N 1
ATOM 3231 C CA . LYS A 1 410 ? -3.360 2.649 -21.759 1.00 97.94 410 LYS A CA 1
ATOM 3232 C C . LYS A 1 410 ? -2.030 3.211 -21.248 1.00 97.94 410 LYS A C 1
ATOM 3234 O O . LYS A 1 410 ? -1.587 4.236 -21.760 1.00 97.94 410 LYS A O 1
ATOM 3239 N N . ILE A 1 411 ? -1.406 2.568 -20.255 1.00 97.31 411 ILE A N 1
ATOM 3240 C CA . ILE A 1 411 ? -0.050 2.914 -19.794 1.00 97.31 411 ILE A CA 1
ATOM 3241 C C . ILE A 1 411 ? 0.925 2.770 -20.962 1.00 97.31 411 ILE A C 1
ATOM 3243 O O . ILE A 1 411 ? 1.655 3.709 -21.262 1.00 97.31 411 ILE A O 1
ATOM 3247 N N . ASN A 1 412 ? 0.893 1.631 -21.658 1.00 96.94 412 ASN A N 1
ATOM 3248 C CA . ASN A 1 412 ? 1.747 1.383 -22.814 1.00 96.94 412 ASN A CA 1
ATOM 3249 C C . ASN A 1 412 ? 1.588 2.457 -23.898 1.00 96.94 412 ASN A C 1
ATOM 3251 O O . ASN A 1 412 ? 2.565 3.102 -24.267 1.00 96.94 412 ASN A O 1
ATOM 3255 N N . ALA A 1 413 ? 0.349 2.696 -24.333 1.00 97.56 413 ALA A N 1
ATOM 3256 C CA . ALA A 1 413 ? 0.027 3.642 -25.396 1.00 97.56 413 ALA A CA 1
ATOM 3257 C C . ALA A 1 413 ? 0.474 5.081 -25.093 1.00 97.56 413 ALA A C 1
ATOM 3259 O O . ALA A 1 413 ? 0.731 5.844 -26.017 1.00 97.56 413 ALA A O 1
ATOM 3260 N N . LYS A 1 414 ? 0.565 5.460 -23.812 1.00 97.00 414 LYS A N 1
ATOM 3261 C CA . LYS A 1 414 ? 1.121 6.755 -23.404 1.00 97.00 414 LYS A CA 1
ATOM 3262 C C . LYS A 1 414 ? 2.648 6.734 -23.403 1.00 97.00 414 LYS A C 1
ATOM 3264 O O . LYS A 1 414 ? 3.253 7.614 -23.993 1.00 97.00 414 LYS A O 1
ATOM 3269 N N . LEU A 1 415 ? 3.271 5.718 -22.802 1.00 95.50 415 LEU A N 1
ATOM 3270 C CA . LEU A 1 415 ? 4.733 5.631 -22.684 1.00 95.50 415 LEU A CA 1
ATOM 3271 C C . LEU A 1 415 ? 5.458 5.575 -24.034 1.00 95.50 415 LEU A C 1
ATOM 3273 O O . LEU A 1 415 ? 6.570 6.080 -24.136 1.00 95.50 415 LEU A O 1
ATOM 3277 N N . VAL A 1 416 ? 4.851 4.977 -25.065 1.00 95.75 416 VAL A N 1
ATOM 3278 C CA . VAL A 1 416 ? 5.447 4.931 -26.415 1.00 95.75 416 VAL A CA 1
ATOM 3279 C C . VAL A 1 416 ? 5.547 6.300 -27.091 1.00 95.75 416 VAL A C 1
ATOM 3281 O O . VAL A 1 416 ? 6.299 6.448 -28.051 1.00 95.75 416 VAL A O 1
ATOM 3284 N N . GLU A 1 417 ? 4.837 7.300 -26.571 1.00 95.38 417 GLU A N 1
ATOM 3285 C CA . GLU A 1 417 ? 4.880 8.680 -27.052 1.00 95.38 417 GLU A CA 1
ATOM 3286 C C . GLU A 1 417 ? 5.748 9.604 -26.187 1.00 95.38 417 GLU A C 1
ATOM 3288 O O . GLU A 1 417 ? 5.894 10.776 -26.531 1.00 95.38 417 GLU A O 1
ATOM 3293 N N . GLU A 1 418 ? 6.331 9.096 -25.098 1.00 93.31 418 GLU A N 1
ATOM 3294 C CA . GLU A 1 418 ? 7.126 9.877 -24.149 1.00 93.31 418 GLU A CA 1
ATOM 3295 C C . GLU A 1 418 ? 8.633 9.700 -24.381 1.00 93.31 418 GLU A C 1
ATOM 3297 O O . GLU A 1 418 ? 9.121 8.597 -24.648 1.00 93.31 418 GLU A O 1
ATOM 3302 N N . ASP A 1 419 ? 9.391 10.782 -24.198 1.00 92.62 419 ASP A N 1
ATOM 3303 C CA . ASP A 1 419 ? 10.854 10.786 -24.287 1.00 92.62 419 ASP A CA 1
ATOM 3304 C C . ASP A 1 419 ? 11.475 10.230 -22.999 1.00 92.62 419 ASP A C 1
ATOM 3306 O O . ASP A 1 419 ? 11.968 10.967 -22.144 1.00 92.62 419 ASP A O 1
ATOM 3310 N N . ILE A 1 420 ? 11.418 8.906 -22.835 1.00 91.31 420 ILE A N 1
ATOM 3311 C CA . ILE A 1 420 ? 11.873 8.212 -21.616 1.00 91.31 420 ILE A CA 1
ATOM 3312 C C . ILE A 1 420 ? 12.991 7.206 -21.864 1.00 91.31 420 ILE A C 1
ATOM 3314 O O . ILE A 1 420 ? 13.653 6.801 -20.911 1.00 91.31 420 ILE A O 1
ATOM 3318 N N . ILE A 1 421 ? 13.223 6.771 -23.105 1.00 92.62 421 ILE A N 1
ATOM 3319 C CA . ILE A 1 421 ? 14.232 5.746 -23.381 1.00 92.62 421 ILE A CA 1
ATOM 3320 C C . ILE A 1 421 ? 15.613 6.393 -23.44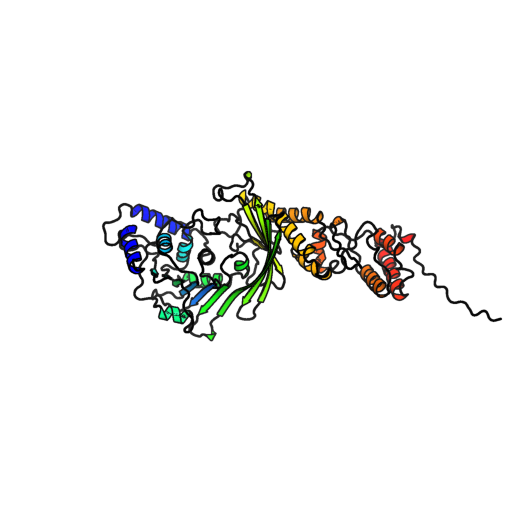9 1.00 92.62 421 ILE A C 1
ATOM 3322 O O . ILE A 1 421 ? 15.829 7.245 -24.312 1.00 92.62 421 ILE A O 1
ATOM 3326 N N . PRO A 1 422 ? 16.569 5.986 -22.593 1.00 90.88 422 PRO A N 1
ATOM 3327 C CA . PRO A 1 422 ? 17.912 6.534 -22.647 1.00 90.88 422 PRO A CA 1
ATOM 3328 C C . PRO A 1 422 ? 18.660 6.003 -23.872 1.00 90.88 422 PRO A C 1
ATOM 3330 O O . PRO A 1 422 ? 18.806 4.786 -24.039 1.00 90.88 422 PRO A O 1
ATOM 3333 N N . SER A 1 423 ? 19.183 6.908 -24.696 1.00 89.38 423 SER A N 1
ATOM 3334 C CA . SER A 1 423 ? 20.104 6.545 -25.773 1.00 89.38 423 SER A CA 1
ATOM 3335 C C . SER A 1 423 ? 21.551 6.477 -25.281 1.00 89.38 423 SER A C 1
ATOM 3337 O O . SER A 1 423 ? 21.937 7.103 -24.289 1.00 89.38 423 SER A O 1
ATOM 3339 N N . GLU A 1 424 ? 22.365 5.673 -25.962 1.00 87.06 424 GLU A N 1
ATOM 3340 C CA . GLU A 1 424 ? 23.810 5.670 -25.775 1.00 87.06 424 GLU A CA 1
ATOM 3341 C C . GLU A 1 424 ? 24.376 7.006 -26.271 1.00 87.06 424 GLU A C 1
ATOM 3343 O O . GLU A 1 424 ? 24.185 7.412 -27.417 1.00 87.06 424 GLU A O 1
ATOM 3348 N N . SER A 1 425 ? 25.073 7.695 -25.376 1.00 76.88 425 SER A N 1
ATOM 3349 C CA . SER A 1 425 ? 25.712 8.979 -25.629 1.00 76.88 425 SER A CA 1
ATOM 3350 C C . SER A 1 425 ? 27.090 8.941 -24.994 1.00 76.88 425 SER A C 1
ATOM 3352 O O . SER A 1 425 ? 27.236 8.623 -23.813 1.00 76.88 425 SER A O 1
ATOM 3354 N N . TYR A 1 426 ? 28.112 9.282 -25.775 1.00 70.25 426 TYR A N 1
ATOM 3355 C CA . TYR A 1 426 ? 29.484 9.412 -25.282 1.00 70.25 426 TYR A CA 1
ATOM 3356 C C . TYR A 1 426 ? 29.781 10.815 -24.732 1.00 70.25 426 TYR A C 1
ATOM 3358 O O . TYR A 1 426 ? 30.901 11.106 -24.309 1.00 70.25 426 TYR A O 1
ATOM 3366 N N . SER A 1 427 ? 28.754 11.667 -24.655 1.00 66.69 427 SER A N 1
ATOM 3367 C CA . SER A 1 427 ? 28.797 12.949 -23.957 1.00 66.69 427 SER A CA 1
ATOM 3368 C C . SER A 1 427 ? 28.354 12.807 -22.492 1.00 66.69 427 SER A C 1
ATOM 3370 O O . SER A 1 427 ? 27.726 11.830 -22.092 1.00 66.69 427 SER A O 1
ATOM 3372 N N . LYS A 1 428 ? 28.646 13.817 -21.659 1.00 66.19 428 LYS A N 1
ATOM 3373 C CA . LYS A 1 428 ? 28.173 13.858 -20.259 1.00 66.19 428 LYS A CA 1
ATOM 3374 C C . LYS A 1 428 ? 26.661 14.105 -20.134 1.00 66.19 428 LYS A C 1
ATOM 3376 O O . LYS A 1 428 ? 26.129 13.995 -19.032 1.00 66.19 428 LYS A O 1
ATOM 3381 N N . GLN A 1 429 ? 25.991 14.493 -21.221 1.00 72.56 429 GLN A N 1
ATOM 3382 C CA . GLN A 1 429 ? 24.558 14.767 -21.232 1.00 72.56 429 GLN A CA 1
ATOM 3383 C C . GLN A 1 429 ? 23.769 13.492 -21.531 1.00 72.56 429 GLN A C 1
ATOM 3385 O O . GLN A 1 429 ? 24.164 12.669 -22.360 1.00 72.56 429 GLN A O 1
ATOM 3390 N N . LYS A 1 430 ? 22.638 13.352 -20.837 1.00 80.31 430 LYS A N 1
ATOM 3391 C CA . LYS A 1 430 ? 21.669 12.282 -21.064 1.00 80.31 430 LYS A CA 1
ATOM 3392 C C . LYS A 1 430 ? 20.698 12.727 -22.141 1.00 80.31 430 LYS A C 1
ATOM 3394 O O . LYS A 1 430 ? 20.172 13.836 -22.058 1.00 80.31 430 LYS A O 1
ATOM 3399 N N . PHE A 1 431 ? 20.434 11.842 -23.087 1.00 86.31 431 PHE A N 1
ATOM 3400 C CA . PHE A 1 431 ? 19.406 12.041 -24.092 1.00 86.31 431 PHE A CA 1
ATOM 3401 C C . PHE A 1 431 ? 18.344 10.966 -23.923 1.00 86.31 431 PHE A C 1
ATOM 3403 O O . PHE A 1 431 ? 18.657 9.795 -23.689 1.00 86.31 431 PHE A O 1
ATOM 3410 N N . PHE A 1 432 ? 17.095 11.402 -23.994 1.00 90.19 432 PHE A N 1
ATOM 3411 C CA . PHE A 1 432 ? 15.931 10.545 -23.911 1.00 90.19 432 PHE A CA 1
ATOM 3412 C C . PHE A 1 432 ? 15.106 10.735 -25.173 1.00 90.19 432 PHE A C 1
ATOM 3414 O O . PHE A 1 432 ? 15.015 11.850 -25.686 1.00 90.19 432 PHE A O 1
ATOM 3421 N N . HIS A 1 433 ? 14.550 9.636 -25.663 1.00 92.19 433 HIS A N 1
ATOM 3422 C CA . HIS A 1 433 ? 13.796 9.589 -26.908 1.00 92.19 433 HIS A CA 1
ATOM 3423 C C . HIS A 1 433 ? 12.584 8.682 -26.755 1.00 92.19 433 HIS A C 1
ATOM 3425 O O . HIS A 1 433 ? 12.499 7.876 -25.813 1.00 92.19 433 HIS A O 1
ATOM 3431 N N . LYS A 1 434 ? 11.674 8.771 -27.721 1.00 95.06 434 LYS A N 1
ATOM 3432 C CA . LYS A 1 434 ? 10.542 7.856 -27.813 1.00 95.06 434 LYS A CA 1
ATOM 3433 C C . LYS A 1 434 ? 11.011 6.428 -28.089 1.00 95.06 434 LYS A C 1
ATOM 3435 O O . LYS A 1 434 ? 11.957 6.231 -28.857 1.00 95.06 434 LYS A O 1
ATOM 3440 N N . PRO A 1 435 ? 10.317 5.401 -27.569 1.00 95.56 435 PRO A N 1
ATOM 3441 C CA . PRO A 1 435 ? 10.619 4.006 -27.886 1.00 95.56 435 PRO A CA 1
ATOM 3442 C C . PRO A 1 435 ? 10.739 3.676 -29.378 1.00 95.56 435 PRO A C 1
ATOM 3444 O O . PRO A 1 435 ? 11.590 2.873 -29.749 1.00 95.56 435 PRO A O 1
ATOM 3447 N N . CYS A 1 436 ? 9.940 4.309 -30.242 1.00 93.62 436 CYS A N 1
ATOM 3448 C CA . CYS A 1 436 ? 9.978 4.076 -31.690 1.00 93.62 436 CYS A CA 1
ATOM 3449 C C . CYS A 1 436 ? 11.200 4.691 -32.399 1.00 93.62 436 CYS A C 1
ATOM 3451 O O . CYS A 1 436 ? 11.497 4.319 -33.534 1.00 93.62 436 CYS A O 1
ATOM 3453 N N . GLU A 1 437 ? 11.910 5.606 -31.741 1.00 93.38 437 GLU A N 1
ATOM 3454 C CA . GLU A 1 437 ? 13.100 6.284 -32.266 1.00 93.38 437 GLU A CA 1
ATOM 3455 C C . GLU A 1 437 ? 14.399 5.597 -31.826 1.00 93.38 437 GLU A C 1
ATOM 3457 O O . GLU A 1 437 ? 15.477 5.945 -32.309 1.00 93.38 437 GLU A O 1
ATOM 3462 N N . VAL A 1 438 ? 14.309 4.615 -30.922 1.00 93.88 438 VAL A N 1
ATOM 3463 C CA . VAL A 1 438 ? 15.455 3.916 -30.337 1.00 93.88 438 VAL A CA 1
ATOM 3464 C C . VAL A 1 438 ? 15.512 2.470 -30.820 1.00 93.88 438 VAL A C 1
ATOM 3466 O O . VAL A 1 438 ? 14.503 1.773 -30.891 1.00 93.88 438 VAL A O 1
ATOM 3469 N N . GLY A 1 439 ? 16.716 1.998 -31.133 1.00 93.69 439 GLY A N 1
ATOM 3470 C CA . GLY A 1 439 ? 16.964 0.641 -31.595 1.00 93.69 439 GLY A CA 1
ATOM 3471 C C . GLY A 1 439 ? 18.038 -0.077 -30.788 1.00 93.69 439 GLY A C 1
ATOM 3472 O O . GLY A 1 439 ? 19.011 0.510 -30.314 1.00 93.69 439 GLY A O 1
ATOM 3473 N N . ARG A 1 440 ? 17.850 -1.387 -30.662 1.00 94.56 440 ARG A N 1
ATOM 3474 C CA . ARG A 1 440 ? 18.778 -2.320 -30.019 1.00 94.56 440 ARG A CA 1
ATOM 3475 C C . ARG A 1 440 ? 19.825 -2.809 -31.006 1.00 94.56 440 ARG A C 1
ATOM 3477 O O . ARG A 1 440 ? 19.521 -2.959 -32.196 1.00 94.56 440 ARG A O 1
ATOM 3484 N N . LEU A 1 441 ? 21.021 -3.103 -30.507 1.00 92.81 441 LEU A N 1
ATOM 3485 C CA . LEU A 1 441 ? 22.096 -3.664 -31.320 1.00 92.81 441 LEU A CA 1
ATOM 3486 C C . LEU A 1 441 ? 22.261 -5.159 -31.058 1.00 92.81 441 LEU A C 1
ATOM 3488 O O . LEU A 1 441 ? 21.867 -5.710 -30.029 1.00 92.81 441 LEU A O 1
ATOM 3492 N N . MET A 1 442 ? 22.899 -5.834 -32.007 1.00 91.56 442 MET A N 1
ATOM 3493 C CA . MET A 1 442 ? 23.340 -7.206 -31.819 1.00 91.56 442 MET A CA 1
ATOM 3494 C C . MET A 1 442 ? 24.471 -7.241 -30.778 1.00 91.56 442 MET A C 1
ATOM 3496 O O . MET A 1 442 ? 25.433 -6.484 -30.924 1.00 91.56 442 MET A O 1
ATOM 3500 N N . PRO A 1 443 ? 24.435 -8.150 -29.782 1.00 89.81 443 PRO A N 1
ATOM 3501 C CA . PRO A 1 443 ? 25.455 -8.212 -28.729 1.00 89.81 443 PRO A CA 1
ATOM 3502 C C . PRO A 1 443 ? 26.895 -8.329 -29.249 1.00 89.81 443 PRO A C 1
ATOM 3504 O O . PRO A 1 443 ? 27.814 -7.742 -28.688 1.00 89.81 443 PRO A O 1
ATOM 3507 N N . ALA A 1 444 ? 27.095 -9.046 -30.360 1.00 91.19 444 ALA A N 1
ATOM 3508 C CA . ALA A 1 444 ? 28.403 -9.161 -31.004 1.00 91.19 444 ALA A CA 1
ATOM 3509 C C . ALA A 1 444 ? 28.926 -7.811 -31.530 1.00 91.19 444 ALA A C 1
ATOM 3511 O O . ALA A 1 444 ? 30.123 -7.550 -31.458 1.00 91.19 444 ALA A O 1
ATOM 3512 N N . PHE A 1 445 ? 28.035 -6.938 -32.013 1.00 92.38 445 PHE A N 1
ATOM 3513 C CA . PHE A 1 445 ? 28.399 -5.603 -32.484 1.00 92.38 445 PHE A CA 1
ATOM 3514 C C . PHE A 1 445 ? 28.682 -4.643 -31.323 1.00 92.38 445 PHE A C 1
ATOM 3516 O O . PHE A 1 445 ? 29.617 -3.854 -31.413 1.00 92.38 445 PHE A O 1
ATOM 3523 N N . TRP A 1 446 ? 27.959 -4.765 -30.200 1.00 90.75 446 TRP A N 1
ATOM 3524 C CA . TRP A 1 446 ? 28.268 -4.023 -28.968 1.00 90.75 446 TRP A CA 1
ATOM 3525 C C . TRP A 1 446 ? 29.715 -4.229 -28.509 1.00 90.75 446 TRP A C 1
ATOM 3527 O O . TRP A 1 446 ? 30.417 -3.256 -28.254 1.00 90.75 446 TRP A O 1
ATOM 3537 N N . ASN A 1 447 ? 30.189 -5.479 -28.489 1.00 90.25 447 ASN A N 1
ATOM 3538 C CA . ASN A 1 447 ? 31.570 -5.806 -28.114 1.00 90.25 447 ASN A CA 1
ATOM 3539 C C . ASN A 1 447 ? 32.608 -5.142 -29.042 1.00 90.25 447 ASN A C 1
ATOM 3541 O O . ASN A 1 447 ? 33.659 -4.696 -28.587 1.00 90.25 447 ASN A O 1
ATOM 3545 N N . ILE A 1 448 ? 32.306 -5.038 -30.341 1.00 92.56 448 ILE A N 1
ATOM 3546 C CA . ILE A 1 448 ? 33.167 -4.337 -31.305 1.00 92.56 448 ILE A CA 1
ATOM 3547 C C . ILE A 1 448 ? 33.204 -2.835 -30.993 1.00 92.56 448 ILE A C 1
ATOM 3549 O O . ILE A 1 448 ? 34.287 -2.253 -30.959 1.00 92.56 448 ILE A O 1
ATOM 3553 N N . LEU A 1 449 ? 32.047 -2.214 -30.730 1.00 90.19 449 LEU A N 1
ATOM 3554 C CA . LEU A 1 449 ? 31.961 -0.789 -30.394 1.00 90.19 449 LEU A CA 1
ATOM 3555 C C . LEU A 1 449 ? 32.688 -0.456 -29.083 1.00 90.19 449 LEU A C 1
ATOM 3557 O O . LEU A 1 449 ? 33.412 0.536 -29.030 1.00 90.19 449 LEU A O 1
ATOM 3561 N N . GLU A 1 450 ? 32.553 -1.290 -28.048 1.00 88.31 450 GLU A N 1
ATOM 3562 C CA . GLU A 1 450 ? 33.273 -1.120 -26.777 1.00 88.31 450 GLU A CA 1
ATOM 3563 C C . GLU A 1 450 ? 34.794 -1.164 -26.983 1.00 88.31 450 GLU A C 1
ATOM 3565 O O . GLU A 1 450 ? 35.499 -0.239 -26.577 1.00 88.31 450 GLU A O 1
ATOM 3570 N N . LYS A 1 451 ? 35.304 -2.170 -27.706 1.00 91.38 451 LYS A N 1
ATOM 3571 C CA . LYS A 1 451 ? 36.741 -2.280 -28.008 1.00 91.38 451 LYS A CA 1
ATOM 3572 C C . LYS A 1 451 ? 37.252 -1.136 -28.882 1.00 91.38 451 LYS A C 1
ATOM 3574 O O . LYS A 1 451 ? 38.363 -0.657 -28.669 1.00 91.38 451 LYS A O 1
ATOM 3579 N N . ALA A 1 452 ? 36.468 -0.697 -29.865 1.00 89.44 452 ALA A N 1
ATOM 3580 C CA . ALA A 1 452 ? 36.826 0.432 -30.717 1.00 89.44 452 ALA A CA 1
ATOM 3581 C C . ALA A 1 452 ? 36.917 1.738 -29.914 1.00 89.44 452 ALA A C 1
ATOM 3583 O O . ALA A 1 452 ? 37.856 2.518 -30.091 1.00 89.44 452 ALA A O 1
ATOM 3584 N N . LYS A 1 453 ? 35.984 1.948 -28.981 1.00 86.00 453 LYS A N 1
ATOM 3585 C CA . LYS A 1 453 ? 35.993 3.090 -28.064 1.00 86.00 453 LYS A CA 1
ATOM 3586 C C . LYS A 1 453 ? 37.221 3.086 -27.156 1.00 86.00 453 LYS A C 1
ATOM 3588 O O . LYS A 1 453 ? 37.860 4.126 -27.011 1.00 86.00 453 LYS A O 1
ATOM 3593 N N . ASP A 1 454 ? 37.585 1.936 -26.588 1.00 87.88 454 ASP A N 1
ATOM 3594 C CA . ASP A 1 454 ? 38.791 1.798 -25.755 1.00 87.88 454 ASP A CA 1
ATOM 3595 C C . ASP A 1 454 ? 40.080 2.121 -26.532 1.00 87.88 454 ASP A C 1
ATOM 3597 O O . ASP A 1 454 ? 41.081 2.541 -25.951 1.00 87.88 454 ASP A O 1
ATOM 3601 N N . GLN A 1 455 ? 40.042 1.981 -27.860 1.00 91.06 455 GLN A N 1
ATOM 3602 C CA . GLN A 1 455 ? 41.125 2.353 -28.773 1.00 91.06 455 GLN A CA 1
ATOM 3603 C C . GLN A 1 455 ? 41.048 3.808 -29.271 1.00 91.06 455 GLN A C 1
ATOM 3605 O O . GLN A 1 455 ? 41.897 4.233 -30.052 1.00 91.06 455 GLN A O 1
ATOM 3610 N N . GLY A 1 456 ? 40.080 4.596 -28.794 1.00 83.81 456 GLY A N 1
ATOM 3611 C CA . GLY A 1 456 ? 39.952 6.022 -29.098 1.00 83.81 456 GLY A CA 1
ATOM 3612 C C . GLY A 1 456 ? 39.198 6.350 -30.389 1.00 83.81 456 GLY A C 1
ATOM 3613 O O . GLY A 1 456 ? 39.263 7.496 -30.836 1.00 83.81 456 GLY A O 1
ATOM 3614 N N . VAL A 1 457 ? 38.480 5.391 -30.989 1.00 85.62 457 VAL A N 1
ATOM 3615 C CA . VAL A 1 457 ? 37.598 5.663 -32.136 1.00 85.62 457 VAL A CA 1
ATOM 3616 C C . VAL A 1 457 ? 36.449 6.569 -31.695 1.00 85.62 457 VAL A C 1
ATOM 3618 O O . VAL A 1 457 ? 35.773 6.291 -30.703 1.00 85.62 457 VAL A O 1
ATOM 3621 N N . ASN A 1 458 ? 36.214 7.654 -32.440 1.00 80.75 458 ASN A N 1
ATOM 3622 C CA . ASN A 1 458 ? 35.073 8.529 -32.193 1.00 80.75 458 ASN A CA 1
ATOM 3623 C C . ASN A 1 458 ? 33.774 7.828 -32.635 1.00 80.75 458 ASN A C 1
ATOM 3625 O O . ASN A 1 458 ? 33.636 7.439 -33.796 1.00 80.75 458 ASN A O 1
ATOM 3629 N N . LEU A 1 459 ? 32.840 7.676 -31.694 1.00 79.06 459 LEU A N 1
ATOM 3630 C CA . LEU A 1 459 ? 31.525 7.062 -31.885 1.00 79.06 459 LEU A CA 1
ATOM 3631 C C . LEU A 1 459 ? 30.371 8.039 -31.570 1.00 79.06 459 LEU A C 1
ATOM 3633 O O . LEU A 1 459 ? 29.234 7.617 -31.379 1.00 79.06 459 LEU A O 1
ATOM 3637 N N . ASP A 1 460 ? 30.636 9.345 -31.510 1.00 68.69 460 ASP A N 1
ATOM 3638 C CA . ASP A 1 460 ? 29.638 10.378 -31.192 1.00 68.69 460 ASP A CA 1
ATOM 3639 C C . ASP A 1 460 ? 28.475 10.399 -32.209 1.00 68.69 460 ASP A C 1
ATOM 3641 O O . ASP A 1 460 ? 27.352 10.772 -31.871 1.00 68.69 460 ASP A O 1
ATOM 3645 N N . ASP A 1 461 ? 28.719 9.916 -33.432 1.00 66.88 461 ASP A N 1
ATOM 3646 C CA . ASP A 1 461 ? 27.780 9.937 -34.557 1.00 66.88 461 ASP A CA 1
ATOM 3647 C C . ASP A 1 461 ? 26.917 8.667 -34.711 1.00 66.88 461 ASP A C 1
ATOM 3649 O O . ASP A 1 461 ? 26.170 8.565 -35.688 1.00 66.88 461 ASP A O 1
ATOM 3653 N N . LEU A 1 462 ? 26.947 7.712 -33.763 1.00 70.75 462 LEU A N 1
ATOM 3654 C CA . LEU A 1 462 ? 26.125 6.480 -33.833 1.00 70.75 462 LEU A CA 1
ATOM 3655 C C . LEU A 1 462 ? 24.631 6.770 -34.082 1.00 70.75 462 LEU A C 1
ATOM 3657 O O . LEU A 1 462 ? 23.924 5.982 -34.707 1.00 70.75 462 LEU A O 1
ATOM 3661 N N . SER A 1 463 ? 24.159 7.926 -33.622 1.00 66.19 463 SER A N 1
ATOM 3662 C CA . SER A 1 463 ? 22.756 8.339 -33.669 1.00 66.19 463 SER A CA 1
ATOM 3663 C C . SER A 1 463 ? 22.357 9.123 -34.930 1.00 66.19 463 SER A C 1
ATOM 3665 O O . SER A 1 463 ? 21.174 9.394 -35.132 1.00 66.19 463 SER A O 1
ATOM 3667 N N . ASN A 1 464 ? 23.289 9.452 -35.835 1.00 68.69 464 ASN A N 1
ATOM 3668 C CA . ASN A 1 464 ? 23.012 10.270 -37.033 1.00 68.69 464 ASN A CA 1
ATOM 3669 C C . ASN A 1 464 ? 22.264 9.518 -38.154 1.00 68.69 464 ASN A C 1
ATOM 3671 O O . ASN A 1 464 ? 22.091 10.030 -39.261 1.00 68.69 464 ASN A O 1
ATOM 3675 N N . HIS A 1 465 ? 21.819 8.287 -37.900 1.00 70.50 465 HIS A N 1
ATOM 3676 C CA . HIS A 1 465 ? 21.265 7.381 -38.911 1.00 70.50 465 HIS A CA 1
ATOM 3677 C C . HIS A 1 465 ? 19.750 7.168 -38.800 1.00 70.50 465 HIS A C 1
ATOM 3679 O O . HIS A 1 465 ? 19.234 6.162 -39.300 1.00 70.50 465 HIS A O 1
ATOM 3685 N N . GLY A 1 466 ? 19.052 8.114 -38.164 1.00 77.50 466 GLY A N 1
ATOM 3686 C CA . GLY A 1 466 ? 17.590 8.159 -38.039 1.00 77.50 466 GLY A CA 1
ATOM 3687 C C . GLY A 1 466 ? 17.003 7.279 -36.932 1.00 77.50 466 GLY A C 1
ATOM 3688 O O . GLY A 1 466 ? 15.820 7.401 -36.646 1.00 77.50 466 GLY A O 1
ATOM 3689 N N . ILE A 1 467 ? 17.816 6.416 -36.315 1.00 87.38 467 ILE A N 1
ATOM 3690 C CA . ILE A 1 467 ? 17.477 5.648 -35.113 1.00 87.38 467 ILE A CA 1
ATOM 3691 C C . ILE A 1 467 ? 18.615 5.834 -34.112 1.00 87.38 467 ILE A C 1
ATOM 3693 O O . ILE A 1 467 ? 19.782 5.622 -34.462 1.00 87.38 467 ILE A O 1
ATOM 3697 N N . TYR A 1 468 ? 18.258 6.205 -32.886 1.00 90.62 468 TYR A N 1
ATOM 3698 C CA . TYR A 1 468 ? 19.167 6.313 -31.752 1.00 90.62 468 TYR A CA 1
ATOM 3699 C C . TYR A 1 468 ? 19.494 4.924 -31.204 1.00 90.62 468 TYR A C 1
ATOM 3701 O O . TYR A 1 468 ? 18.645 4.035 -31.169 1.00 90.62 468 TYR A O 1
ATOM 3709 N N . VAL A 1 469 ? 20.725 4.719 -30.751 1.00 91.69 469 VAL A N 1
ATOM 3710 C CA . VAL A 1 469 ? 21.126 3.447 -30.138 1.00 91.69 469 VAL A CA 1
ATOM 3711 C C . VAL A 1 469 ? 20.672 3.422 -28.686 1.00 91.69 469 VAL A C 1
ATOM 3713 O O . VAL A 1 469 ? 20.912 4.381 -27.958 1.00 91.69 469 VAL A O 1
ATOM 3716 N N . LEU A 1 470 ? 20.027 2.340 -28.250 1.00 92.62 470 LEU A N 1
ATOM 3717 C CA . LEU A 1 470 ? 19.661 2.137 -26.847 1.00 92.62 470 LEU A CA 1
ATOM 3718 C C . LEU A 1 470 ? 20.907 2.168 -25.955 1.00 92.62 470 LEU A C 1
ATOM 3720 O O . LEU A 1 470 ? 21.935 1.614 -26.327 1.00 92.62 470 LEU A O 1
ATOM 3724 N N . SER A 1 471 ? 20.819 2.745 -24.755 1.00 90.56 471 SER A N 1
ATOM 3725 C CA . SER A 1 471 ? 21.919 2.652 -23.792 1.00 90.56 471 SER A CA 1
ATOM 3726 C C . SER A 1 471 ? 22.357 1.196 -23.578 1.00 90.56 471 SER A C 1
ATOM 3728 O O . SER A 1 471 ? 21.543 0.338 -23.230 1.00 90.56 471 SER A O 1
ATOM 3730 N N . SER A 1 472 ? 23.658 0.934 -23.683 1.00 89.06 472 SER A N 1
ATOM 3731 C CA . SER A 1 472 ? 24.302 -0.367 -23.429 1.00 89.06 472 SER A CA 1
ATOM 3732 C C . SER A 1 472 ? 23.937 -0.969 -22.066 1.00 89.06 472 SER A C 1
ATOM 3734 O O . SER A 1 472 ? 23.812 -2.182 -21.890 1.00 89.06 472 SER A O 1
ATOM 3736 N N . SER A 1 473 ? 23.706 -0.112 -21.068 1.00 89.12 473 SER A N 1
ATOM 3737 C CA . SER A 1 473 ? 23.275 -0.533 -19.736 1.00 89.12 473 SER A CA 1
ATOM 3738 C C . SER A 1 473 ? 21.857 -1.119 -19.707 1.00 89.12 473 SER A C 1
ATOM 3740 O O . SER A 1 473 ? 21.568 -1.950 -18.839 1.00 89.12 473 SER A O 1
ATOM 3742 N N . PHE A 1 474 ? 21.012 -0.711 -20.659 1.00 91.94 474 PHE A N 1
ATOM 3743 C CA . PHE A 1 474 ? 19.621 -1.125 -20.807 1.00 91.94 474 PHE A CA 1
ATOM 3744 C C . PHE A 1 474 ? 19.439 -2.221 -21.871 1.00 91.94 474 PHE A C 1
ATOM 3746 O O . PHE A 1 474 ? 18.534 -3.041 -21.740 1.00 91.94 474 PHE A O 1
ATOM 3753 N N . ASP A 1 475 ? 20.316 -2.304 -22.878 1.00 93.19 475 ASP A N 1
ATOM 3754 C CA . ASP A 1 475 ? 20.287 -3.349 -23.914 1.00 93.19 475 ASP A CA 1
ATOM 3755 C C . ASP A 1 475 ? 20.824 -4.701 -23.399 1.00 93.19 475 ASP A C 1
ATOM 3757 O O . ASP A 1 475 ? 21.852 -5.218 -23.836 1.00 93.19 475 ASP A O 1
ATOM 3761 N N . LYS A 1 476 ? 20.136 -5.273 -22.405 1.00 91.44 476 LYS A N 1
ATOM 3762 C CA . LYS A 1 476 ? 20.493 -6.544 -21.759 1.00 91.44 476 LYS A CA 1
ATOM 3763 C C . LYS A 1 476 ? 19.308 -7.510 -21.762 1.00 91.44 476 LYS A C 1
ATOM 3765 O O . LYS A 1 476 ? 18.179 -7.056 -21.582 1.00 91.44 476 LYS A O 1
ATOM 3770 N N . PRO A 1 477 ? 19.543 -8.838 -21.824 1.00 91.25 477 PRO A N 1
ATOM 3771 C CA . PRO A 1 477 ? 18.466 -9.834 -21.866 1.00 91.25 477 PRO A CA 1
ATOM 3772 C C . PRO A 1 477 ? 17.454 -9.739 -20.714 1.00 91.25 477 PRO A C 1
ATOM 3774 O O . PRO A 1 477 ? 16.271 -10.013 -20.887 1.00 91.25 477 PRO A O 1
ATOM 3777 N N . VAL A 1 478 ? 17.897 -9.301 -19.528 1.00 90.75 478 VAL A N 1
ATOM 3778 C CA . VAL A 1 478 ? 17.022 -9.103 -18.357 1.00 90.75 478 VAL A CA 1
ATOM 3779 C C . VAL A 1 478 ? 15.910 -8.070 -18.602 1.00 90.75 478 VAL A C 1
ATOM 3781 O O . VAL A 1 478 ? 14.861 -8.145 -17.970 1.00 90.75 478 VAL A O 1
ATOM 3784 N N . TYR A 1 479 ? 16.103 -7.147 -19.548 1.00 92.81 479 TYR A N 1
ATOM 3785 C CA . TYR A 1 479 ? 15.139 -6.106 -19.902 1.00 92.81 479 TYR A CA 1
ATOM 3786 C C . TYR A 1 479 ? 14.357 -6.414 -21.186 1.00 92.81 479 TYR A C 1
ATOM 3788 O O . TYR A 1 479 ? 13.557 -5.588 -21.617 1.00 92.81 479 TYR A O 1
ATOM 3796 N N . ASP A 1 480 ? 14.514 -7.599 -21.788 1.00 93.94 480 ASP A N 1
ATOM 3797 C CA . ASP A 1 480 ? 13.850 -7.942 -23.053 1.00 93.94 480 ASP A CA 1
ATOM 3798 C C . ASP A 1 480 ? 12.326 -7.816 -22.969 1.00 93.94 480 ASP A C 1
ATOM 3800 O O . ASP A 1 480 ? 11.703 -7.270 -23.874 1.00 93.94 480 ASP A O 1
ATOM 3804 N N . GLN A 1 481 ? 11.707 -8.271 -21.875 1.00 94.25 481 GLN A N 1
ATOM 3805 C CA . GLN A 1 481 ? 10.252 -8.167 -21.701 1.00 94.25 481 GLN A CA 1
ATOM 3806 C C . GLN A 1 481 ? 9.776 -6.711 -21.629 1.00 94.25 481 GLN A C 1
ATOM 3808 O O . GLN A 1 481 ? 8.743 -6.371 -22.200 1.00 94.25 481 GLN A O 1
ATOM 3813 N N . VAL A 1 482 ? 10.548 -5.858 -20.957 1.00 94.31 482 VAL A N 1
ATOM 3814 C CA . VAL A 1 482 ? 10.294 -4.420 -20.809 1.00 94.31 482 VAL A CA 1
ATOM 3815 C C . VAL A 1 482 ? 10.438 -3.709 -22.155 1.00 94.31 482 VAL A C 1
ATOM 3817 O O . VAL A 1 482 ? 9.544 -2.971 -22.562 1.00 94.31 482 VAL A O 1
ATOM 3820 N N . LEU A 1 483 ? 11.529 -3.970 -22.876 1.00 95.88 483 LEU A N 1
ATOM 3821 C CA . LEU A 1 483 ? 11.799 -3.371 -24.184 1.00 95.88 483 LEU A CA 1
ATOM 3822 C C . LEU A 1 483 ? 10.774 -3.824 -25.229 1.00 95.88 483 LEU A C 1
ATOM 3824 O O . LEU A 1 483 ? 10.269 -2.998 -25.984 1.00 95.88 483 LEU A O 1
ATOM 3828 N N . ASN A 1 484 ? 10.395 -5.107 -25.217 1.00 95.38 484 ASN A N 1
ATOM 3829 C CA . ASN A 1 484 ? 9.337 -5.637 -26.077 1.00 95.38 484 ASN A CA 1
ATOM 3830 C C . ASN A 1 484 ? 7.979 -5.011 -25.757 1.00 95.38 484 ASN A C 1
ATOM 3832 O O . ASN A 1 484 ? 7.229 -4.697 -26.676 1.00 95.38 484 ASN A O 1
ATOM 3836 N N . PHE A 1 485 ? 7.666 -4.814 -24.473 1.00 95.69 485 PHE A N 1
ATOM 3837 C CA . PHE A 1 485 ? 6.447 -4.123 -24.067 1.00 95.69 485 PHE A CA 1
ATOM 3838 C C . PHE A 1 485 ? 6.416 -2.704 -24.639 1.00 95.69 485 PHE A C 1
ATOM 3840 O O . PHE A 1 485 ? 5.417 -2.325 -25.232 1.00 95.69 485 PHE A O 1
ATOM 3847 N N . LEU A 1 486 ? 7.515 -1.952 -24.557 1.00 96.25 486 LEU A N 1
ATOM 3848 C CA . LEU A 1 486 ? 7.622 -0.605 -25.133 1.00 96.25 486 LEU A CA 1
ATOM 3849 C C . LEU A 1 486 ? 7.765 -0.577 -26.668 1.00 96.25 486 LEU A C 1
ATOM 3851 O O . LEU A 1 486 ? 7.771 0.500 -27.254 1.00 96.25 486 LEU A O 1
ATOM 3855 N N . GLY A 1 487 ? 7.895 -1.730 -27.331 1.00 95.12 487 GLY A N 1
ATOM 3856 C CA . GLY A 1 487 ? 8.076 -1.809 -28.783 1.00 95.12 487 GLY A CA 1
ATOM 3857 C C . GLY A 1 487 ? 9.477 -1.432 -29.283 1.00 95.12 487 GLY A C 1
ATOM 3858 O O . GLY A 1 487 ? 9.641 -1.179 -30.475 1.00 95.12 487 GLY A O 1
ATOM 3859 N N . VAL A 1 488 ? 10.493 -1.413 -28.411 1.00 95.81 488 VAL A N 1
ATOM 3860 C CA . VAL A 1 488 ? 11.883 -1.100 -28.785 1.00 95.81 488 VAL A CA 1
ATOM 3861 C C . VAL A 1 488 ? 12.500 -2.295 -29.518 1.00 95.81 488 VAL A C 1
ATOM 3863 O O . VAL A 1 488 ? 12.882 -3.304 -28.916 1.00 95.81 488 VAL A O 1
ATOM 3866 N N . GLY A 1 489 ? 12.575 -2.183 -30.842 1.00 92.75 489 GLY A N 1
ATOM 3867 C CA . GLY A 1 489 ? 13.068 -3.229 -31.736 1.00 92.75 489 GLY A CA 1
ATOM 3868 C C . GLY A 1 489 ? 14.581 -3.205 -31.966 1.00 92.75 489 GLY A C 1
ATOM 3869 O O . GLY A 1 489 ? 15.311 -2.347 -31.480 1.00 92.75 489 GLY A O 1
ATOM 3870 N N . GLN A 1 490 ? 15.064 -4.168 -32.750 1.00 92.69 490 GLN A N 1
ATOM 3871 C CA . GLN A 1 490 ? 16.434 -4.162 -33.273 1.00 92.69 490 GLN A CA 1
ATOM 3872 C C . GLN A 1 490 ? 16.571 -3.121 -34.391 1.00 92.69 490 GLN A C 1
ATOM 3874 O O . GLN A 1 490 ? 15.647 -2.946 -35.189 1.00 92.69 490 GLN A O 1
ATOM 3879 N N . VAL A 1 491 ? 17.734 -2.474 -34.493 1.00 91.88 491 VAL A N 1
ATOM 3880 C CA . VAL A 1 491 ? 18.036 -1.606 -35.642 1.00 91.88 491 VAL A CA 1
ATOM 3881 C C . VAL A 1 491 ? 18.010 -2.402 -36.956 1.00 91.88 491 VAL A C 1
ATOM 3883 O O . VAL A 1 491 ? 18.293 -3.604 -36.997 1.00 91.88 491 VAL A O 1
ATOM 3886 N N . SER A 1 492 ? 17.683 -1.723 -38.058 1.00 90.94 492 SER A N 1
ATOM 3887 C CA . SER A 1 492 ? 17.692 -2.334 -39.396 1.00 90.94 492 SER A CA 1
ATOM 3888 C C . SER A 1 492 ? 19.089 -2.816 -39.808 1.00 90.94 492 SER A C 1
ATOM 3890 O O . SER A 1 492 ? 20.101 -2.245 -39.409 1.00 90.94 492 SER A O 1
ATOM 3892 N N . SER A 1 493 ? 19.165 -3.822 -40.679 1.00 90.69 493 SER A N 1
ATOM 3893 C CA . SER A 1 493 ? 20.449 -4.305 -41.202 1.00 90.69 493 SER A CA 1
ATOM 3894 C C . SER A 1 493 ? 21.233 -3.228 -41.970 1.00 90.69 493 SER A C 1
ATOM 3896 O O . SER A 1 493 ? 22.461 -3.213 -41.907 1.00 90.69 493 SER A O 1
ATOM 3898 N N . ASP A 1 494 ? 20.549 -2.284 -42.628 1.00 88.81 494 ASP A N 1
ATOM 3899 C CA . ASP A 1 494 ? 21.184 -1.133 -43.289 1.00 88.81 494 ASP A CA 1
ATOM 3900 C C . ASP A 1 494 ? 21.806 -0.140 -42.299 1.00 88.81 494 ASP A C 1
ATOM 3902 O O . ASP A 1 494 ? 22.765 0.554 -42.638 1.00 88.81 494 ASP A O 1
ATOM 3906 N N . TRP A 1 495 ? 21.282 -0.067 -41.071 1.00 91.19 495 TRP A N 1
ATOM 3907 C CA . TRP A 1 495 ? 21.823 0.809 -40.032 1.00 91.19 495 TRP A CA 1
ATOM 3908 C C . TRP A 1 495 ? 23.273 0.434 -39.698 1.00 91.19 495 TRP A C 1
ATOM 3910 O O . TRP A 1 495 ? 24.120 1.320 -39.640 1.00 91.19 495 TRP A O 1
ATOM 3920 N N . TYR A 1 496 ? 23.589 -0.866 -39.589 1.00 89.94 496 TYR A N 1
ATOM 3921 C CA . TYR A 1 496 ? 24.961 -1.331 -39.333 1.00 89.94 496 TYR A CA 1
ATOM 3922 C C . TYR A 1 496 ? 25.922 -0.907 -40.445 1.00 89.94 496 TYR A C 1
ATOM 3924 O O . TYR A 1 496 ? 27.034 -0.471 -40.163 1.00 89.94 496 TYR A O 1
ATOM 3932 N N . GLY A 1 497 ? 25.483 -0.987 -41.705 1.00 87.81 497 GLY A N 1
ATOM 3933 C CA . GLY A 1 497 ? 26.275 -0.518 -42.840 1.00 87.81 497 GLY A CA 1
ATOM 3934 C C . GLY A 1 497 ? 26.573 0.978 -42.743 1.00 87.81 497 GLY A C 1
ATOM 3935 O O . GLY A 1 497 ? 27.732 1.376 -42.814 1.00 87.81 497 GLY A O 1
ATOM 3936 N N . ARG A 1 498 ? 25.548 1.805 -42.498 1.00 87.31 498 ARG A N 1
ATOM 3937 C CA . ARG A 1 498 ? 25.730 3.258 -42.327 1.00 87.31 498 ARG A CA 1
ATOM 3938 C C . ARG A 1 498 ? 26.671 3.588 -41.167 1.00 87.31 498 ARG A C 1
ATOM 3940 O O . ARG A 1 498 ? 27.586 4.383 -41.350 1.00 87.31 498 ARG A O 1
ATOM 3947 N N . CYS A 1 499 ? 26.510 2.909 -40.031 1.00 87.38 499 CYS A N 1
ATOM 3948 C CA . CYS A 1 499 ? 27.387 3.055 -38.872 1.00 87.38 499 CYS A CA 1
ATOM 3949 C C . CYS A 1 499 ? 28.850 2.757 -39.228 1.00 87.38 499 CYS A C 1
ATOM 3951 O O . CYS A 1 499 ? 29.727 3.565 -38.940 1.00 87.38 499 CYS A O 1
ATOM 3953 N N . ILE A 1 500 ? 29.130 1.622 -39.878 1.00 87.12 500 ILE A N 1
ATOM 3954 C CA . ILE A 1 500 ? 30.496 1.234 -40.272 1.00 87.12 500 ILE A CA 1
ATOM 3955 C C . ILE A 1 500 ? 31.084 2.226 -41.283 1.00 87.12 500 ILE A C 1
ATOM 3957 O O . ILE A 1 500 ? 32.267 2.537 -41.212 1.00 87.12 500 ILE A O 1
ATOM 3961 N N . GLN A 1 501 ? 30.274 2.740 -42.210 1.00 85.06 501 GLN A N 1
ATOM 3962 C CA . GLN A 1 501 ? 30.722 3.710 -43.211 1.00 85.06 501 GLN A CA 1
ATOM 3963 C C . GLN A 1 501 ? 31.060 5.081 -42.611 1.00 85.06 501 GLN A C 1
ATOM 3965 O O . GLN A 1 501 ? 31.967 5.753 -43.098 1.00 85.06 501 GLN A O 1
ATOM 3970 N N . CYS A 1 502 ? 30.305 5.518 -41.601 1.00 80.06 502 CYS A N 1
ATOM 3971 C CA . CYS A 1 502 ? 30.441 6.844 -41.000 1.00 80.06 502 CYS A CA 1
ATOM 3972 C C . CYS A 1 502 ? 31.387 6.885 -39.791 1.00 80.06 502 CYS A C 1
ATOM 3974 O O . CYS A 1 502 ? 31.702 7.973 -39.320 1.00 80.06 502 CYS A O 1
ATOM 3976 N N . SER A 1 503 ? 31.860 5.735 -39.312 1.00 83.00 503 SER A N 1
ATOM 3977 C CA . SER A 1 503 ? 32.809 5.626 -38.200 1.00 83.00 503 SER A CA 1
ATOM 3978 C C . SER A 1 503 ? 34.181 5.152 -38.675 1.00 83.00 503 SER A C 1
ATOM 3980 O O . SER A 1 503 ? 34.320 4.526 -39.725 1.00 83.00 503 SER A O 1
ATOM 3982 N N . ASP A 1 504 ? 35.217 5.393 -37.871 1.00 83.75 504 ASP A N 1
ATOM 3983 C CA . ASP A 1 504 ? 36.574 4.913 -38.163 1.00 83.75 504 ASP A CA 1
ATOM 3984 C C . ASP A 1 504 ? 36.796 3.450 -37.715 1.00 83.75 504 ASP A C 1
ATOM 3986 O O . ASP A 1 504 ? 37.876 3.061 -37.277 1.00 83.75 504 ASP A O 1
ATOM 3990 N N . LEU A 1 505 ? 35.758 2.607 -37.800 1.00 85.44 505 LEU A N 1
ATOM 3991 C CA . LEU A 1 505 ? 35.808 1.208 -37.352 1.00 85.44 505 LEU A CA 1
ATOM 3992 C C . LEU A 1 505 ? 36.690 0.309 -38.233 1.00 85.44 505 LEU A C 1
ATOM 3994 O O . LEU A 1 505 ? 37.068 -0.777 -37.805 1.00 85.44 505 LEU A O 1
ATOM 3998 N N . ILE A 1 506 ? 37.015 0.725 -39.460 1.00 85.56 506 ILE A N 1
ATOM 3999 C CA . ILE A 1 506 ? 37.844 -0.064 -40.388 1.00 85.56 506 ILE A CA 1
ATOM 4000 C C . ILE A 1 506 ? 39.329 0.297 -40.242 1.00 85.56 506 ILE A C 1
ATOM 4002 O O . ILE A 1 506 ? 40.186 -0.588 -40.155 1.00 85.56 506 ILE A O 1
ATOM 4006 N N . MET A 1 507 ? 39.657 1.594 -40.220 1.00 84.88 507 MET A N 1
ATOM 4007 C CA . MET A 1 507 ? 41.050 2.053 -40.190 1.00 84.88 507 MET A CA 1
ATOM 4008 C C . MET A 1 507 ? 41.539 2.356 -38.771 1.00 84.88 507 MET A C 1
ATOM 4010 O O . MET A 1 507 ? 42.698 2.053 -38.475 1.00 84.88 507 MET A O 1
ATOM 4014 N N . GLY A 1 508 ? 40.664 2.872 -37.907 1.00 84.75 508 GLY A N 1
ATOM 4015 C CA . GLY A 1 508 ? 40.970 3.346 -36.557 1.00 84.75 508 GLY A CA 1
ATOM 4016 C C . GLY A 1 508 ? 41.109 2.275 -35.473 1.00 84.75 508 GLY A C 1
ATOM 4017 O O . GLY A 1 508 ? 41.548 2.603 -34.374 1.00 84.75 508 GLY A O 1
ATOM 4018 N N . VAL A 1 509 ? 40.797 1.006 -35.759 1.00 88.81 509 VAL A N 1
ATOM 4019 C CA . VAL A 1 509 ? 40.940 -0.108 -34.798 1.00 88.81 509 VAL A CA 1
ATOM 4020 C C . VAL A 1 509 ? 42.131 -1.030 -35.112 1.00 88.81 509 VAL A C 1
ATOM 4022 O O . VAL A 1 509 ? 42.645 -1.081 -36.239 1.00 88.81 509 VAL A O 1
ATOM 4025 N N . SER A 1 510 ? 42.566 -1.789 -34.104 1.00 91.19 510 SER A N 1
ATOM 4026 C CA . SER A 1 510 ? 43.589 -2.834 -34.194 1.00 91.19 510 SER A CA 1
ATOM 4027 C C . SER A 1 510 ? 43.173 -3.965 -35.139 1.00 91.19 510 SER A C 1
ATOM 4029 O O . SER A 1 510 ? 41.993 -4.152 -35.436 1.00 91.19 510 SER A O 1
ATOM 4031 N N . GLU A 1 511 ? 44.148 -4.746 -35.614 1.00 89.38 511 GLU A N 1
ATOM 4032 C CA . GLU A 1 511 ? 43.873 -5.880 -36.509 1.00 89.38 511 GLU A CA 1
ATOM 4033 C C . GLU A 1 511 ? 42.923 -6.902 -35.870 1.00 89.38 511 GLU A C 1
ATOM 4035 O O . GLU A 1 511 ? 42.027 -7.386 -36.553 1.00 89.38 511 GLU A O 1
ATOM 4040 N N . ASP A 1 512 ? 43.035 -7.150 -34.562 1.00 91.44 512 ASP A N 1
ATOM 4041 C CA . ASP A 1 512 ? 42.156 -8.077 -33.838 1.00 91.44 512 ASP A CA 1
ATOM 4042 C C . ASP A 1 512 ? 40.684 -7.626 -33.857 1.00 91.44 512 ASP A C 1
ATOM 4044 O O . ASP A 1 512 ? 39.798 -8.405 -34.202 1.00 91.44 512 ASP A O 1
ATOM 4048 N N . VAL A 1 513 ? 40.410 -6.351 -33.549 1.00 91.56 513 VAL A N 1
ATOM 4049 C CA . VAL A 1 513 ? 39.035 -5.807 -33.539 1.00 91.56 513 VAL A CA 1
ATOM 4050 C C . VAL A 1 513 ? 38.471 -5.719 -34.953 1.00 91.56 513 VAL A C 1
ATOM 4052 O O . VAL A 1 513 ? 37.294 -5.995 -35.177 1.00 91.56 513 VAL A O 1
ATOM 4055 N N . TYR A 1 514 ? 39.315 -5.389 -35.929 1.00 91.88 514 TYR A N 1
ATOM 4056 C CA . TYR A 1 514 ? 38.936 -5.413 -37.336 1.00 91.88 514 TYR A CA 1
ATOM 4057 C C . TYR A 1 514 ? 38.577 -6.834 -37.807 1.00 91.88 514 TYR A C 1
ATOM 4059 O O . TYR A 1 514 ? 37.581 -7.013 -38.508 1.00 91.88 514 TYR A O 1
ATOM 4067 N N . LEU A 1 515 ? 39.328 -7.860 -37.394 1.00 91.81 515 LEU A N 1
ATOM 4068 C CA . LEU A 1 515 ? 38.985 -9.256 -37.677 1.00 91.81 515 LEU A CA 1
ATOM 4069 C C . LEU A 1 515 ? 37.661 -9.658 -37.017 1.00 91.81 515 LEU A C 1
ATOM 4071 O O . LEU A 1 515 ? 36.853 -10.324 -37.659 1.00 91.81 515 LEU A O 1
ATOM 4075 N N . GLU A 1 516 ? 37.393 -9.218 -35.785 1.00 94.12 516 GLU A N 1
ATOM 4076 C CA . GLU A 1 516 ? 36.093 -9.422 -35.130 1.00 94.12 516 GLU A CA 1
ATOM 4077 C C . GLU A 1 516 ? 34.942 -8.750 -35.892 1.00 94.12 516 GLU A C 1
ATOM 4079 O O . GLU A 1 516 ? 33.884 -9.358 -36.055 1.00 94.12 516 GLU A O 1
ATOM 4084 N N . LEU A 1 517 ? 35.151 -7.540 -36.422 1.00 92.94 517 LEU A N 1
ATOM 4085 C CA . LEU A 1 517 ? 34.182 -6.870 -37.290 1.00 92.94 517 LEU A CA 1
ATOM 4086 C C . LEU A 1 517 ? 33.914 -7.677 -38.566 1.00 92.94 517 LEU A C 1
ATOM 4088 O O . LEU A 1 517 ? 32.757 -7.872 -38.939 1.00 92.94 517 LEU A O 1
ATOM 4092 N N . LEU A 1 518 ? 34.959 -8.186 -39.222 1.00 92.25 518 LEU A N 1
ATOM 4093 C CA . LEU A 1 518 ? 34.800 -9.034 -40.404 1.00 92.25 518 LEU A CA 1
ATOM 4094 C C . LEU A 1 518 ? 34.073 -10.345 -40.082 1.00 92.25 518 LEU A C 1
ATOM 4096 O O . LEU A 1 518 ? 33.218 -10.762 -40.863 1.00 92.25 518 LEU A O 1
ATOM 4100 N N . LEU A 1 519 ? 34.372 -10.973 -38.942 1.00 93.88 519 LEU A N 1
ATOM 4101 C CA . LEU A 1 519 ? 33.673 -12.172 -38.471 1.00 93.88 519 LEU A CA 1
ATOM 4102 C C . LEU A 1 519 ? 32.193 -11.882 -38.218 1.00 93.88 519 LEU A C 1
ATOM 4104 O O . LEU A 1 519 ? 31.339 -12.605 -38.724 1.00 93.88 519 LEU A O 1
ATOM 4108 N N . PHE A 1 520 ? 31.873 -10.780 -37.535 1.00 94.69 520 PHE A N 1
ATOM 4109 C CA . PHE A 1 520 ? 30.493 -10.343 -37.328 1.00 94.69 520 PHE A CA 1
ATOM 4110 C C . PHE A 1 520 ? 29.735 -10.184 -38.654 1.00 94.69 520 PHE A C 1
ATOM 4112 O O . PHE A 1 520 ? 28.597 -10.646 -38.778 1.00 94.69 520 PHE A O 1
ATOM 4119 N N . LEU A 1 521 ? 30.358 -9.557 -39.655 1.00 92.88 521 LEU A N 1
ATOM 4120 C CA . LEU A 1 521 ? 29.761 -9.393 -40.980 1.00 92.88 521 LEU A CA 1
ATOM 4121 C C . LEU A 1 521 ? 29.587 -10.731 -41.701 1.00 92.88 521 LEU A C 1
ATOM 4123 O O . LEU A 1 521 ? 28.538 -10.950 -42.304 1.00 92.88 521 LEU A O 1
ATOM 4127 N N . ALA A 1 522 ? 30.580 -11.619 -41.627 1.00 92.25 522 ALA A N 1
ATOM 4128 C CA . ALA A 1 522 ? 30.550 -12.933 -42.261 1.00 92.25 522 ALA A CA 1
ATOM 4129 C C . ALA A 1 522 ? 29.459 -13.836 -41.665 1.00 92.25 522 ALA A C 1
ATOM 4131 O O . ALA A 1 522 ? 28.645 -14.383 -42.412 1.00 92.25 522 ALA A O 1
ATOM 4132 N N . ASP A 1 523 ? 29.384 -13.924 -40.335 1.00 93.81 523 ASP A N 1
ATOM 4133 C CA . ASP A 1 523 ? 28.416 -14.760 -39.611 1.00 93.81 523 ASP A CA 1
ATOM 4134 C C . ASP A 1 523 ? 26.966 -14.337 -39.880 1.00 93.81 523 ASP A C 1
ATOM 4136 O O . ASP A 1 523 ? 26.049 -15.161 -39.901 1.00 93.81 523 ASP A O 1
ATOM 4140 N N . ASN A 1 524 ? 26.752 -13.045 -40.134 1.00 92.81 524 ASN A N 1
ATOM 4141 C CA . ASN A 1 524 ? 25.433 -12.467 -40.385 1.00 92.81 524 ASN A CA 1
ATOM 4142 C C . ASN A 1 524 ? 25.187 -12.152 -41.870 1.00 92.81 524 ASN A C 1
ATOM 4144 O O . ASN A 1 524 ? 24.164 -11.554 -42.219 1.00 92.81 524 ASN A O 1
ATOM 4148 N N . TRP A 1 525 ? 26.092 -12.561 -42.769 1.00 92.56 525 TRP A N 1
ATOM 4149 C CA . TRP A 1 525 ? 26.043 -12.143 -44.168 1.00 92.56 525 TRP A CA 1
ATOM 4150 C C . TRP A 1 525 ? 24.773 -12.618 -44.868 1.00 92.56 525 TRP A C 1
ATOM 4152 O O . TRP A 1 525 ? 23.979 -11.823 -45.370 1.00 92.56 525 TRP A O 1
ATOM 4162 N N . SER A 1 526 ? 24.550 -13.931 -44.872 1.00 89.88 526 SER A N 1
ATOM 4163 C CA . SER A 1 526 ? 23.409 -14.545 -45.555 1.00 89.88 526 SER A CA 1
ATOM 4164 C C . SER A 1 526 ? 22.074 -14.136 -44.933 1.00 89.88 526 SER A C 1
ATOM 4166 O O . SER A 1 526 ? 21.115 -13.890 -45.660 1.00 89.88 526 SER A O 1
ATOM 4168 N N . SER A 1 527 ? 22.022 -14.026 -43.604 1.00 90.25 527 SER A N 1
ATOM 4169 C CA . SER A 1 527 ? 20.792 -13.825 -42.837 1.00 90.25 527 SER A CA 1
ATOM 4170 C C . SER A 1 527 ? 20.361 -12.361 -42.706 1.00 90.25 527 SER A C 1
ATOM 4172 O O . SER A 1 527 ? 19.169 -12.109 -42.523 1.00 90.25 527 SER A O 1
ATOM 4174 N N . LYS A 1 528 ? 21.293 -11.398 -42.774 1.00 88.12 528 LYS A N 1
ATOM 4175 C CA . LYS A 1 528 ? 21.018 -9.976 -42.493 1.00 88.12 528 LYS A CA 1
ATOM 4176 C C . LYS A 1 528 ? 21.564 -9.002 -43.538 1.00 88.12 528 LYS A C 1
ATOM 4178 O O . LYS A 1 528 ? 20.926 -7.986 -43.781 1.00 88.12 528 LYS A O 1
ATOM 4183 N N . PHE A 1 529 ? 22.717 -9.275 -44.144 1.00 91.12 529 PHE A N 1
ATOM 4184 C CA . PHE A 1 529 ? 23.484 -8.255 -44.878 1.00 91.12 529 PHE A CA 1
ATOM 4185 C C . PHE A 1 529 ? 23.527 -8.435 -46.403 1.00 91.12 529 PHE A C 1
ATOM 4187 O O . PHE A 1 529 ? 23.773 -7.483 -47.134 1.00 91.12 529 PHE A O 1
ATOM 4194 N N . SER A 1 530 ? 23.236 -9.628 -46.919 1.00 86.94 530 SER A N 1
ATOM 4195 C CA . SER A 1 530 ? 23.343 -9.940 -48.354 1.00 86.94 530 SER A CA 1
ATOM 4196 C C . SER A 1 530 ? 22.461 -9.065 -49.260 1.00 86.94 530 SER A C 1
ATOM 4198 O O . SER A 1 530 ? 22.790 -8.846 -50.429 1.00 86.94 530 SER A O 1
ATOM 4200 N N . CYS A 1 531 ? 21.359 -8.539 -48.719 1.00 84.88 531 CYS A N 1
ATOM 4201 C CA . CYS A 1 531 ? 20.414 -7.678 -49.428 1.00 84.88 531 CYS A CA 1
ATOM 4202 C C . CYS A 1 531 ? 20.539 -6.184 -49.082 1.00 84.88 531 CYS A C 1
ATOM 4204 O O . CYS A 1 531 ? 19.712 -5.411 -49.556 1.00 84.88 531 CYS A O 1
ATOM 4206 N N . THR A 1 532 ? 21.538 -5.771 -48.296 1.00 87.50 532 THR A N 1
ATOM 4207 C CA . THR A 1 532 ? 21.718 -4.372 -47.870 1.00 87.50 532 THR A CA 1
ATOM 4208 C C . THR A 1 532 ? 22.817 -3.658 -48.657 1.00 87.50 532 THR A C 1
ATOM 4210 O O . THR A 1 532 ? 23.572 -4.270 -49.424 1.00 87.50 532 THR A O 1
ATOM 4213 N N . ASP A 1 533 ? 22.940 -2.345 -48.456 1.00 84.06 533 ASP A N 1
ATOM 4214 C CA . ASP A 1 533 ? 23.983 -1.524 -49.093 1.00 84.06 533 ASP A CA 1
ATOM 4215 C C . ASP A 1 533 ? 25.390 -1.744 -48.522 1.00 84.06 533 ASP A C 1
ATOM 4217 O O . ASP A 1 533 ? 26.374 -1.241 -49.065 1.00 84.06 533 ASP A O 1
ATOM 4221 N N . ILE A 1 534 ? 25.519 -2.566 -47.479 1.00 86.06 534 ILE A N 1
ATOM 4222 C CA . ILE A 1 534 ? 26.799 -2.890 -46.843 1.00 86.06 534 ILE A CA 1
ATOM 4223 C C . ILE A 1 534 ? 27.800 -3.539 -47.813 1.00 86.06 534 ILE A C 1
ATOM 4225 O O . ILE A 1 534 ? 29.005 -3.365 -47.668 1.00 86.06 534 ILE A O 1
ATOM 4229 N N . LYS A 1 535 ? 27.312 -4.214 -48.865 1.00 84.44 535 LYS A N 1
ATOM 4230 C CA . LYS A 1 535 ? 28.131 -4.780 -49.955 1.00 84.44 535 LYS A CA 1
ATOM 4231 C C . LYS A 1 535 ? 28.911 -3.734 -50.756 1.00 84.44 535 LYS A C 1
ATOM 4233 O O . LYS A 1 535 ? 29.868 -4.086 -51.439 1.00 84.44 535 LYS A O 1
ATOM 4238 N N . ASN A 1 536 ? 28.482 -2.475 -50.697 1.00 85.50 536 ASN A N 1
ATOM 4239 C CA . ASN A 1 536 ? 29.119 -1.363 -51.392 1.00 85.50 536 ASN A CA 1
ATOM 4240 C C . ASN A 1 536 ? 30.154 -0.648 -50.506 1.00 85.50 536 ASN A C 1
ATOM 4242 O O . ASN A 1 536 ? 30.823 0.272 -50.974 1.00 85.50 536 ASN A O 1
ATOM 4246 N N . ILE A 1 537 ? 30.286 -1.046 -49.235 1.00 84.50 537 ILE A N 1
ATOM 4247 C CA . ILE A 1 537 ? 31.226 -0.435 -48.296 1.00 84.50 537 ILE A CA 1
ATOM 4248 C C . ILE A 1 537 ? 32.616 -1.050 -48.506 1.00 84.50 537 ILE A C 1
ATOM 4250 O O . ILE A 1 537 ? 32.748 -2.276 -48.546 1.00 84.50 537 ILE A O 1
ATOM 4254 N N . PRO A 1 538 ? 33.677 -0.233 -48.635 1.00 83.00 538 PRO A N 1
ATOM 4255 C CA . PRO A 1 538 ? 35.040 -0.732 -48.757 1.00 83.00 538 PRO A CA 1
ATOM 4256 C C . PRO A 1 538 ? 35.519 -1.299 -47.415 1.00 83.00 538 PRO A C 1
ATOM 4258 O O . PRO A 1 538 ? 36.061 -0.582 -46.584 1.00 83.00 538 PRO A O 1
ATOM 4261 N N . LEU A 1 539 ? 35.325 -2.603 -47.211 1.00 83.25 539 LEU A N 1
ATOM 4262 C CA . LEU A 1 539 ? 35.695 -3.293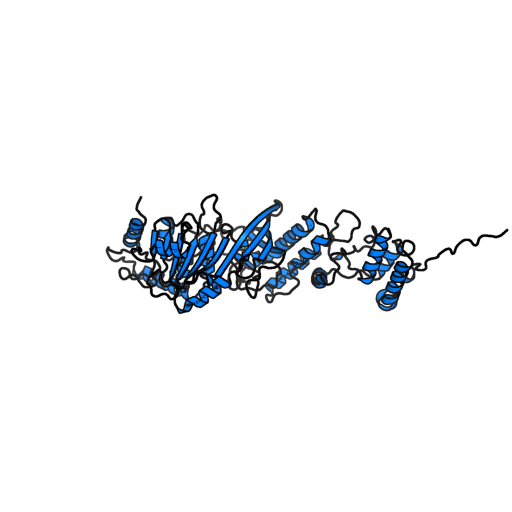 -45.970 1.00 83.25 539 LEU A CA 1
ATOM 4263 C C . LEU A 1 539 ? 37.178 -3.680 -45.892 1.00 83.25 539 LEU A C 1
ATOM 4265 O O . LEU A 1 539 ? 37.621 -4.100 -44.836 1.00 83.25 539 LEU A O 1
ATOM 4269 N N . ILE A 1 540 ? 37.943 -3.574 -46.985 1.00 80.44 540 ILE A N 1
ATOM 4270 C CA . ILE A 1 540 ? 39.339 -4.035 -47.045 1.00 80.44 540 ILE A CA 1
ATOM 4271 C C . ILE A 1 540 ? 40.291 -2.940 -46.551 1.00 80.44 540 ILE A C 1
ATOM 4273 O O . ILE A 1 540 ? 40.44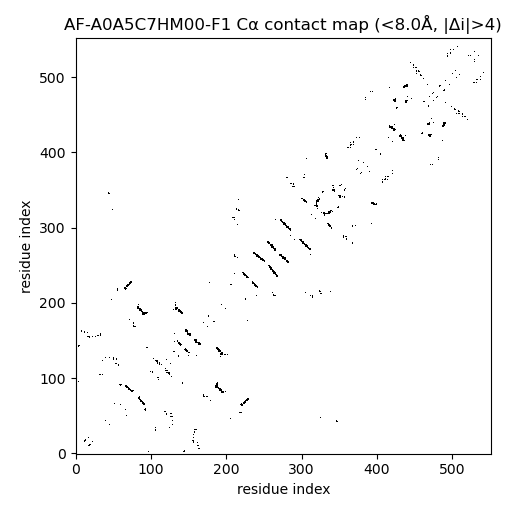1 -1.898 -47.192 1.00 80.44 540 ILE A O 1
ATOM 4277 N N . LYS A 1 541 ? 41.011 -3.222 -45.460 1.00 75.12 541 LYS A N 1
ATOM 4278 C CA . LYS A 1 541 ? 42.113 -2.390 -44.957 1.00 75.12 541 LYS A CA 1
ATOM 4279 C C . LYS A 1 541 ? 43.324 -2.462 -45.898 1.00 75.12 541 LYS A C 1
ATOM 4281 O O . LYS A 1 541 ? 43.902 -3.529 -46.091 1.00 75.12 541 LYS A O 1
ATOM 4286 N N . TYR A 1 542 ? 43.741 -1.329 -46.468 1.00 65.75 542 TYR A N 1
ATOM 4287 C CA . TYR A 1 542 ? 44.998 -1.241 -47.221 1.00 65.75 542 TYR A CA 1
ATOM 4288 C C . TYR A 1 542 ? 46.138 -0.878 -46.266 1.00 65.75 542 TYR A C 1
ATOM 4290 O O . TYR A 1 542 ? 46.306 0.283 -45.891 1.00 65.75 542 TYR A O 1
ATOM 4298 N N . THR A 1 543 ? 46.928 -1.866 -45.850 1.00 61.44 543 THR A N 1
ATOM 4299 C CA . THR A 1 543 ? 48.166 -1.613 -45.112 1.00 61.44 543 THR A CA 1
ATOM 4300 C C . THR A 1 543 ? 49.283 -1.360 -46.123 1.00 61.44 543 THR A C 1
ATOM 4302 O O . THR A 1 543 ? 49.653 -2.233 -46.907 1.00 61.44 543 THR A O 1
ATOM 4305 N N . LEU A 1 544 ? 49.831 -0.141 -46.145 1.00 55.81 544 LEU A N 1
ATOM 4306 C CA . LEU A 1 544 ? 51.100 0.110 -46.830 1.00 55.81 544 LEU A CA 1
ATOM 4307 C C . LEU A 1 544 ? 52.182 -0.687 -46.091 1.00 55.81 544 LEU A C 1
ATOM 4309 O O . LEU A 1 544 ? 52.786 -0.189 -45.141 1.00 55.81 544 LEU A O 1
ATOM 4313 N N . MET A 1 545 ? 52.420 -1.934 -46.508 1.00 48.84 545 MET A N 1
ATOM 4314 C CA . MET A 1 545 ? 53.652 -2.633 -46.158 1.00 48.84 545 MET A CA 1
ATOM 4315 C C . MET A 1 545 ? 54.823 -1.739 -46.573 1.00 48.84 545 MET A C 1
ATOM 4317 O O . MET A 1 545 ? 54.843 -1.191 -47.675 1.00 48.84 545 MET A O 1
ATOM 4321 N N . GLY A 1 546 ? 55.723 -1.522 -45.615 1.00 46.75 546 GLY A N 1
ATOM 4322 C CA . GLY A 1 546 ? 56.686 -0.432 -45.584 1.00 46.75 546 GLY A CA 1
ATOM 4323 C C . GLY A 1 546 ? 57.470 -0.198 -46.871 1.00 46.75 546 GLY A C 1
ATOM 4324 O O . GLY A 1 546 ? 57.715 -1.096 -47.673 1.00 46.75 546 GLY A O 1
ATOM 4325 N N . ARG A 1 547 ? 57.940 1.047 -47.009 1.00 41.78 547 ARG A N 1
ATOM 4326 C CA . ARG A 1 547 ? 59.049 1.385 -47.902 1.00 41.78 547 ARG A CA 1
ATOM 4327 C C . ARG A 1 547 ? 60.141 0.328 -47.731 1.00 41.78 547 ARG A C 1
ATOM 4329 O O . ARG A 1 547 ? 60.770 0.268 -46.674 1.00 41.78 547 ARG A O 1
ATOM 4336 N N . TRP A 1 548 ? 60.390 -0.473 -48.765 1.00 45.12 548 TRP A N 1
ATOM 4337 C CA . TRP A 1 548 ? 61.690 -1.115 -48.889 1.00 45.12 548 TRP A CA 1
ATOM 4338 C C . TRP A 1 548 ? 62.747 -0.006 -48.830 1.00 45.12 548 TRP A C 1
ATOM 4340 O O . TRP A 1 548 ? 62.573 1.021 -49.497 1.00 45.12 548 TRP A O 1
ATOM 4350 N N . PRO A 1 549 ? 63.819 -0.152 -48.033 1.00 47.00 549 PRO A N 1
ATOM 4351 C CA . PRO A 1 549 ? 64.938 0.761 -48.142 1.00 47.00 549 PRO A CA 1
ATOM 4352 C C . PRO A 1 549 ? 65.494 0.590 -49.557 1.00 47.00 549 PRO A C 1
ATOM 4354 O O . PRO A 1 549 ? 66.018 -0.470 -49.898 1.00 47.00 549 PRO A O 1
ATOM 4357 N N . CYS A 1 550 ? 65.328 1.606 -50.406 1.00 39.41 550 CYS A N 1
ATOM 4358 C CA . CYS A 1 550 ? 66.050 1.663 -51.666 1.00 39.41 550 CYS A CA 1
ATOM 4359 C C . CYS A 1 550 ? 67.541 1.676 -51.327 1.00 39.41 550 CYS A C 1
ATOM 4361 O O . CYS A 1 550 ? 68.058 2.668 -50.818 1.00 39.41 550 CYS A O 1
ATOM 4363 N N . ALA A 1 551 ? 68.209 0.554 -51.577 1.00 47.25 551 ALA A N 1
ATOM 4364 C CA . ALA A 1 551 ? 69.650 0.511 -51.699 1.00 47.25 551 ALA A CA 1
ATOM 4365 C C . ALA A 1 551 ? 70.030 1.156 -53.038 1.00 47.25 551 ALA A C 1
ATOM 4367 O O . ALA A 1 551 ? 69.709 0.604 -54.091 1.00 47.25 551 ALA A O 1
ATOM 4368 N N . ALA A 1 552 ? 70.680 2.317 -52.972 1.00 40.00 552 ALA A N 1
ATOM 4369 C CA . ALA A 1 552 ? 71.729 2.774 -53.885 1.00 40.00 552 ALA A CA 1
ATOM 4370 C C . ALA A 1 552 ? 72.411 4.000 -53.270 1.00 40.00 552 ALA A C 1
ATOM 4372 O O . ALA A 1 552 ? 71.704 5.013 -53.063 1.00 40.00 552 ALA A O 1
#

Solvent-accessible surface area (backbone atoms only — not comparable to full-atom values): 30990 Å² total; per-residue (Å²): 129,81,50,56,66,56,49,49,54,48,46,36,34,76,75,55,24,46,97,58,70,80,56,93,59,42,67,62,52,35,54,52,47,52,52,50,52,52,59,55,74,74,38,68,69,61,42,67,59,40,51,49,48,53,58,50,63,52,57,63,58,89,94,63,82,39,38,42,37,38,40,39,27,62,60,55,62,58,76,78,82,28,67,32,24,41,34,38,38,29,56,37,69,42,60,47,76,66,52,57,57,29,64,47,32,85,67,51,39,92,49,58,90,42,55,93,77,70,49,81,65,72,63,42,46,58,75,61,43,52,58,80,42,14,57,45,46,31,44,36,24,73,78,35,45,33,30,30,36,55,62,52,37,94,82,56,61,41,36,65,32,54,73,39,80,57,87,71,56,59,44,70,69,57,56,36,54,72,76,32,86,90,56,83,76,49,42,24,36,38,41,30,41,26,39,76,90,37,50,65,58,53,54,50,54,66,66,54,61,51,65,69,49,49,77,62,43,89,56,41,41,32,44,34,40,32,43,50,47,96,53,69,89,70,42,47,54,38,35,30,33,59,80,47,76,48,78,76,48,75,43,83,91,61,55,29,40,34,35,42,39,34,40,38,41,40,41,96,85,56,74,41,61,28,35,30,46,35,32,37,34,52,41,76,55,53,78,89,29,62,44,88,96,44,70,88,58,60,60,46,55,44,35,39,37,40,73,49,76,58,76,74,80,56,74,95,73,77,51,20,42,27,52,68,43,78,27,79,34,76,47,59,47,59,37,32,38,34,32,90,56,54,55,43,86,62,46,39,44,68,41,71,88,39,50,50,38,44,50,54,51,68,47,44,32,58,53,49,49,54,44,48,50,46,62,63,62,67,47,73,86,60,59,77,73,70,46,50,71,66,53,62,51,52,52,70,53,78,36,95,45,69,70,57,38,52,36,43,52,50,34,46,68,49,52,41,73,34,65,69,43,51,40,58,57,91,56,97,62,88,50,56,34,29,25,82,43,33,19,39,77,60,70,75,55,52,56,46,53,54,55,32,43,78,61,67,36,71,65,80,64,65,47,76,74,83,38,32,39,42,20,72,72,50,69,41,80,92,37,46,62,51,35,55,64,50,56,41,42,68,55,57,60,51,50,57,33,52,48,52,72,77,33,48,60,66,77,54,39,55,72,69,57,35,49,51,52,52,47,55,50,60,78,36,22,86,85,54,38,72,88,37,69,46,78,76,53,88,80,76,77,83,74,80,75,70,84,71,82,80,87,127